Protein AF-A0A8H3F8H5-F1 (afdb_monomer_lite)

Radius of gyration: 31.26 Å; chains: 1; bounding box: 90×90×91 Å

Sequence (495 aa):
MHFNALVVAGLAYQAAAAPTTSLGKPKADIFANSLLYSDGTKNICVGPLGIVAGVLVWAIAFVPAVILANQGKEPCTPSTGTVSSDGKSVSANALSQADVPLTVTQAEVSADKRDAMPDAALSGDGYMSLAPRAETLDGRSTTATKCYYSWKAHGGSNCGTQISTQEFVTLINDHIGQLMSFTRFLDLPREIRDQIYVSHFRTTTLTYPTFTLPPLLFTSRQIYREALPFLRPNASHNLLTSEHLLDYLTTLTPAFLAQLRHIAVRGVPIPIYPLNDDLCYHTHLFPDLLTLFPGLQLDTLEVIDAYHGADVAEDGFGHGVTYYDLEGLIKEGKGWKELIYTSASDRWLESVTFTHRAADGTVTTETKTRDKQPGVWDRMIKQRDGEESGAGVEMWLCKERGAWEKVEGDYNTGMEEELSQGDDEDDEDVVRARPSIMFRVTRGTGSEYVQDGSVVDESEFHRGLRETFETISWKEIKARNMFIPGAEDDPTAHL

Organism: NCBI:txid172621

pLDDT: mean 70.93, std 28.53, range [21.91, 98.75]

Structure (mmCIF, N/CA/C/O backbone):
data_AF-A0A8H3F8H5-F1
#
_entry.id   AF-A0A8H3F8H5-F1
#
loop_
_atom_site.group_PDB
_atom_site.id
_atom_site.type_symbol
_atom_site.label_atom_id
_atom_site.label_alt_id
_atom_site.label_comp_id
_atom_site.label_asym_id
_atom_site.label_entity_id
_atom_site.label_seq_id
_atom_site.pdbx_PDB_ins_code
_atom_site.Cartn_x
_atom_site.Cartn_y
_atom_site.Cartn_z
_atom_site.occupancy
_atom_site.B_iso_or_equiv
_atom_site.auth_seq_id
_atom_site.auth_comp_id
_atom_site.auth_asym_id
_atom_site.auth_atom_id
_atom_site.pdbx_PDB_model_num
ATOM 1 N N . MET A 1 1 ? -13.660 -35.438 -44.714 1.00 29.78 1 MET A N 1
ATOM 2 C CA . MET A 1 1 ? -12.422 -36.145 -45.113 1.00 29.78 1 MET A CA 1
ATOM 3 C C . MET A 1 1 ? -11.266 -35.193 -44.811 1.00 29.78 1 MET A C 1
ATOM 5 O O . MET A 1 1 ? -11.067 -34.272 -45.578 1.00 29.78 1 MET A O 1
ATOM 9 N N . HIS A 1 2 ? -10.791 -35.077 -43.567 1.00 26.30 2 HIS A N 1
ATOM 10 C CA . HIS A 1 2 ? -9.678 -35.849 -42.979 1.00 26.30 2 HIS A CA 1
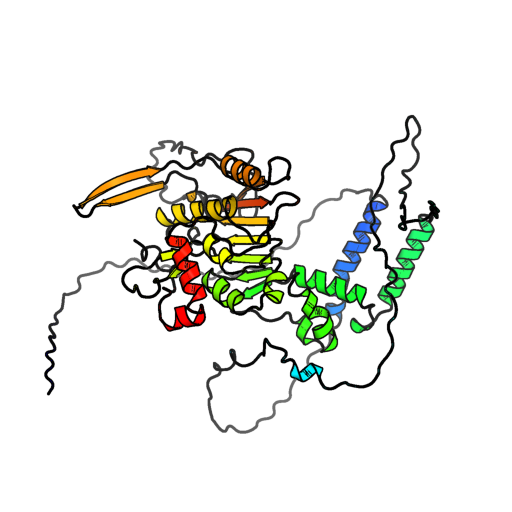ATOM 11 C C . HIS A 1 2 ? -8.501 -36.053 -43.941 1.00 26.30 2 HIS A C 1
ATOM 13 O O . HIS A 1 2 ? -8.655 -36.819 -44.884 1.00 26.30 2 HIS A O 1
ATOM 19 N N . PHE A 1 3 ? -7.348 -35.443 -43.642 1.00 25.52 3 PHE A N 1
ATOM 20 C CA . PHE A 1 3 ? -6.120 -36.196 -43.363 1.00 25.52 3 PHE A CA 1
ATOM 21 C C . PHE A 1 3 ? -5.096 -35.345 -42.588 1.00 25.52 3 PHE A C 1
ATOM 23 O O . PHE A 1 3 ? -4.731 -34.251 -43.004 1.00 25.52 3 PHE A O 1
ATOM 30 N N . ASN A 1 4 ? -4.681 -35.897 -41.445 1.00 28.52 4 ASN A N 1
ATOM 31 C CA . ASN A 1 4 ? -3.553 -35.501 -40.604 1.00 28.52 4 ASN A CA 1
ATOM 32 C C . ASN A 1 4 ? -2.222 -35.902 -41.258 1.00 28.52 4 ASN A C 1
ATOM 34 O O . ASN A 1 4 ? -2.172 -36.915 -41.956 1.00 28.52 4 ASN A O 1
ATOM 38 N N . ALA A 1 5 ? -1.131 -35.226 -40.895 1.00 25.72 5 ALA A N 1
ATOM 39 C CA . ALA A 1 5 ? 0.195 -35.839 -40.897 1.00 25.72 5 ALA A CA 1
ATOM 40 C C . ALA A 1 5 ? 1.021 -35.336 -39.704 1.00 25.72 5 ALA A C 1
ATOM 42 O O . ALA A 1 5 ? 1.370 -34.166 -39.597 1.00 25.72 5 ALA A O 1
ATOM 43 N N . LEU A 1 6 ? 1.270 -36.286 -38.807 1.00 23.34 6 LEU A N 1
ATOM 44 C CA . LEU A 1 6 ? 2.144 -36.266 -37.644 1.00 23.34 6 LEU A CA 1
ATOM 45 C C . LEU A 1 6 ? 3.595 -36.480 -38.121 1.00 23.34 6 LEU A C 1
ATOM 47 O O . LEU A 1 6 ? 3.817 -37.347 -38.968 1.00 23.34 6 LEU A O 1
ATOM 51 N N . VAL A 1 7 ? 4.578 -35.779 -37.550 1.00 23.97 7 VAL A N 1
ATOM 52 C CA . VAL A 1 7 ? 6.003 -36.144 -37.665 1.00 23.97 7 VAL A CA 1
ATOM 53 C C . VAL A 1 7 ? 6.576 -36.309 -36.262 1.00 23.97 7 VAL A C 1
ATOM 55 O O . VAL A 1 7 ? 6.570 -35.383 -35.460 1.00 23.97 7 VAL A O 1
ATOM 58 N N . VAL A 1 8 ? 7.056 -37.522 -35.991 1.00 23.19 8 VAL A N 1
ATOM 59 C CA . VAL A 1 8 ? 7.865 -37.914 -34.834 1.00 23.19 8 VAL A CA 1
ATOM 60 C C . VAL A 1 8 ? 9.283 -38.156 -35.344 1.00 23.19 8 VAL A C 1
ATOM 62 O O . VAL A 1 8 ? 9.462 -38.908 -36.300 1.00 23.19 8 VAL A O 1
ATOM 65 N N . ALA A 1 9 ? 10.283 -37.585 -34.678 1.00 25.72 9 ALA A N 1
ATOM 66 C CA . ALA A 1 9 ? 11.661 -38.061 -34.731 1.00 25.72 9 ALA A CA 1
ATOM 67 C C . ALA A 1 9 ? 12.311 -37.845 -33.359 1.00 25.72 9 ALA A C 1
ATOM 69 O O . ALA A 1 9 ? 12.260 -36.748 -32.810 1.00 25.72 9 ALA A O 1
ATOM 70 N N . GLY A 1 10 ? 12.868 -38.919 -32.799 1.00 21.91 10 GLY A N 1
ATOM 71 C CA . GLY A 1 10 ? 13.643 -38.914 -31.561 1.00 21.91 10 GLY A CA 1
ATOM 72 C C . GLY A 1 10 ? 15.131 -39.190 -31.794 1.00 21.91 10 GLY A C 1
ATOM 73 O O . GLY A 1 10 ? 15.573 -39.271 -32.939 1.00 21.91 10 GLY A O 1
ATOM 74 N N . LEU A 1 11 ? 15.813 -39.441 -30.665 1.00 23.70 11 LEU A N 1
ATOM 75 C CA . LEU A 1 11 ? 17.227 -39.797 -30.406 1.00 23.70 11 LEU A CA 1
ATOM 76 C C . LEU A 1 11 ? 18.038 -38.613 -29.845 1.00 23.70 11 LEU A C 1
ATOM 78 O O . LEU A 1 11 ? 18.248 -37.620 -30.522 1.00 23.70 11 LEU A O 1
ATOM 82 N N . ALA A 1 12 ? 18.305 -38.584 -28.534 1.00 25.33 12 ALA A N 1
ATOM 83 C CA . ALA A 1 12 ? 19.293 -39.365 -27.765 1.00 25.33 12 ALA A CA 1
ATOM 84 C C . ALA A 1 12 ? 20.700 -38.745 -27.826 1.00 25.33 12 ALA A C 1
ATOM 86 O O . ALA A 1 12 ? 21.358 -38.800 -28.861 1.00 25.33 12 ALA A O 1
ATOM 87 N N . TYR A 1 13 ? 21.189 -38.237 -26.688 1.00 24.33 13 TYR A N 1
ATOM 88 C CA . TYR A 1 13 ? 22.623 -38.079 -26.454 1.00 24.33 13 TYR A CA 1
ATOM 89 C C . TYR A 1 13 ? 22.994 -38.369 -24.995 1.00 24.33 13 TYR A C 1
ATOM 91 O O . TYR A 1 13 ? 22.235 -38.103 -24.066 1.00 24.33 13 TYR A O 1
ATOM 99 N N . GLN A 1 14 ? 24.144 -39.022 -24.860 1.00 27.09 14 GLN A N 1
ATOM 100 C CA . GLN A 1 14 ? 24.655 -39.760 -23.712 1.00 27.09 14 GLN A CA 1
ATOM 101 C C . GLN A 1 14 ? 25.281 -38.883 -22.625 1.00 27.09 14 GLN A C 1
ATOM 103 O O . GLN A 1 14 ? 25.885 -37.849 -22.891 1.00 27.09 14 GLN A O 1
ATOM 108 N N . ALA A 1 15 ? 25.197 -39.419 -21.408 1.00 26.38 15 ALA A N 1
ATOM 109 C CA . ALA A 1 15 ? 25.880 -38.999 -20.197 1.00 26.38 15 ALA A CA 1
ATOM 110 C C . ALA A 1 15 ? 27.409 -39.171 -20.262 1.00 26.38 15 ALA A C 1
ATOM 112 O O . ALA A 1 15 ? 27.906 -40.166 -20.793 1.00 26.38 15 ALA A O 1
ATOM 113 N N . ALA A 1 16 ? 28.133 -38.271 -19.591 1.00 27.95 16 ALA A N 1
ATOM 114 C CA . ALA A 1 16 ? 29.496 -38.510 -19.129 1.00 27.95 16 ALA A CA 1
ATOM 115 C C . ALA A 1 16 ? 29.748 -37.823 -17.771 1.00 27.95 16 ALA A C 1
ATOM 117 O O . ALA A 1 16 ? 29.682 -36.607 -17.660 1.00 27.95 16 ALA A O 1
ATOM 118 N N . ALA A 1 17 ? 30.018 -38.676 -16.778 1.00 29.55 17 ALA A N 1
ATOM 119 C CA . ALA A 1 17 ? 30.884 -38.535 -15.602 1.00 29.55 17 ALA A CA 1
ATOM 120 C C . ALA A 1 17 ? 30.825 -37.278 -14.699 1.00 29.55 17 ALA A C 1
ATOM 122 O O . ALA A 1 17 ? 31.257 -36.189 -15.055 1.00 29.55 17 ALA A O 1
ATOM 123 N N . ALA A 1 18 ? 30.430 -37.532 -13.446 1.00 31.16 18 ALA A N 1
ATOM 124 C CA . ALA A 1 18 ? 30.656 -36.699 -12.264 1.00 31.16 18 ALA A CA 1
ATOM 125 C C . ALA A 1 18 ? 32.151 -36.584 -11.884 1.00 31.16 18 ALA A C 1
ATOM 127 O O . ALA A 1 18 ? 32.965 -37.421 -12.289 1.00 31.16 18 ALA A O 1
ATOM 128 N N . PRO A 1 19 ? 32.475 -35.668 -10.954 1.00 34.91 19 PRO A N 1
ATOM 129 C CA . PRO A 1 19 ? 32.992 -36.168 -9.684 1.00 34.91 19 PRO A CA 1
ATOM 130 C C . PRO A 1 19 ? 32.233 -35.629 -8.466 1.00 34.91 19 PRO A C 1
ATOM 132 O O . PRO A 1 19 ? 31.769 -34.498 -8.399 1.00 34.91 19 PRO A O 1
ATOM 135 N N . THR A 1 20 ? 32.123 -36.527 -7.498 1.00 31.23 20 THR A N 1
ATOM 136 C CA . THR A 1 20 ? 31.495 -36.423 -6.184 1.00 31.23 20 THR A CA 1
ATOM 137 C C . THR A 1 20 ? 32.146 -35.381 -5.273 1.00 31.23 20 THR A C 1
ATOM 139 O O . THR A 1 20 ? 33.331 -35.507 -4.960 1.00 31.23 20 THR A O 1
ATOM 142 N N . THR A 1 21 ? 31.347 -34.464 -4.727 1.00 31.69 21 THR A N 1
ATOM 143 C CA . THR A 1 21 ? 31.644 -33.739 -3.483 1.00 31.69 21 THR A CA 1
ATOM 144 C C . THR A 1 21 ? 30.647 -34.132 -2.391 1.00 31.69 21 THR A C 1
ATOM 146 O O . THR A 1 21 ? 29.481 -34.443 -2.627 1.00 31.69 21 THR A O 1
ATOM 149 N N . SER A 1 22 ? 31.187 -34.255 -1.185 1.00 28.95 22 SER A N 1
ATOM 150 C CA . SER A 1 22 ? 30.619 -34.906 -0.010 1.00 28.95 22 SER A CA 1
ATOM 151 C C . SER A 1 22 ? 29.450 -34.146 0.618 1.00 28.95 22 SER A C 1
ATOM 153 O O . SER A 1 22 ? 29.596 -32.982 0.984 1.00 28.95 22 SER A O 1
ATOM 155 N N . LEU A 1 23 ? 28.340 -34.849 0.865 1.00 30.19 23 LEU A N 1
ATOM 156 C CA . LEU A 1 23 ? 27.259 -34.384 1.736 1.00 30.19 23 LEU A CA 1
ATOM 157 C C . LEU A 1 23 ? 27.744 -34.241 3.190 1.00 30.19 23 LEU A C 1
ATOM 159 O O . LEU A 1 23 ? 28.038 -35.232 3.867 1.00 30.19 23 LEU A O 1
ATOM 163 N N . GLY A 1 24 ? 27.757 -33.003 3.682 1.00 28.38 24 GLY A N 1
ATOM 164 C CA . GLY A 1 24 ? 27.778 -32.677 5.105 1.00 28.38 24 GLY A CA 1
ATOM 165 C C . GLY A 1 24 ? 26.400 -32.901 5.737 1.00 28.38 24 GLY A C 1
ATOM 166 O O . GLY A 1 24 ? 25.369 -32.561 5.166 1.00 28.38 24 GLY A O 1
ATOM 167 N N . LYS A 1 25 ? 26.389 -33.520 6.919 1.00 31.44 25 LYS A N 1
ATOM 168 C CA . LYS A 1 25 ? 25.198 -33.837 7.724 1.00 31.44 25 LYS A CA 1
ATOM 169 C C . LYS A 1 25 ? 24.465 -32.562 8.180 1.00 31.44 25 LYS A C 1
ATOM 171 O O . LYS A 1 25 ? 25.146 -31.637 8.618 1.00 31.44 25 LYS A O 1
ATOM 176 N N . PRO A 1 26 ? 23.122 -32.541 8.253 1.00 30.61 26 PRO A N 1
ATOM 177 C CA . PRO A 1 26 ? 22.420 -31.504 8.997 1.00 30.61 26 PRO A CA 1
ATOM 178 C C . PRO A 1 26 ? 22.523 -31.793 10.503 1.00 30.61 26 PRO A C 1
ATOM 180 O O . PRO A 1 26 ? 22.122 -32.861 10.974 1.00 30.61 26 PRO A O 1
ATOM 183 N N . LYS A 1 27 ? 23.084 -30.849 11.266 1.00 27.86 27 LYS A N 1
ATOM 184 C CA . LYS A 1 27 ? 22.953 -30.818 12.727 1.00 27.86 27 LYS A CA 1
ATOM 185 C C . LYS A 1 27 ? 21.655 -30.101 13.081 1.00 27.86 27 LYS A C 1
ATOM 187 O O . LYS A 1 27 ? 21.466 -28.943 12.730 1.00 27.86 27 LYS A O 1
ATOM 192 N N . ALA A 1 28 ? 20.784 -30.818 13.777 1.00 28.33 28 ALA A N 1
ATOM 193 C CA . ALA A 1 28 ? 19.708 -30.244 14.559 1.00 28.33 28 ALA A CA 1
ATOM 194 C C . ALA A 1 28 ? 20.301 -29.737 15.876 1.00 28.33 28 ALA A C 1
ATOM 196 O O . ALA A 1 28 ? 20.865 -30.544 16.611 1.00 28.33 28 ALA A O 1
ATOM 197 N N . ASP A 1 29 ? 20.144 -28.450 16.178 1.00 24.72 29 ASP A N 1
ATOM 198 C CA . ASP A 1 29 ? 20.351 -27.932 17.528 1.00 24.72 29 ASP A CA 1
ATOM 199 C C . ASP A 1 29 ? 19.083 -27.213 18.001 1.00 24.72 29 ASP A C 1
ATOM 201 O O . ASP A 1 29 ? 18.675 -26.159 17.518 1.00 24.72 29 ASP A O 1
ATOM 205 N N . ILE A 1 30 ? 18.449 -27.879 18.960 1.00 25.58 30 ILE A N 1
ATOM 206 C CA . ILE A 1 30 ? 17.495 -27.356 19.926 1.00 25.58 30 ILE A CA 1
ATOM 207 C C . ILE A 1 30 ? 18.332 -26.676 21.009 1.00 25.58 30 ILE A C 1
ATOM 209 O O . ILE A 1 30 ? 19.143 -27.369 21.609 1.00 25.58 30 ILE A O 1
ATOM 213 N N . PHE A 1 31 ? 18.089 -25.408 21.351 1.00 25.14 31 PHE A N 1
ATOM 214 C CA . PHE A 1 31 ? 18.267 -24.949 22.733 1.00 25.14 31 PHE A CA 1
ATOM 215 C C . PHE A 1 31 ? 17.335 -23.790 23.084 1.00 25.14 31 PHE A C 1
ATOM 217 O O . PHE A 1 31 ? 17.256 -22.767 22.410 1.00 25.14 31 PHE A O 1
ATOM 224 N N . ALA A 1 32 ? 16.625 -24.014 24.184 1.00 24.25 32 ALA A N 1
ATOM 225 C CA . ALA A 1 32 ? 15.828 -23.063 24.925 1.00 24.25 32 ALA A CA 1
ATOM 226 C C . ALA A 1 32 ? 16.692 -22.252 25.910 1.00 24.25 32 ALA A C 1
ATOM 228 O O . ALA A 1 32 ? 17.780 -22.679 26.292 1.00 24.25 32 ALA A O 1
ATOM 229 N N . ASN A 1 33 ? 16.077 -21.182 26.423 1.00 23.86 33 ASN A N 1
ATOM 230 C CA . ASN A 1 33 ? 16.384 -20.440 27.651 1.00 23.86 33 ASN A CA 1
ATOM 231 C C . ASN A 1 33 ? 17.610 -19.515 27.651 1.00 23.86 33 ASN A C 1
ATOM 233 O O . ASN A 1 33 ? 18.751 -19.961 27.692 1.00 23.86 33 ASN A O 1
ATOM 237 N N . SER A 1 34 ? 17.348 -18.221 27.862 1.00 23.11 34 SER A N 1
ATOM 238 C CA . SER A 1 34 ? 17.958 -17.490 28.981 1.00 23.11 34 SER A CA 1
ATOM 239 C C . SER A 1 34 ? 17.087 -16.310 29.418 1.00 23.11 34 SER A C 1
ATOM 241 O O . SER A 1 34 ? 16.821 -15.374 28.670 1.00 23.11 34 SER A O 1
ATOM 243 N N . LEU A 1 35 ? 16.621 -16.433 30.660 1.00 22.77 35 LEU A N 1
ATOM 244 C CA . LEU A 1 35 ? 15.980 -15.433 31.501 1.00 22.77 35 LEU A CA 1
ATOM 245 C C . LEU A 1 35 ? 17.024 -14.452 32.065 1.00 22.77 35 LEU A C 1
ATOM 247 O O . LEU A 1 35 ? 18.131 -14.858 32.395 1.00 22.77 35 LEU A O 1
ATOM 251 N N . LEU A 1 36 ? 16.567 -13.213 32.275 1.00 24.59 36 LEU A N 1
ATOM 252 C CA . LEU A 1 36 ? 16.885 -12.294 33.379 1.00 24.59 36 LEU A CA 1
ATOM 253 C C . LEU A 1 36 ? 18.361 -12.023 33.724 1.00 24.59 36 LEU A C 1
ATOM 255 O O . LEU A 1 36 ? 18.993 -12.787 34.442 1.00 24.59 36 LEU A O 1
ATOM 259 N N . TYR A 1 37 ? 18.800 -10.796 33.432 1.00 22.97 37 TYR A N 1
ATOM 260 C CA . TYR A 1 37 ? 19.575 -9.995 34.385 1.00 22.97 37 TYR A CA 1
ATOM 261 C C . TYR A 1 37 ? 19.126 -8.529 34.271 1.00 22.97 37 TYR A C 1
ATOM 263 O O . TYR A 1 37 ? 19.373 -7.857 33.275 1.00 22.97 37 TYR A O 1
ATOM 271 N N . SER A 1 38 ? 18.393 -8.063 35.281 1.00 23.64 38 SER A N 1
ATOM 272 C CA . SER A 1 38 ? 18.051 -6.657 35.507 1.00 23.64 38 SER A CA 1
ATOM 273 C C . SER A 1 38 ? 18.810 -6.236 36.754 1.00 23.64 38 SER A C 1
ATOM 275 O O . SER A 1 38 ? 18.641 -6.848 37.807 1.00 23.64 38 SER A O 1
ATOM 277 N N . ASP A 1 39 ? 19.661 -5.226 36.612 1.00 24.94 39 ASP A N 1
ATOM 278 C CA . ASP A 1 39 ? 20.468 -4.695 37.700 1.00 24.94 39 ASP A CA 1
ATOM 279 C C . ASP A 1 39 ? 20.026 -3.263 38.045 1.00 24.94 39 ASP A C 1
ATOM 281 O O . ASP A 1 39 ? 19.802 -2.430 37.165 1.00 24.94 39 ASP A O 1
ATOM 285 N N . GLY A 1 40 ? 19.909 -3.003 39.348 1.00 25.92 40 GLY A N 1
ATOM 286 C CA . GLY A 1 40 ? 20.262 -1.719 39.957 1.00 25.92 40 GLY A CA 1
ATOM 287 C C . GLY A 1 40 ? 19.382 -0.484 39.729 1.00 25.92 40 GLY A C 1
ATOM 288 O O . GLY A 1 40 ? 19.747 0.434 39.002 1.00 25.92 40 GLY A O 1
ATOM 289 N N . THR A 1 41 ? 18.294 -0.393 40.497 1.00 29.70 41 THR A N 1
ATOM 290 C CA . THR A 1 41 ? 17.851 0.794 41.267 1.00 29.70 41 THR A CA 1
ATOM 291 C C . THR A 1 41 ? 18.210 2.206 40.755 1.00 29.70 41 THR A C 1
ATOM 293 O O . THR A 1 41 ? 19.289 2.735 41.036 1.00 29.70 41 THR A O 1
ATOM 296 N N . LYS A 1 42 ? 17.216 2.915 40.202 1.00 25.67 42 LYS A N 1
ATOM 297 C CA . LYS A 1 42 ? 17.117 4.383 40.295 1.00 25.67 42 LYS A CA 1
ATOM 298 C C . LYS A 1 42 ? 15.721 4.769 40.779 1.00 25.67 42 LYS A C 1
ATOM 300 O O . LYS A 1 42 ? 14.724 4.438 40.147 1.00 25.67 42 LYS A O 1
ATOM 305 N N . ASN A 1 43 ? 15.664 5.464 41.914 1.00 25.39 43 ASN A N 1
ATOM 306 C CA . ASN A 1 43 ? 14.440 6.054 42.448 1.00 25.39 43 ASN A CA 1
ATOM 307 C C . ASN A 1 43 ? 13.936 7.133 41.481 1.00 25.39 43 ASN A C 1
ATOM 309 O O . ASN A 1 43 ? 14.561 8.185 41.347 1.00 25.39 43 ASN A O 1
ATOM 313 N N . ILE A 1 44 ? 12.811 6.872 40.817 1.00 27.23 44 ILE A N 1
ATOM 314 C CA . ILE A 1 44 ? 12.084 7.871 40.033 1.00 27.23 44 ILE A CA 1
ATOM 315 C C . ILE A 1 44 ? 11.007 8.459 40.943 1.00 27.23 44 ILE A C 1
ATOM 317 O O . ILE A 1 44 ? 10.070 7.770 41.343 1.00 27.23 44 ILE A O 1
ATOM 321 N N . CYS A 1 45 ? 11.135 9.743 41.276 1.00 25.30 45 CYS A N 1
ATOM 322 C CA . CYS A 1 45 ? 10.042 10.511 41.860 1.00 25.30 45 CYS A CA 1
ATOM 323 C C . CYS A 1 45 ? 8.957 10.691 40.791 1.00 25.30 45 CYS A C 1
ATOM 325 O O . CYS A 1 45 ? 9.102 11.505 39.881 1.00 25.30 45 CYS A O 1
ATOM 327 N N . VAL A 1 46 ? 7.879 9.916 40.888 1.00 28.69 46 VAL A N 1
ATOM 328 C CA . VAL A 1 46 ? 6.724 10.029 39.993 1.00 28.69 46 VAL A CA 1
ATOM 329 C C . VAL A 1 46 ? 5.810 11.134 40.521 1.00 28.69 46 VAL A C 1
ATOM 331 O O . VAL A 1 46 ? 5.203 11.004 41.582 1.00 28.69 46 VAL A O 1
ATOM 334 N N . GLY A 1 47 ? 5.731 12.248 39.791 1.00 32.34 47 GLY A N 1
ATOM 335 C CA . GLY A 1 47 ? 4.724 13.281 40.035 1.00 32.34 47 GLY A CA 1
ATOM 336 C C . GLY A 1 47 ? 3.304 12.785 39.704 1.00 32.34 47 GLY A C 1
ATOM 337 O O . GLY A 1 47 ? 3.151 11.795 38.989 1.00 32.34 47 GLY A O 1
ATOM 338 N N . PRO A 1 48 ? 2.246 13.478 40.162 1.00 36.03 48 PRO A N 1
ATOM 339 C CA . PRO A 1 48 ? 0.847 13.034 40.050 1.00 36.03 48 PRO A CA 1
ATOM 340 C C . PRO A 1 48 ? 0.360 12.740 38.614 1.00 36.03 48 PRO A C 1
ATOM 342 O O . PRO A 1 48 ? -0.584 11.977 38.435 1.00 36.03 48 PRO A O 1
ATOM 345 N N . LEU A 1 49 ? 1.039 13.258 37.583 1.00 37.84 49 LEU A N 1
ATOM 346 C CA . LEU A 1 49 ? 0.797 12.930 36.170 1.00 37.84 49 LEU A CA 1
ATOM 347 C C . LEU A 1 49 ? 1.140 11.474 35.799 1.00 37.84 49 LEU A C 1
ATOM 349 O O . LEU A 1 49 ? 0.460 10.881 34.964 1.00 37.84 49 LEU A O 1
ATOM 353 N N . GLY A 1 50 ? 2.145 10.867 36.438 1.00 33.09 50 GLY A N 1
ATOM 354 C CA . GLY A 1 50 ? 2.522 9.475 36.169 1.00 33.09 50 GLY A CA 1
ATOM 355 C C . GLY A 1 50 ? 1.553 8.452 36.765 1.00 33.09 50 GLY A C 1
ATOM 356 O O . GLY A 1 50 ? 1.485 7.325 36.286 1.00 33.09 50 GLY A O 1
ATOM 357 N N . ILE A 1 51 ? 0.747 8.851 37.754 1.00 43.03 51 ILE A N 1
ATOM 358 C CA . ILE A 1 51 ? -0.264 7.982 38.371 1.00 43.03 51 ILE A CA 1
ATOM 359 C C . ILE A 1 51 ? -1.461 7.802 37.427 1.00 43.03 51 ILE A C 1
ATOM 361 O O . ILE A 1 51 ? -1.955 6.692 37.280 1.00 43.03 51 ILE A O 1
ATOM 365 N N . VAL A 1 52 ? -1.890 8.851 36.718 1.00 40.69 52 VAL A N 1
ATOM 366 C CA . VAL A 1 52 ? -3.057 8.780 35.814 1.00 40.69 52 VAL A CA 1
ATOM 367 C C . VAL A 1 52 ? -2.737 8.002 34.535 1.00 40.69 52 VAL A C 1
ATOM 369 O O . VAL A 1 52 ? -3.511 7.134 34.134 1.00 40.69 52 VAL A O 1
ATOM 372 N N . ALA A 1 53 ? -1.569 8.245 33.930 1.00 38.66 53 ALA A N 1
ATOM 373 C CA . ALA A 1 53 ? -1.098 7.451 32.793 1.00 38.66 53 ALA A CA 1
ATOM 374 C C . ALA A 1 53 ? -0.820 5.994 33.204 1.00 38.66 53 ALA A C 1
ATOM 376 O O . ALA A 1 53 ? -1.180 5.068 32.481 1.00 38.66 53 ALA A O 1
ATOM 377 N N . GLY A 1 54 ? -0.262 5.791 34.403 1.00 35.28 54 GLY A N 1
ATOM 378 C CA . GLY A 1 54 ? -0.046 4.471 34.985 1.00 35.28 54 GLY A CA 1
ATOM 379 C C . GLY A 1 54 ? -1.343 3.687 35.169 1.00 35.28 54 GLY A C 1
ATOM 380 O O . GLY A 1 54 ? -1.398 2.540 34.755 1.00 35.28 54 GLY A O 1
ATOM 381 N N . VAL A 1 55 ? -2.406 4.297 35.705 1.00 42.72 55 VAL A N 1
ATOM 382 C CA . VAL A 1 55 ? -3.703 3.631 35.940 1.00 42.72 55 VAL A CA 1
ATOM 383 C C . VAL A 1 55 ? -4.416 3.264 34.634 1.00 42.72 55 VAL A C 1
ATOM 385 O O . VAL A 1 55 ? -4.993 2.182 34.553 1.00 42.72 55 VAL A O 1
ATOM 388 N N . LEU A 1 56 ? -4.342 4.104 33.594 1.00 38.59 56 LEU A N 1
ATOM 389 C CA . LEU A 1 56 ? -4.955 3.796 32.294 1.00 38.59 56 LEU A CA 1
ATOM 390 C C . LEU A 1 56 ? -4.228 2.643 31.581 1.00 38.59 56 LEU A C 1
ATOM 392 O O . LEU A 1 56 ? -4.865 1.726 31.068 1.00 38.59 56 LEU A O 1
ATOM 396 N N . VAL A 1 57 ? -2.891 2.655 31.612 1.00 41.00 57 VAL A N 1
ATOM 397 C CA . VAL A 1 57 ? -2.056 1.563 31.084 1.00 41.00 57 VAL A CA 1
ATOM 398 C C . VAL A 1 57 ? -2.256 0.282 31.902 1.00 41.00 57 VAL A C 1
ATOM 400 O O . VAL A 1 57 ? -2.337 -0.803 31.331 1.00 41.00 57 VAL A O 1
ATOM 403 N N . TRP A 1 58 ? -2.421 0.395 33.224 1.00 42.34 58 TRP A N 1
ATOM 404 C CA . TRP A 1 58 ? -2.681 -0.739 34.113 1.00 42.34 58 TRP A CA 1
ATOM 405 C C . TRP A 1 58 ? -4.059 -1.366 33.855 1.00 42.34 58 TRP A C 1
ATOM 407 O O . TRP A 1 58 ? -4.153 -2.584 33.742 1.00 42.34 58 TRP A O 1
ATOM 417 N N . ALA A 1 59 ? -5.110 -0.561 33.661 1.00 40.50 59 ALA A N 1
ATOM 418 C CA . ALA A 1 59 ? -6.455 -1.045 33.340 1.00 40.50 59 ALA A CA 1
ATOM 419 C C . ALA A 1 59 ? -6.527 -1.734 31.964 1.00 40.50 59 ALA A C 1
ATOM 421 O O . ALA A 1 59 ? -7.179 -2.766 31.826 1.00 40.50 59 ALA A O 1
ATOM 422 N N . ILE A 1 60 ? -5.815 -1.214 30.959 1.00 45.19 60 ILE A N 1
ATOM 423 C CA . ILE A 1 60 ? -5.771 -1.812 29.614 1.00 45.19 60 ILE A CA 1
ATOM 424 C C . ILE A 1 60 ? -4.949 -3.115 29.610 1.00 45.19 60 ILE A C 1
ATOM 426 O O . ILE A 1 60 ? -5.321 -4.070 28.928 1.00 45.19 60 ILE A O 1
ATOM 430 N N . ALA A 1 61 ? -3.877 -3.200 30.406 1.00 41.22 61 ALA A N 1
ATOM 431 C CA . ALA A 1 61 ? -3.018 -4.385 30.472 1.00 41.22 61 ALA A CA 1
ATOM 432 C C . ALA A 1 61 ? -3.586 -5.538 31.329 1.00 41.22 61 ALA A C 1
ATOM 434 O O . ALA A 1 61 ? -3.272 -6.698 31.062 1.00 41.22 61 ALA A O 1
ATOM 435 N N . PHE A 1 62 ? -4.418 -5.264 32.346 1.00 42.81 62 PHE A N 1
ATOM 436 C CA . PHE A 1 62 ? -4.909 -6.302 33.273 1.00 42.81 62 PHE A CA 1
ATOM 437 C C . PHE A 1 62 ? -6.200 -7.008 32.830 1.00 42.81 62 PHE A C 1
ATOM 439 O O . PHE A 1 62 ? -6.425 -8.159 33.212 1.00 42.81 62 PHE A O 1
ATOM 446 N N . VAL A 1 63 ? -7.040 -6.374 32.005 1.00 41.59 63 VAL A N 1
ATOM 447 C CA . VAL A 1 63 ? -8.305 -6.975 31.533 1.00 41.59 63 VAL A CA 1
ATOM 448 C C . VAL A 1 63 ? -8.086 -8.285 30.745 1.00 41.59 63 VAL A C 1
ATOM 450 O O . VAL A 1 63 ? -8.816 -9.245 30.999 1.00 41.59 63 VAL A O 1
ATOM 453 N N . PRO A 1 64 ? -7.054 -8.426 29.888 1.00 38.50 64 PRO A N 1
ATOM 454 C CA . PRO A 1 64 ? -6.739 -9.713 29.256 1.00 38.50 64 PRO A CA 1
ATOM 455 C C . PRO A 1 64 ? -6.221 -10.780 30.240 1.00 38.50 64 PRO A C 1
ATOM 457 O O . PRO A 1 64 ? -6.518 -11.965 30.083 1.00 38.50 64 PRO A O 1
ATOM 460 N N . ALA A 1 65 ? -5.484 -10.381 31.284 1.00 35.88 65 ALA A N 1
ATOM 461 C CA . ALA A 1 65 ? -4.881 -11.305 32.250 1.00 35.88 65 ALA A CA 1
ATOM 462 C C . ALA A 1 65 ? -5.919 -11.960 33.183 1.00 35.88 65 ALA A C 1
ATOM 464 O O . ALA A 1 65 ? -5.800 -13.140 33.518 1.00 35.88 65 ALA A O 1
ATOM 465 N N . VAL A 1 66 ? -6.981 -11.234 33.549 1.00 37.91 66 VAL A N 1
ATOM 466 C CA . VAL A 1 66 ? -8.085 -11.762 34.377 1.00 37.91 66 VAL A CA 1
ATOM 467 C C . VAL A 1 66 ? -8.966 -12.750 33.596 1.00 37.91 66 VAL A C 1
ATOM 469 O O . VAL A 1 66 ? -9.511 -13.686 34.181 1.00 37.91 66 VAL A O 1
ATOM 472 N N . ILE A 1 67 ? -9.050 -12.614 32.268 1.00 41.44 67 ILE A N 1
ATOM 473 C CA . ILE A 1 67 ? -9.778 -13.559 31.403 1.00 41.44 67 ILE A CA 1
ATOM 474 C C . ILE A 1 67 ? -9.004 -14.883 31.249 1.00 41.44 67 ILE A C 1
ATOM 476 O O . ILE A 1 67 ? -9.620 -15.949 31.210 1.00 41.44 67 ILE A O 1
ATOM 480 N N . LEU A 1 68 ? -7.666 -14.847 31.242 1.00 37.66 68 LEU A N 1
ATOM 481 C CA . LEU A 1 68 ? -6.819 -16.046 31.137 1.00 37.66 68 LEU A CA 1
ATOM 482 C C . LEU A 1 68 ? -6.665 -16.819 32.461 1.00 37.66 68 LEU A C 1
ATOM 484 O O . LEU A 1 68 ? -6.498 -18.037 32.441 1.00 37.66 68 LEU A O 1
ATOM 488 N N . ALA A 1 69 ? -6.789 -16.160 33.617 1.00 36.50 69 ALA A N 1
ATOM 489 C CA . ALA A 1 69 ? -6.638 -16.804 34.928 1.00 36.50 69 ALA A CA 1
ATOM 490 C C . ALA A 1 69 ? -7.817 -17.718 35.338 1.00 36.50 69 ALA A C 1
ATOM 492 O O . ALA A 1 69 ? -7.692 -18.493 36.284 1.00 36.50 69 ALA A O 1
ATOM 493 N N . ASN A 1 70 ? -8.949 -17.676 34.624 1.00 35.34 70 ASN A N 1
ATOM 494 C CA . ASN A 1 70 ? -10.163 -18.426 34.975 1.00 35.34 70 ASN A CA 1
ATOM 495 C C . ASN A 1 70 ? -10.329 -19.784 34.256 1.00 35.34 70 ASN A C 1
ATOM 497 O O . ASN A 1 70 ? -11.379 -20.413 34.381 1.00 35.34 70 ASN A O 1
ATOM 501 N N . GLN A 1 71 ? -9.310 -20.275 33.536 1.00 36.00 71 GLN A N 1
ATOM 502 C CA . GLN A 1 71 ? -9.356 -21.583 32.852 1.00 36.00 71 GLN A CA 1
ATOM 503 C C . GLN A 1 71 ? -8.696 -22.750 33.616 1.00 36.00 71 GLN A C 1
ATOM 505 O O . GLN A 1 71 ? -8.520 -23.836 33.070 1.00 36.00 71 GLN A O 1
ATOM 510 N N . GLY A 1 72 ? -8.381 -22.584 34.901 1.00 36.03 72 GLY A N 1
ATOM 511 C CA . GLY A 1 72 ? -7.860 -23.671 35.734 1.00 36.03 72 GLY A CA 1
ATOM 512 C C . GLY A 1 72 ? -8.948 -24.613 36.261 1.00 36.03 72 GLY A C 1
ATOM 513 O O . GLY A 1 72 ? -9.356 -24.473 37.413 1.00 36.03 72 GLY A O 1
ATOM 514 N N . LYS A 1 73 ? -9.392 -25.597 35.466 1.00 31.53 73 LYS A N 1
ATOM 515 C CA . LYS A 1 73 ? -10.007 -26.835 35.987 1.00 31.53 73 LYS A CA 1
ATOM 516 C C . LYS A 1 73 ? -9.497 -28.067 35.237 1.00 31.53 73 LYS A C 1
ATOM 518 O O . LYS A 1 73 ? -9.422 -28.083 34.015 1.00 31.53 73 LYS A O 1
ATOM 523 N N . GLU A 1 74 ? -9.126 -29.065 36.033 1.00 36.84 74 GLU A N 1
ATOM 524 C CA . GLU A 1 74 ? -8.403 -30.292 35.690 1.00 36.84 74 GLU A CA 1
ATOM 525 C C . GLU A 1 74 ? -9.090 -31.184 34.633 1.00 36.84 74 GLU A C 1
ATOM 527 O O . GLU A 1 74 ? -10.321 -31.198 34.533 1.00 36.84 74 GLU A O 1
ATOM 532 N N . PRO A 1 75 ? -8.313 -31.983 33.872 1.00 31.47 75 PRO A N 1
ATOM 533 C CA . PRO A 1 75 ? -8.846 -32.893 32.867 1.00 31.47 75 PRO A CA 1
ATOM 534 C C . PRO A 1 75 ? -9.422 -34.168 33.503 1.00 31.47 75 PRO A C 1
ATOM 536 O O . PRO A 1 75 ? -8.728 -34.918 34.188 1.00 31.47 75 PRO A O 1
ATOM 539 N N . CYS A 1 76 ? -10.692 -34.457 33.211 1.00 29.61 76 CYS A N 1
ATOM 540 C CA . CYS A 1 76 ? -11.275 -35.779 33.429 1.00 29.61 76 CYS A CA 1
ATOM 541 C C . CYS A 1 76 ? -10.702 -36.774 32.408 1.00 29.61 76 CYS A C 1
ATOM 543 O O . CYS A 1 76 ? -10.742 -36.544 31.200 1.00 29.61 76 CYS A O 1
ATOM 545 N N . THR A 1 77 ? -10.187 -37.895 32.904 1.00 34.81 77 THR A N 1
ATOM 546 C CA . THR A 1 77 ? -9.746 -39.050 32.118 1.00 34.81 77 THR A CA 1
ATOM 547 C C . THR A 1 77 ? -10.931 -39.726 31.412 1.00 34.81 77 THR A C 1
ATOM 549 O O . THR A 1 77 ? -11.955 -39.975 32.052 1.00 34.81 77 THR A O 1
ATOM 552 N N . PRO A 1 78 ? -10.827 -40.086 30.117 1.00 32.34 78 PRO A N 1
ATOM 553 C CA . PRO A 1 78 ? -11.846 -40.891 29.462 1.00 32.34 78 PRO A CA 1
ATOM 554 C C . PRO A 1 78 ? -11.562 -42.387 29.636 1.00 32.34 78 PRO A C 1
ATOM 556 O O . PRO A 1 78 ? -10.473 -42.886 29.349 1.00 32.34 78 PRO A O 1
ATOM 559 N N . SER A 1 79 ? -12.584 -43.104 30.097 1.00 28.19 79 SER A N 1
ATOM 560 C CA . SER A 1 79 ? -12.658 -44.561 30.132 1.00 28.19 79 SER A CA 1
ATOM 561 C C . SER A 1 79 ? -12.643 -45.151 28.721 1.00 28.19 79 SER A C 1
ATOM 563 O O . SER A 1 79 ? -13.425 -44.752 27.857 1.00 28.19 79 SER A O 1
ATOM 565 N N . THR A 1 80 ? -11.788 -46.146 28.520 1.00 30.19 80 THR A N 1
ATOM 566 C CA . THR A 1 80 ? -11.703 -47.003 27.338 1.00 30.19 80 THR A CA 1
ATOM 567 C C . THR A 1 80 ? -12.987 -47.815 27.145 1.00 30.19 80 THR A C 1
ATOM 569 O O . THR A 1 80 ? -13.281 -48.731 27.909 1.00 30.19 80 THR A O 1
ATOM 572 N N . GLY A 1 81 ? -13.739 -47.493 26.092 1.00 28.83 81 GLY A N 1
ATOM 573 C CA . GLY A 1 81 ? -14.823 -48.314 25.556 1.00 28.83 81 GLY A CA 1
ATOM 574 C C . GLY A 1 81 ? -14.484 -48.746 24.133 1.00 28.83 81 GLY A C 1
ATOM 575 O O . GLY A 1 81 ? -14.373 -47.917 23.235 1.00 28.83 81 GLY A O 1
ATOM 576 N N . THR A 1 82 ? -14.284 -50.044 23.938 1.00 32.62 82 THR A N 1
ATOM 577 C CA . THR A 1 82 ? -14.070 -50.707 22.649 1.00 32.62 82 THR A CA 1
ATOM 578 C C . THR A 1 82 ? -15.390 -50.853 21.893 1.00 32.62 82 THR A C 1
ATOM 580 O O . THR A 1 82 ? -16.284 -51.548 22.370 1.00 32.62 82 THR A O 1
ATOM 583 N N . VAL A 1 83 ? -15.505 -50.277 20.688 1.00 30.73 83 VAL A N 1
ATOM 584 C CA . VAL A 1 83 ? -16.537 -50.667 19.710 1.00 30.73 83 VAL A CA 1
ATOM 585 C C . VAL A 1 83 ? -15.963 -50.726 18.290 1.00 30.73 83 VAL A C 1
ATOM 587 O O . VAL A 1 83 ? -15.293 -49.814 17.819 1.00 30.73 83 VAL A O 1
ATOM 590 N N . SER A 1 84 ? -16.259 -51.877 17.689 1.00 30.27 84 SER A N 1
ATOM 591 C CA . SER A 1 84 ? -16.112 -52.397 16.330 1.00 30.27 84 SER A CA 1
ATOM 592 C C . SER A 1 84 ? -15.875 -51.424 15.168 1.00 30.27 84 SER A C 1
ATOM 594 O O . SER A 1 84 ? -16.598 -50.454 14.966 1.00 30.27 84 SER A O 1
ATOM 596 N N . SER A 1 85 ? -14.912 -51.819 14.337 1.00 32.75 85 SER A N 1
ATOM 597 C CA . SER A 1 85 ? -14.581 -51.313 13.008 1.00 32.75 85 SER A CA 1
ATOM 598 C C . SER A 1 85 ? -15.644 -51.662 11.962 1.00 32.75 85 SER A C 1
ATOM 600 O O . SER A 1 85 ? -15.914 -52.844 11.766 1.00 32.75 85 SER A O 1
ATOM 602 N N . ASP A 1 86 ? -16.123 -50.666 11.217 1.00 31.08 86 ASP A N 1
ATOM 603 C CA . ASP A 1 86 ? -16.564 -50.840 9.831 1.00 31.08 86 ASP A CA 1
ATOM 604 C C . ASP A 1 86 ? -15.980 -49.706 8.984 1.00 31.08 86 ASP A C 1
ATOM 606 O O . ASP A 1 86 ? -16.160 -48.517 9.253 1.00 31.08 86 ASP A O 1
ATOM 610 N N . GLY A 1 87 ? -15.173 -50.102 8.002 1.00 36.31 87 GLY A N 1
ATOM 611 C CA . GLY A 1 87 ? -14.324 -49.220 7.220 1.00 36.31 87 GLY A CA 1
ATOM 612 C C . GLY A 1 87 ? -15.073 -48.454 6.134 1.00 36.31 87 GLY A C 1
ATOM 613 O O . GLY A 1 87 ? -15.781 -49.035 5.315 1.00 36.31 87 GLY A O 1
ATOM 614 N N . LYS A 1 88 ? -14.806 -47.149 6.071 1.00 32.09 88 LYS A N 1
ATOM 615 C CA . LYS A 1 88 ? -14.797 -46.347 4.841 1.00 32.09 88 LYS A CA 1
ATOM 616 C C . LYS A 1 88 ? -13.898 -45.134 5.067 1.00 32.09 88 LYS A C 1
ATOM 618 O O . LYS A 1 88 ? -14.275 -44.178 5.735 1.00 32.09 88 LYS A O 1
ATOM 623 N N . SER A 1 89 ? -12.684 -45.201 4.532 1.00 29.25 89 SER A N 1
ATOM 624 C CA . SER A 1 89 ? -11.748 -44.082 4.488 1.00 29.25 89 SER A CA 1
ATOM 625 C C . SER A 1 89 ? -12.231 -43.059 3.458 1.00 29.25 89 SER A C 1
ATOM 627 O O . SER A 1 89 ? -12.211 -43.338 2.258 1.00 29.25 89 SER A O 1
ATOM 629 N N . VAL A 1 90 ? -12.655 -41.884 3.920 1.00 29.53 90 VAL A N 1
ATOM 630 C CA . VAL A 1 90 ? -12.842 -40.696 3.079 1.00 29.53 90 VAL A CA 1
ATOM 631 C C . VAL A 1 90 ? -11.762 -39.691 3.465 1.00 29.53 90 VAL A C 1
ATOM 633 O O . VAL A 1 90 ? -11.576 -39.384 4.639 1.00 29.53 90 VAL A O 1
ATOM 636 N N . SER A 1 91 ? -11.019 -39.251 2.452 1.00 28.55 91 SER A N 1
ATOM 637 C CA . SER A 1 91 ? -9.925 -38.283 2.521 1.00 28.55 91 SER A CA 1
ATOM 638 C C . SER A 1 91 ? -10.362 -36.974 3.188 1.00 28.55 91 SER A C 1
ATOM 640 O O . SER A 1 91 ? -11.310 -36.325 2.742 1.00 28.55 91 SER A O 1
ATOM 642 N N . ALA A 1 92 ? -9.652 -36.575 4.242 1.00 28.52 92 ALA A N 1
ATOM 643 C CA . ALA A 1 92 ? -9.789 -35.278 4.887 1.00 28.52 92 ALA A CA 1
ATOM 644 C C . ALA A 1 92 ? -8.968 -34.237 4.111 1.00 28.52 92 ALA A C 1
ATOM 646 O O . ALA A 1 92 ? -7.825 -33.971 4.461 1.00 28.52 92 ALA A O 1
ATOM 647 N N . ASN A 1 93 ? -9.527 -33.699 3.021 1.00 31.17 93 ASN A N 1
ATOM 648 C CA . ASN A 1 93 ? -8.987 -32.500 2.361 1.00 31.17 93 ASN A CA 1
ATOM 649 C C . ASN A 1 93 ? -10.022 -31.729 1.510 1.00 31.17 93 ASN A C 1
ATOM 651 O O . ASN A 1 93 ? -9.680 -31.124 0.502 1.00 31.17 93 ASN A O 1
ATOM 655 N N . ALA A 1 94 ? -11.305 -31.751 1.893 1.00 27.88 94 ALA A N 1
ATOM 656 C CA . ALA A 1 94 ? -12.392 -31.164 1.092 1.00 27.88 94 ALA A CA 1
ATOM 657 C C . ALA A 1 94 ? -13.342 -30.231 1.872 1.00 27.88 94 ALA A C 1
ATOM 659 O O . ALA A 1 94 ? -14.500 -30.076 1.498 1.00 27.88 94 ALA A O 1
ATOM 660 N N . LEU A 1 95 ? -12.880 -29.603 2.958 1.00 27.78 95 LEU A N 1
ATOM 661 C CA . LEU A 1 95 ? -13.684 -28.663 3.754 1.00 27.78 95 LEU A CA 1
ATOM 662 C C . LEU A 1 95 ? -12.862 -27.419 4.125 1.00 27.78 95 LEU A C 1
ATOM 664 O O . LEU A 1 95 ? -12.479 -27.244 5.277 1.00 27.78 95 LEU A O 1
ATOM 668 N N . SER A 1 96 ? -12.565 -26.556 3.150 1.00 32.53 96 SER A N 1
ATOM 669 C CA . SER A 1 96 ? -12.082 -25.193 3.444 1.00 32.53 96 SER A CA 1
ATOM 670 C C . SER A 1 96 ? -12.582 -24.096 2.497 1.00 32.53 96 SER A C 1
ATOM 672 O O . SER A 1 96 ? -12.247 -22.935 2.700 1.00 32.53 96 SER A O 1
ATOM 674 N N . GLN A 1 97 ? -13.431 -24.400 1.511 1.00 36.00 97 GLN A N 1
ATOM 675 C CA . GLN A 1 97 ? -13.995 -23.385 0.612 1.00 36.00 97 GLN A CA 1
ATOM 676 C C . GLN A 1 97 ? -15.433 -23.729 0.215 1.00 36.00 97 GLN A C 1
ATOM 678 O O . GLN A 1 97 ? -15.698 -24.152 -0.905 1.00 36.00 97 GLN A O 1
ATOM 683 N N . ALA A 1 98 ? -16.370 -23.567 1.145 1.00 28.36 98 ALA A N 1
ATOM 684 C CA . ALA A 1 98 ? -17.783 -23.433 0.810 1.00 28.36 98 ALA A CA 1
ATOM 685 C C . ALA A 1 98 ? -18.517 -22.697 1.940 1.00 28.36 98 ALA A C 1
ATOM 687 O O . ALA A 1 98 ? -18.497 -23.129 3.091 1.00 28.36 98 ALA A O 1
ATOM 688 N N . ASP A 1 99 ? -19.154 -21.591 1.562 1.00 31.91 99 ASP A N 1
ATOM 689 C CA . ASP A 1 99 ? -20.285 -20.946 2.232 1.00 31.91 99 ASP A CA 1
ATOM 690 C C . ASP A 1 99 ? -20.056 -20.305 3.609 1.00 31.91 99 ASP A C 1
ATOM 692 O O . ASP A 1 99 ? -20.668 -20.663 4.614 1.00 31.91 99 ASP A O 1
ATOM 696 N N . VAL A 1 100 ? -19.291 -19.211 3.620 1.00 31.16 100 VAL A N 1
ATOM 697 C CA . VAL A 1 100 ? -19.671 -18.056 4.449 1.00 31.16 100 VAL A CA 1
ATOM 698 C C . VAL A 1 100 ? -20.255 -17.009 3.499 1.00 31.16 100 VAL A C 1
ATOM 700 O O . VAL A 1 100 ? -19.509 -16.464 2.683 1.00 31.16 100 VAL A O 1
ATOM 703 N N . PRO A 1 101 ? -21.566 -16.714 3.539 1.00 29.64 101 PRO A N 1
ATOM 704 C CA . PRO A 1 101 ? -22.121 -15.677 2.690 1.00 29.64 101 PRO A CA 1
ATOM 705 C C . PRO A 1 101 ? -21.602 -14.323 3.187 1.00 29.64 101 PRO A C 1
ATOM 707 O O . PRO A 1 101 ? -22.028 -13.807 4.217 1.00 29.64 101 PRO A O 1
ATOM 710 N N . LEU A 1 102 ? -20.683 -13.726 2.425 1.00 39.59 102 LEU A N 1
ATOM 711 C CA . LEU A 1 102 ? -20.261 -12.325 2.573 1.00 39.59 102 LEU A CA 1
ATOM 712 C C . LEU A 1 102 ? -21.386 -11.328 2.234 1.00 39.59 102 LEU A C 1
ATOM 714 O O . LEU A 1 102 ? -21.221 -10.119 2.377 1.00 39.59 102 LEU A O 1
ATOM 718 N N . THR A 1 103 ? -22.557 -11.824 1.838 1.00 33.09 103 THR A N 1
ATOM 719 C CA . THR A 1 103 ? -23.784 -11.052 1.682 1.00 33.09 103 THR A CA 1
ATOM 720 C C . THR A 1 103 ? -24.796 -11.480 2.740 1.00 33.09 103 THR A C 1
ATOM 722 O O . THR A 1 103 ? -25.440 -12.520 2.634 1.00 33.09 103 THR A O 1
ATOM 725 N N . VAL A 1 104 ? -25.004 -10.632 3.751 1.00 31.45 104 VAL A N 1
ATOM 726 C CA . VAL A 1 104 ? -26.292 -10.613 4.452 1.00 31.45 104 VAL A CA 1
ATOM 727 C C . VAL A 1 104 ? -27.318 -10.193 3.404 1.00 31.45 104 VAL A C 1
ATOM 729 O O . VAL A 1 104 ? -27.418 -9.018 3.054 1.00 31.45 104 VAL A O 1
ATOM 732 N N . THR A 1 105 ? -28.029 -11.157 2.821 1.00 33.56 105 THR A N 1
ATOM 733 C CA . THR A 1 105 ? -29.127 -10.848 1.907 1.00 33.56 105 THR A CA 1
ATOM 734 C C . THR A 1 105 ? -30.188 -10.051 2.662 1.00 33.56 105 THR A C 1
ATOM 736 O O . THR A 1 105 ? -30.546 -10.383 3.792 1.00 33.56 105 THR A O 1
ATOM 739 N N . GLN A 1 106 ? -30.730 -9.023 2.010 1.00 31.86 106 GLN A N 1
ATOM 740 C CA . GLN A 1 106 ? -31.767 -8.105 2.506 1.00 31.86 106 GLN A CA 1
ATOM 741 C C . GLN A 1 106 ? -33.039 -8.814 3.045 1.00 31.86 106 GLN A C 1
ATOM 743 O O . GLN A 1 106 ? -33.884 -8.195 3.690 1.00 31.86 106 GLN A O 1
ATOM 748 N N . ALA A 1 107 ? -33.167 -10.125 2.819 1.00 31.97 107 ALA A N 1
ATOM 749 C CA . ALA A 1 107 ? -34.277 -10.964 3.250 1.00 31.97 107 ALA A CA 1
ATOM 750 C C . ALA A 1 107 ? -34.333 -11.225 4.772 1.00 31.97 107 ALA A C 1
ATOM 752 O O . ALA A 1 107 ? -35.428 -11.410 5.298 1.00 31.97 107 ALA A O 1
ATOM 753 N N . GLU A 1 108 ? -33.220 -11.157 5.515 1.00 33.81 108 GLU A N 1
ATOM 754 C CA . GLU A 1 108 ? -33.230 -11.413 6.973 1.00 33.81 108 GLU A CA 1
ATOM 755 C C . GLU A 1 108 ? -33.590 -10.182 7.831 1.00 33.81 108 GLU A C 1
ATOM 757 O O . GLU A 1 108 ? -33.788 -10.299 9.038 1.00 33.81 108 GLU A O 1
ATOM 762 N N . VAL A 1 109 ? -33.760 -9.007 7.213 1.00 33.12 109 VAL A N 1
ATOM 763 C CA . VAL A 1 109 ? -34.173 -7.754 7.887 1.00 33.12 109 VAL A CA 1
ATOM 764 C C . VAL A 1 109 ? -35.697 -7.529 7.822 1.00 33.12 109 VAL A C 1
ATOM 766 O O . VAL A 1 109 ? -36.226 -6.576 8.383 1.00 33.12 109 VAL A O 1
ATOM 769 N N . SER A 1 110 ? -36.452 -8.425 7.178 1.00 28.62 110 SER A N 1
ATOM 770 C CA . SER A 1 110 ? -37.885 -8.215 6.898 1.00 28.62 110 SER A CA 1
ATOM 771 C C . SER A 1 110 ? -38.851 -8.853 7.904 1.00 28.62 110 SER A C 1
ATOM 773 O O . SER A 1 110 ? -40.064 -8.698 7.765 1.00 28.62 110 SER A O 1
ATOM 775 N N . ALA A 1 111 ? -38.348 -9.562 8.913 1.00 31.94 111 ALA A N 1
ATOM 776 C CA . ALA A 1 111 ? -39.169 -10.298 9.872 1.00 31.94 111 ALA A CA 1
ATOM 777 C C . ALA A 1 111 ? -39.103 -9.702 11.286 1.00 31.94 111 ALA A C 1
ATOM 779 O O . ALA A 1 111 ? -38.878 -10.426 12.245 1.00 31.94 111 ALA A O 1
ATOM 780 N N . ASP A 1 112 ? -39.314 -8.390 11.419 1.00 32.28 112 ASP A N 1
ATOM 781 C CA . ASP A 1 112 ? -39.831 -7.825 12.670 1.00 32.28 112 ASP A CA 1
ATOM 782 C C . ASP A 1 112 ? -40.536 -6.485 12.405 1.00 32.28 112 ASP A C 1
ATOM 784 O O . ASP A 1 112 ? -39.979 -5.394 12.507 1.00 32.28 112 ASP A O 1
ATOM 788 N N . LYS A 1 113 ? -41.791 -6.572 11.953 1.00 34.62 113 LYS A N 1
ATOM 789 C CA . LYS A 1 113 ? -42.717 -5.436 11.899 1.00 34.62 113 LYS A CA 1
ATOM 790 C C . LYS A 1 113 ? -43.661 -5.544 13.088 1.00 34.62 113 LYS A C 1
ATOM 792 O O . LYS A 1 113 ? -44.659 -6.259 12.987 1.00 34.62 113 LYS A O 1
ATOM 797 N N . ARG A 1 114 ? -43.367 -4.800 14.156 1.00 32.88 114 ARG A N 1
ATOM 798 C CA . ARG A 1 114 ? -44.334 -4.199 15.094 1.00 32.88 114 ARG A CA 1
ATOM 799 C C . ARG A 1 114 ? -43.589 -3.348 16.124 1.00 32.88 114 ARG A C 1
ATOM 801 O O . ARG A 1 114 ? -43.052 -3.863 17.089 1.00 32.88 114 ARG A O 1
ATOM 808 N N . ASP A 1 115 ? -43.482 -2.057 15.845 1.00 29.83 115 ASP A N 1
ATOM 809 C CA . ASP A 1 115 ? -44.146 -0.998 16.612 1.00 29.83 115 ASP A CA 1
ATOM 810 C C . ASP A 1 115 ? -43.572 0.354 16.181 1.00 29.83 115 ASP A C 1
ATOM 812 O O . ASP A 1 115 ? -42.367 0.589 16.162 1.00 29.83 115 ASP A O 1
ATOM 816 N N . ALA A 1 116 ? -44.475 1.226 15.745 1.00 36.81 116 ALA A N 1
ATOM 817 C CA . ALA A 1 116 ? -44.172 2.597 15.389 1.00 36.81 116 ALA A CA 1
ATOM 818 C C . ALA A 1 116 ? -43.989 3.428 16.668 1.00 36.81 116 ALA A C 1
ATOM 820 O O . ALA A 1 116 ? -44.852 3.398 17.544 1.00 36.81 116 ALA A O 1
ATOM 821 N N . MET A 1 117 ? -42.924 4.228 16.736 1.00 26.52 117 MET A N 1
ATOM 822 C CA . MET A 1 117 ? -42.844 5.395 17.620 1.00 26.52 117 MET A CA 1
ATOM 823 C C . MET A 1 117 ? -42.178 6.579 16.898 1.00 26.52 117 MET A C 1
ATOM 825 O O . MET A 1 117 ? -41.475 6.365 15.911 1.00 26.52 117 MET A O 1
ATOM 829 N N . PRO A 1 118 ? -42.497 7.817 17.321 1.00 30.00 118 PRO A N 1
ATOM 830 C CA . PRO A 1 118 ? -42.560 8.980 16.444 1.00 30.00 118 PRO A CA 1
ATOM 831 C C . PRO A 1 118 ? -41.257 9.780 16.377 1.00 30.00 118 PRO A C 1
ATOM 833 O O . PRO A 1 118 ? -40.380 9.653 17.230 1.00 30.00 118 PRO A O 1
ATOM 836 N N . ASP A 1 119 ? -41.205 10.654 15.371 1.00 30.44 119 ASP A N 1
ATOM 837 C CA . ASP A 1 119 ? -40.192 11.685 15.156 1.00 30.44 119 ASP A CA 1
ATOM 838 C C . ASP A 1 119 ? -39.858 12.458 16.444 1.00 30.44 119 ASP A C 1
ATOM 840 O O . ASP A 1 119 ? -40.681 13.205 16.980 1.00 30.44 119 ASP A O 1
ATOM 844 N N . ALA A 1 120 ? -38.615 12.315 16.905 1.00 27.64 120 ALA A N 1
ATOM 845 C CA . ALA A 1 120 ? -38.002 13.184 17.898 1.00 27.64 120 ALA A CA 1
ATOM 846 C C . ALA A 1 120 ? -36.823 13.916 17.245 1.00 27.64 120 ALA A C 1
ATOM 848 O O . ALA A 1 120 ? -35.891 13.307 16.723 1.00 27.64 120 ALA A O 1
ATOM 849 N N . ALA A 1 121 ? -36.912 15.243 17.255 1.00 26.33 121 ALA A N 1
ATOM 850 C CA . ALA A 1 121 ? -35.918 16.163 16.735 1.00 26.33 121 ALA A CA 1
ATOM 851 C C . ALA A 1 121 ? -34.534 15.935 17.370 1.00 26.33 121 ALA A C 1
ATOM 853 O O . ALA A 1 121 ? -34.404 15.834 18.590 1.00 26.33 121 ALA A O 1
ATOM 854 N N . LEU A 1 122 ? -33.502 15.916 16.525 1.00 27.12 122 LEU A N 1
ATOM 855 C CA . LEU A 1 122 ? -32.097 15.893 16.923 1.00 27.12 122 LEU A CA 1
ATOM 856 C C . LEU A 1 122 ? -31.732 17.213 17.622 1.00 27.12 122 LEU A C 1
ATOM 858 O O . LEU A 1 122 ? -31.472 18.232 16.983 1.00 27.12 122 LEU A O 1
ATOM 862 N N . SER A 1 123 ? -31.731 17.178 18.951 1.00 26.88 123 SER A N 1
ATOM 863 C CA . SER A 1 123 ? -30.976 18.090 19.809 1.00 26.88 123 SER A CA 1
ATOM 864 C C . SER A 1 123 ? -29.519 17.625 19.812 1.00 26.88 123 SER A C 1
ATOM 866 O O . SER A 1 123 ? -29.261 16.449 20.034 1.00 26.88 123 SER A O 1
ATOM 868 N N . GLY A 1 124 ? -28.583 18.531 19.523 1.00 35.31 124 GLY A N 1
ATOM 869 C CA . GLY A 1 124 ? -27.165 18.215 19.366 1.00 35.31 124 GLY A CA 1
ATOM 870 C C . GLY A 1 124 ? -26.499 17.733 20.654 1.00 35.31 124 GLY A C 1
ATOM 871 O O . GLY A 1 124 ? -26.520 18.434 21.664 1.00 35.31 124 GLY A O 1
ATOM 872 N N . ASP A 1 125 ? -25.847 16.576 20.573 1.00 28.58 125 ASP A N 1
ATOM 873 C CA . ASP A 1 125 ? -24.960 16.070 21.615 1.00 28.58 125 ASP A CA 1
ATOM 874 C C . ASP A 1 125 ? -23.529 16.562 21.364 1.00 28.58 125 ASP A C 1
ATOM 876 O O . ASP A 1 125 ? -22.938 16.357 20.301 1.00 28.58 125 ASP A O 1
ATOM 880 N N . GLY A 1 126 ? -22.984 17.275 22.351 1.00 27.06 126 GLY A N 1
ATOM 881 C CA . GLY A 1 126 ? -21.603 17.742 22.360 1.00 27.06 126 GLY A CA 1
ATOM 882 C C . GLY A 1 126 ? -20.633 16.624 22.744 1.00 27.06 126 GLY A C 1
ATOM 883 O O . GLY A 1 126 ? -20.878 15.874 23.684 1.00 27.06 126 GLY A O 1
ATOM 884 N N . TYR A 1 127 ? -19.497 16.548 22.051 1.00 28.80 127 TYR A N 1
ATOM 885 C CA . TYR A 1 127 ? -18.401 15.643 22.397 1.00 28.80 127 TYR A CA 1
ATOM 886 C C . TYR A 1 127 ? -17.444 16.270 23.420 1.00 28.80 127 TYR A C 1
ATOM 888 O O . TYR A 1 127 ? -17.152 17.467 23.389 1.00 28.80 127 TYR A O 1
ATOM 896 N N . MET A 1 128 ? -16.922 15.429 24.315 1.00 27.05 128 MET A N 1
ATOM 897 C CA . MET A 1 128 ? -15.915 15.777 25.317 1.00 27.05 128 MET A CA 1
ATOM 898 C C . MET A 1 128 ? -14.529 15.822 24.650 1.00 27.05 128 MET A C 1
ATOM 900 O O . MET A 1 128 ? -14.044 14.803 24.166 1.00 27.05 128 MET A O 1
ATOM 904 N N . SER A 1 129 ? -13.877 16.988 24.626 1.00 30.19 129 SER A N 1
ATOM 905 C CA . SER A 1 129 ? -12.476 17.127 24.202 1.00 30.19 129 SER A CA 1
ATOM 906 C C . SER A 1 129 ? -11.649 17.698 25.352 1.00 30.19 129 SER A C 1
ATOM 908 O O . SER A 1 129 ? -11.980 18.751 25.900 1.00 30.19 129 SER A O 1
ATOM 910 N N . LEU A 1 130 ? -10.601 16.977 25.755 1.00 30.11 130 LEU A N 1
ATOM 911 C CA . LEU A 1 130 ? -9.677 17.370 26.818 1.00 30.11 130 LEU A CA 1
ATOM 912 C C . LEU A 1 130 ? -8.396 17.915 26.181 1.00 30.11 130 LEU A C 1
ATOM 914 O O . LEU A 1 130 ? -7.645 17.162 25.567 1.00 30.11 130 LEU A O 1
ATOM 918 N N . ALA A 1 131 ? -8.122 19.208 26.360 1.00 31.59 131 ALA A N 1
ATOM 919 C CA . ALA A 1 131 ? -6.852 19.822 25.978 1.00 31.59 131 ALA A CA 1
ATOM 920 C C . ALA A 1 131 ? -6.230 20.543 27.189 1.00 31.59 131 ALA A C 1
ATOM 922 O O . ALA A 1 131 ? -6.913 21.352 27.826 1.00 31.59 131 ALA A O 1
ATOM 923 N N . PRO A 1 132 ? -4.957 20.283 27.537 1.00 29.64 132 PRO A N 1
ATOM 924 C CA . PRO A 1 132 ? -4.269 21.032 28.580 1.00 29.64 132 PRO A CA 1
ATOM 925 C C . PRO A 1 132 ? -3.940 22.449 28.087 1.00 29.64 132 PRO A C 1
ATOM 927 O O . PRO A 1 132 ? -3.416 22.633 26.990 1.00 29.64 132 PRO A O 1
ATOM 930 N N . ARG A 1 133 ? -4.220 23.462 28.913 1.00 36.59 133 ARG A N 1
ATOM 931 C CA . ARG A 1 133 ? -3.836 24.860 28.665 1.00 36.59 133 ARG A CA 1
ATOM 932 C C . ARG A 1 133 ? -2.877 25.313 29.762 1.00 36.59 133 ARG A C 1
ATOM 934 O O . ARG A 1 133 ? -3.241 25.306 30.935 1.00 36.59 133 ARG A O 1
ATOM 941 N N . ALA A 1 134 ? -1.665 25.700 29.377 1.00 33.97 134 ALA A N 1
ATOM 942 C CA . ALA A 1 134 ? -0.708 26.349 30.265 1.00 33.97 134 ALA A CA 1
ATOM 943 C C . ALA A 1 134 ? -0.792 27.867 30.055 1.00 33.97 134 ALA A C 1
ATOM 945 O O . ALA A 1 134 ? -0.629 28.339 28.933 1.00 33.97 134 ALA A O 1
ATOM 946 N N . GLU A 1 135 ? -1.063 28.626 31.116 1.00 36.00 135 GLU A N 1
ATOM 947 C CA . GLU A 1 135 ? -0.918 30.085 31.110 1.00 36.00 135 GLU A CA 1
ATOM 948 C C . GLU A 1 135 ? 0.295 30.468 31.952 1.00 36.00 135 GLU A C 1
ATOM 950 O O . GLU A 1 135 ? 0.402 30.109 33.126 1.00 36.00 135 GLU A O 1
ATOM 955 N N . THR A 1 136 ? 1.227 31.186 31.333 1.00 32.97 136 THR A N 1
ATOM 956 C CA . THR A 1 136 ? 2.396 31.764 31.989 1.00 32.97 136 THR A CA 1
ATOM 957 C C . THR A 1 136 ? 1.983 33.088 32.627 1.00 32.97 136 THR A C 1
ATOM 959 O O . THR A 1 136 ? 1.687 34.053 31.926 1.00 32.97 136 THR A O 1
ATOM 962 N N . LEU A 1 137 ? 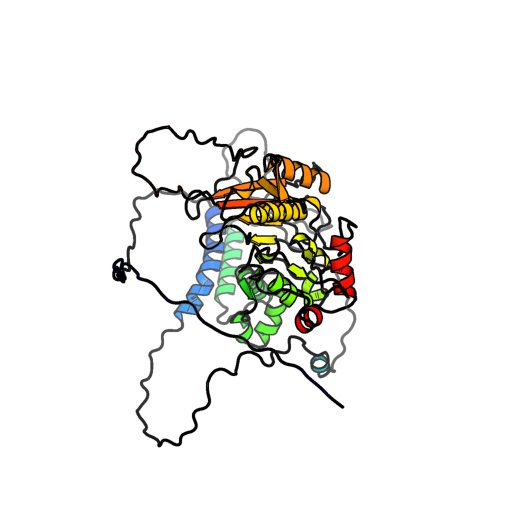1.948 33.133 33.959 1.00 36.00 137 LEU A N 1
ATOM 963 C CA . LEU A 1 137 ? 1.821 34.372 34.729 1.00 36.00 137 LEU A CA 1
ATOM 964 C C . LEU A 1 137 ? 3.213 34.834 35.165 1.00 36.00 137 LEU A C 1
ATOM 966 O O . LEU A 1 137 ? 3.988 34.064 35.734 1.00 36.00 137 LEU A O 1
ATOM 970 N N . ASP A 1 138 ? 3.513 36.094 34.862 1.00 44.25 138 ASP A N 1
ATOM 971 C CA . ASP A 1 138 ? 4.791 36.744 35.125 1.00 44.25 138 ASP A CA 1
ATOM 972 C C . ASP A 1 138 ? 5.157 36.768 36.618 1.00 44.25 138 ASP A C 1
ATOM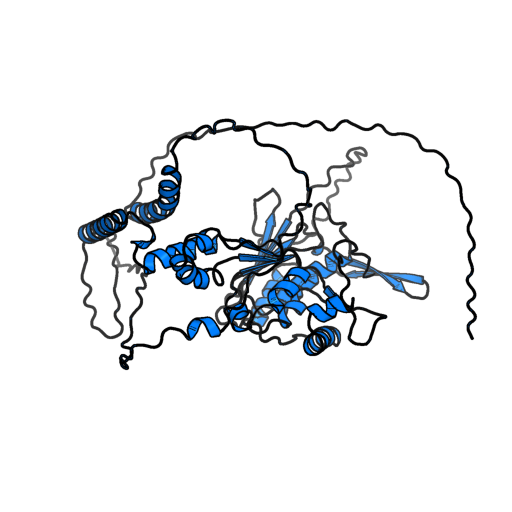 974 O O . ASP A 1 138 ? 4.365 37.159 37.474 1.00 44.25 138 ASP A O 1
ATOM 978 N N . GLY A 1 139 ? 6.424 36.446 36.893 1.00 45.91 139 GLY A N 1
ATOM 979 C CA . GLY A 1 139 ? 7.202 37.054 37.972 1.00 45.91 139 GLY A CA 1
ATOM 980 C C . GLY A 1 139 ? 6.954 36.586 39.413 1.00 45.91 139 GLY A C 1
ATOM 981 O O . GLY A 1 139 ? 6.170 37.174 40.145 1.00 45.91 139 GLY A O 1
ATOM 982 N N . ARG A 1 140 ? 7.828 35.674 39.872 1.00 43.00 140 ARG A N 1
ATOM 983 C CA . ARG A 1 140 ? 8.195 35.386 41.281 1.00 43.00 140 ARG A CA 1
ATOM 984 C C . ARG A 1 140 ? 7.112 34.772 42.184 1.00 43.00 140 ARG A C 1
ATOM 986 O O . ARG A 1 140 ? 6.457 35.477 42.938 1.00 43.00 140 ARG A O 1
ATOM 993 N N . SER A 1 141 ? 7.085 33.438 42.254 1.00 35.62 141 SER A N 1
ATOM 994 C CA . SER A 1 141 ? 7.026 32.655 43.509 1.00 35.62 141 SER A CA 1
ATOM 995 C C . SER A 1 141 ? 6.925 31.157 43.189 1.00 35.62 141 SER A C 1
ATOM 997 O O . SER A 1 141 ? 6.128 30.748 42.349 1.00 35.62 141 SER A O 1
ATOM 999 N N . THR A 1 142 ? 7.709 30.321 43.871 1.00 44.41 142 THR A N 1
ATOM 1000 C CA . THR A 1 142 ? 7.568 28.857 43.866 1.00 44.41 142 THR A CA 1
ATOM 1001 C C . THR A 1 142 ? 6.253 28.457 44.531 1.00 44.41 142 THR A C 1
ATOM 1003 O O . THR A 1 142 ? 6.187 28.379 45.755 1.00 44.41 142 THR A O 1
ATOM 1006 N N . THR A 1 143 ? 5.211 28.169 43.750 1.00 38.88 143 THR A N 1
ATOM 1007 C CA . THR A 1 143 ? 4.030 27.435 44.232 1.00 38.88 143 THR A CA 1
ATOM 1008 C C . THR A 1 143 ? 3.433 26.562 43.130 1.00 38.88 143 THR A C 1
ATOM 1010 O O . THR A 1 143 ? 3.539 26.867 41.947 1.00 38.88 143 THR A O 1
ATOM 1013 N N . ALA A 1 144 ? 2.871 25.432 43.563 1.00 36.38 144 ALA A N 1
ATOM 1014 C CA . ALA A 1 144 ? 2.403 24.301 42.772 1.00 36.38 144 ALA A CA 1
ATOM 1015 C C . ALA A 1 144 ? 1.608 24.665 41.504 1.00 36.38 144 ALA A C 1
ATOM 1017 O O . ALA A 1 144 ? 0.641 25.427 41.550 1.00 36.38 144 ALA A O 1
ATOM 1018 N N . THR A 1 145 ? 1.966 24.024 40.390 1.00 34.31 145 THR A N 1
ATOM 1019 C CA . THR A 1 145 ? 1.219 24.044 39.129 1.00 34.31 145 THR A CA 1
ATOM 1020 C C . THR A 1 145 ? -0.165 23.421 39.342 1.00 34.31 145 THR A C 1
ATOM 1022 O O . THR A 1 145 ? -0.306 22.201 39.406 1.00 34.31 145 THR A O 1
ATOM 1025 N N . LYS A 1 146 ? -1.208 24.249 39.471 1.00 37.97 146 LYS A N 1
ATOM 1026 C CA . LYS A 1 146 ? -2.600 23.786 39.377 1.00 37.97 146 LYS A CA 1
ATOM 1027 C C . LYS A 1 146 ? -2.908 23.495 37.909 1.00 37.97 146 LYS A C 1
ATOM 1029 O O . LYS A 1 146 ? -2.841 24.394 37.078 1.00 37.97 146 LYS A O 1
ATOM 1034 N N . CYS A 1 147 ? -3.229 22.244 37.591 1.00 34.38 147 CYS A N 1
ATOM 1035 C CA . CYS A 1 147 ? -3.772 21.887 36.283 1.00 34.38 147 CYS A CA 1
ATOM 1036 C C . CYS A 1 147 ? -5.244 22.312 36.236 1.00 34.38 147 CYS A C 1
ATOM 1038 O O . CYS A 1 147 ? -6.026 21.908 37.097 1.00 34.38 147 CYS A O 1
ATOM 1040 N N . TYR A 1 148 ? -5.612 23.134 35.255 1.00 42.09 148 TYR A N 1
ATOM 1041 C CA . TYR A 1 148 ? -6.997 23.537 35.025 1.00 42.09 148 TYR A CA 1
ATOM 1042 C C . TYR A 1 148 ? -7.578 22.714 33.878 1.00 42.09 148 TYR A C 1
ATOM 1044 O O . TYR A 1 148 ? -7.012 22.678 32.787 1.00 42.09 148 TYR A O 1
ATOM 1052 N N . TYR A 1 149 ? -8.730 22.094 34.115 1.00 40.47 149 TYR A N 1
ATOM 1053 C CA . TYR A 1 149 ? -9.565 21.528 33.062 1.00 40.47 149 TYR A CA 1
ATOM 1054 C C . TYR A 1 149 ? -10.699 22.520 32.792 1.00 40.47 149 TYR A C 1
ATOM 1056 O O . TYR A 1 149 ? -11.436 22.890 33.705 1.00 40.47 149 TYR A O 1
ATOM 1064 N N . SER A 1 150 ? -10.807 23.004 31.555 1.00 39.75 150 SER A N 1
ATOM 1065 C CA . SER A 1 150 ? -11.880 23.903 31.123 1.00 39.75 150 SER A CA 1
ATOM 1066 C C . SER A 1 150 ? -12.868 23.115 30.275 1.00 39.75 150 SER A C 1
ATOM 1068 O O . SER A 1 150 ? -12.487 22.506 29.279 1.00 39.75 150 SER A O 1
ATOM 1070 N N . TRP A 1 151 ? -14.136 23.133 30.677 1.00 36.72 151 TRP A N 1
ATOM 1071 C CA . TRP A 1 151 ? -15.241 22.585 29.901 1.00 36.72 151 TRP A CA 1
ATOM 1072 C C . TRP A 1 151 ? -15.856 23.721 29.079 1.00 36.72 151 TRP A C 1
ATOM 1074 O O . TRP A 1 151 ? -16.305 24.716 29.648 1.00 36.72 151 TRP A O 1
ATOM 1084 N N . LYS A 1 152 ? -15.857 23.607 27.747 1.00 39.22 152 LYS A N 1
ATOM 1085 C CA . LYS A 1 152 ? -16.575 24.539 26.867 1.00 39.22 152 LYS A CA 1
ATOM 1086 C C . LYS A 1 152 ? -17.811 23.849 26.308 1.00 39.22 152 LYS A C 1
ATOM 1088 O O . LYS A 1 152 ? -17.717 23.088 25.354 1.00 39.22 152 LYS A O 1
ATOM 1093 N N . ALA A 1 153 ? -18.970 24.168 26.874 1.00 35.81 153 ALA A N 1
ATOM 1094 C CA . ALA A 1 153 ? -20.230 23.963 26.176 1.00 35.81 153 ALA A CA 1
ATOM 1095 C C . ALA A 1 153 ? -20.359 25.041 25.086 1.00 35.81 153 ALA A C 1
ATOM 1097 O O . ALA A 1 153 ? -20.135 26.227 25.351 1.00 35.81 153 ALA A O 1
ATOM 1098 N N . HIS A 1 154 ? -20.695 24.649 23.855 1.00 36.94 154 HIS A N 1
ATOM 1099 C CA . HIS A 1 154 ? -20.966 25.607 22.784 1.00 36.94 154 HIS A CA 1
ATOM 1100 C C . HIS A 1 154 ? -22.169 26.484 23.177 1.00 36.94 154 HIS A C 1
ATOM 1102 O O . HIS A 1 154 ? -23.303 26.022 23.189 1.00 36.94 154 HIS A O 1
ATOM 1108 N N . GLY A 1 155 ? -21.908 27.753 23.510 1.00 49.72 155 GLY A N 1
ATOM 1109 C CA . GLY A 1 155 ? -22.938 28.788 23.670 1.00 49.72 155 GLY A CA 1
ATOM 1110 C C . GLY A 1 155 ? -23.262 29.257 25.095 1.00 49.72 155 GLY A C 1
ATOM 1111 O O . GLY A 1 155 ? -24.209 30.021 25.253 1.00 49.72 155 GLY A O 1
ATOM 1112 N N . GLY A 1 156 ? -22.504 28.867 26.126 1.00 45.66 156 GLY A N 1
ATOM 1113 C CA . GLY A 1 156 ? -22.774 29.263 27.517 1.00 45.66 156 GLY A CA 1
ATOM 1114 C C . GLY A 1 156 ? -21.601 29.956 28.212 1.00 45.66 156 GLY A C 1
ATOM 1115 O O . GLY A 1 156 ? -20.451 29.571 28.032 1.00 45.66 156 GLY A O 1
ATOM 1116 N N . SER A 1 157 ? -21.917 30.975 29.019 1.00 52.25 157 SER A N 1
ATOM 1117 C CA . SER A 1 157 ? -21.044 31.631 30.009 1.00 52.25 157 SER A CA 1
ATOM 1118 C C . SER A 1 157 ? -20.074 30.656 30.698 1.00 52.25 157 SER A C 1
ATOM 1120 O O . SER A 1 157 ? -20.489 29.584 31.133 1.00 52.25 157 SER A O 1
ATOM 1122 N N . ASN A 1 158 ? -18.799 31.050 30.833 1.00 45.16 158 ASN A N 1
ATOM 1123 C CA . ASN A 1 158 ? -17.743 30.298 31.523 1.00 45.16 158 ASN A CA 1
ATOM 1124 C C . ASN A 1 158 ? -18.073 30.101 33.020 1.00 45.16 158 ASN A C 1
ATOM 1126 O O . ASN A 1 158 ? -17.539 30.802 33.879 1.00 45.16 158 ASN A O 1
ATOM 1130 N N . CYS A 1 159 ? -18.911 29.124 33.363 1.00 48.44 159 CYS A N 1
ATOM 1131 C CA . CYS A 1 159 ? -19.010 28.597 34.720 1.00 48.44 159 CYS A CA 1
ATOM 1132 C C . CYS A 1 159 ? -17.963 27.486 34.890 1.00 48.44 159 CYS A C 1
ATOM 1134 O O . CYS A 1 159 ? -18.245 26.297 34.770 1.00 48.44 159 CYS A O 1
ATOM 1136 N N . GLY A 1 160 ? -16.709 27.878 35.113 1.00 51.62 160 GLY A N 1
ATOM 1137 C CA . GLY A 1 160 ? -15.655 26.932 35.465 1.00 51.62 160 GLY A CA 1
ATOM 1138 C C . GLY A 1 160 ? -15.893 26.386 36.871 1.00 51.62 160 GLY A C 1
ATOM 1139 O O . GLY A 1 160 ? -15.445 26.989 37.844 1.00 51.62 160 GLY A O 1
ATOM 1140 N N . THR A 1 161 ? -16.604 25.268 36.995 1.00 65.50 161 THR A N 1
ATOM 1141 C CA . THR A 1 161 ? -16.709 24.538 38.262 1.00 65.50 161 THR A CA 1
ATOM 1142 C C . THR A 1 161 ? -15.328 23.974 38.587 1.00 65.50 161 THR A C 1
ATOM 1144 O O . THR A 1 161 ? -14.823 23.104 37.879 1.00 65.50 161 THR A O 1
ATOM 1147 N N . GLN A 1 162 ? -14.675 24.506 39.621 1.00 72.44 162 GLN A N 1
ATOM 1148 C CA . GLN A 1 162 ? -13.401 23.971 40.091 1.00 72.44 162 GLN A CA 1
ATOM 1149 C C . GLN A 1 162 ? -13.669 22.654 40.817 1.00 72.44 162 GLN A C 1
ATOM 1151 O O . GLN A 1 162 ? -14.171 22.662 41.935 1.00 72.44 162 GLN A O 1
ATOM 1156 N N . ILE A 1 163 ? -13.332 21.534 40.182 1.00 80.38 163 ILE A N 1
ATOM 1157 C CA . ILE A 1 163 ? -13.273 20.236 40.853 1.00 80.38 163 ILE A CA 1
ATOM 1158 C C . ILE A 1 163 ? -11.916 20.168 41.552 1.00 80.38 163 ILE A C 1
ATOM 1160 O O . ILE A 1 163 ? -10.871 20.390 40.930 1.00 80.38 163 ILE A O 1
ATOM 1164 N N . SER A 1 164 ? -11.912 19.906 42.854 1.00 90.69 164 SER A N 1
ATOM 1165 C CA . SER A 1 164 ? -10.668 19.701 43.593 1.00 90.69 164 SER A CA 1
ATOM 1166 C C . SER A 1 164 ? -9.975 18.413 43.136 1.00 90.69 164 SER A C 1
ATOM 1168 O O . SER A 1 164 ? -10.612 17.450 42.714 1.00 90.69 164 SER A O 1
ATOM 1170 N N . THR A 1 165 ? -8.647 18.351 43.260 1.00 83.88 165 THR A N 1
ATOM 1171 C CA . THR A 1 165 ? -7.883 17.132 42.940 1.00 83.88 165 THR A CA 1
ATOM 1172 C C . THR A 1 165 ? -8.401 15.913 43.709 1.00 83.88 165 THR A C 1
ATOM 1174 O O . THR A 1 165 ? -8.420 14.815 43.165 1.00 83.88 165 THR A O 1
ATOM 1177 N N . GLN A 1 166 ? -8.880 16.106 44.943 1.00 85.12 166 GLN A N 1
ATOM 1178 C CA . GLN A 1 166 ? -9.457 15.032 45.747 1.00 85.12 166 GLN A CA 1
ATOM 1179 C C . GLN A 1 166 ? -10.799 14.548 45.186 1.00 85.12 166 GLN A C 1
ATOM 1181 O O . GLN A 1 166 ? -11.007 13.345 45.090 1.00 85.12 166 GLN A O 1
ATOM 1186 N N . GLU A 1 167 ? -11.689 15.455 44.776 1.00 85.25 167 GLU A N 1
ATOM 1187 C CA . GLU A 1 167 ? -12.963 15.088 44.138 1.00 85.25 167 GLU A CA 1
ATOM 1188 C C . GLU A 1 167 ? -12.740 14.367 42.807 1.00 85.25 167 GLU A C 1
ATOM 1190 O O . GLU A 1 167 ? -13.429 13.393 42.526 1.00 85.25 167 GLU A O 1
ATOM 1195 N N . PHE A 1 168 ? -11.740 14.780 42.022 1.00 79.44 168 PHE A N 1
ATOM 1196 C CA . PHE A 1 168 ? -11.371 14.089 40.786 1.00 79.44 168 PHE A CA 1
ATOM 1197 C C . PHE A 1 168 ? -10.852 12.667 41.048 1.00 79.44 168 PHE A C 1
ATOM 1199 O O . PHE A 1 168 ? -11.268 11.727 40.375 1.00 79.44 168 PHE A O 1
ATOM 1206 N N . VAL A 1 169 ? -9.988 12.485 42.052 1.00 83.81 169 VAL A N 1
ATOM 1207 C CA . VAL A 1 169 ? -9.488 11.155 42.443 1.00 83.81 169 VAL A CA 1
ATOM 1208 C C . VAL A 1 169 ? -10.620 10.266 42.962 1.00 83.81 169 VAL A C 1
ATOM 1210 O O . VAL A 1 169 ? -10.689 9.100 42.582 1.00 83.81 169 VAL A O 1
ATOM 1213 N N . THR A 1 170 ? -11.531 10.798 43.781 1.00 86.25 170 THR A N 1
ATOM 1214 C CA . THR A 1 170 ? -12.710 10.050 44.250 1.00 86.25 170 THR A CA 1
ATOM 1215 C C . THR A 1 170 ? -13.617 9.666 43.083 1.00 86.25 170 THR A C 1
ATOM 1217 O O . THR A 1 170 ? -14.009 8.511 42.988 1.00 86.25 170 THR A O 1
ATOM 1220 N N . LEU A 1 171 ? -13.868 10.581 42.141 1.00 84.06 171 LEU A N 1
ATOM 1221 C CA . LEU A 1 171 ? -14.668 10.311 40.944 1.00 84.06 171 LEU A CA 1
ATOM 1222 C C . LEU A 1 171 ? -14.060 9.196 40.079 1.00 84.06 171 LEU A C 1
ATOM 1224 O O . LEU A 1 171 ? -14.792 8.340 39.581 1.00 84.06 171 LEU A O 1
ATOM 1228 N N . ILE A 1 172 ? -12.731 9.192 39.920 1.00 83.25 172 ILE A N 1
ATOM 1229 C CA . ILE A 1 172 ? -12.005 8.123 39.222 1.00 83.25 172 ILE A CA 1
ATOM 1230 C C . ILE A 1 172 ? -12.138 6.804 39.979 1.00 83.25 172 ILE A C 1
ATOM 1232 O O . ILE A 1 172 ? -12.455 5.791 39.366 1.00 83.25 172 ILE A O 1
ATOM 1236 N N . ASN A 1 173 ? -11.912 6.799 41.292 1.00 85.44 173 ASN A N 1
ATOM 1237 C CA . ASN A 1 173 ? -11.982 5.577 42.091 1.00 85.44 173 ASN A CA 1
ATOM 1238 C C . ASN A 1 173 ? -13.396 4.989 42.121 1.00 85.44 173 ASN A C 1
ATOM 1240 O O . ASN A 1 173 ? -13.535 3.772 42.039 1.00 85.44 173 ASN A O 1
ATOM 1244 N N . ASP A 1 174 ? -14.430 5.828 42.164 1.00 86.50 174 ASP A N 1
ATOM 1245 C CA . ASP A 1 174 ? -15.823 5.390 42.071 1.00 86.50 174 ASP A CA 1
ATOM 1246 C C . ASP A 1 174 ? -16.129 4.813 40.683 1.00 86.50 174 ASP A C 1
ATOM 1248 O O . ASP A 1 174 ? -16.745 3.752 40.586 1.00 86.50 174 ASP A O 1
ATOM 1252 N N . HIS A 1 175 ? -15.638 5.440 39.604 1.00 81.50 175 HIS A N 1
ATOM 1253 C CA . HIS A 1 175 ? -15.747 4.881 38.250 1.00 81.50 175 HIS A CA 1
ATOM 1254 C C . HIS A 1 175 ? -15.013 3.546 38.116 1.00 81.50 175 HIS A C 1
ATOM 1256 O O . HIS A 1 175 ? -15.552 2.610 37.529 1.00 81.50 175 HIS A O 1
ATOM 1262 N N . ILE A 1 176 ? -13.811 3.423 38.683 1.00 81.25 176 ILE A N 1
ATOM 1263 C CA . ILE A 1 176 ? -13.066 2.161 38.710 1.00 81.25 176 ILE A CA 1
ATOM 1264 C C . ILE A 1 176 ? -13.839 1.122 39.527 1.00 81.25 176 ILE A C 1
ATOM 1266 O O . ILE A 1 176 ? -13.994 -0.004 39.072 1.00 81.25 176 ILE A O 1
ATOM 1270 N N . GLY A 1 177 ? -14.385 1.483 40.690 1.00 82.81 177 GLY A N 1
ATOM 1271 C CA . GLY A 1 177 ? -15.195 0.590 41.520 1.00 82.81 177 GLY A CA 1
ATOM 1272 C C . GLY A 1 177 ? -16.440 0.077 40.794 1.00 82.81 177 GLY A C 1
ATOM 1273 O O . GLY A 1 177 ? -16.744 -1.114 40.856 1.00 82.81 177 GLY A O 1
ATOM 1274 N N . GLN A 1 178 ? -17.117 0.946 40.039 1.00 81.56 178 GLN A N 1
ATOM 1275 C CA . GLN A 1 178 ? -18.237 0.559 39.178 1.00 81.56 178 GLN A CA 1
ATOM 1276 C C . GLN A 1 178 ? -17.780 -0.348 38.032 1.00 81.56 178 GLN A C 1
ATOM 1278 O O . GLN A 1 178 ? -18.392 -1.392 37.814 1.00 81.56 178 GLN A O 1
ATOM 1283 N N . LEU A 1 179 ? -16.675 -0.019 37.355 1.00 77.19 179 LEU A N 1
ATOM 1284 C CA . LEU A 1 179 ? -16.108 -0.854 36.291 1.00 77.19 179 LEU A CA 1
ATOM 1285 C C . LEU A 1 179 ? -15.708 -2.250 36.795 1.00 77.19 179 LEU A C 1
ATOM 1287 O O . LEU A 1 179 ? -15.907 -3.239 36.097 1.00 77.19 179 LEU A O 1
ATOM 1291 N N . MET A 1 180 ? -15.214 -2.346 38.029 1.00 81.12 180 MET A N 1
ATOM 1292 C CA . MET A 1 180 ? -14.829 -3.607 38.672 1.00 81.12 180 MET A CA 1
ATOM 1293 C C . MET A 1 180 ? -16.032 -4.423 39.176 1.00 81.12 180 MET A C 1
ATOM 1295 O O . MET A 1 180 ? -15.870 -5.589 39.530 1.00 81.12 180 MET A O 1
ATOM 1299 N N . SER A 1 181 ? -17.238 -3.841 39.208 1.00 85.00 181 SER A N 1
ATOM 1300 C CA . SER A 1 181 ? -18.465 -4.554 39.591 1.00 85.00 181 SER A CA 1
ATOM 1301 C C . SER A 1 181 ? -19.062 -5.394 38.453 1.00 85.00 181 SER A C 1
ATOM 1303 O O . SER A 1 181 ? -19.858 -6.302 38.707 1.00 85.00 181 SER A O 1
ATOM 1305 N N . PHE A 1 182 ? -18.655 -5.143 37.202 1.00 86.25 182 PHE A N 1
ATOM 1306 C CA . PHE A 1 182 ? -19.105 -5.917 36.048 1.00 86.25 182 PHE A CA 1
ATOM 1307 C C . PHE A 1 182 ? -18.383 -7.265 35.997 1.00 86.25 182 PHE A C 1
ATOM 1309 O O . PHE A 1 182 ? -17.178 -7.346 35.770 1.00 86.25 182 PHE A O 1
ATOM 1316 N N . THR A 1 183 ? -19.132 -8.350 36.195 1.00 87.94 183 THR A N 1
ATOM 1317 C CA . THR A 1 183 ? -18.568 -9.714 36.204 1.00 87.94 183 THR A CA 1
ATOM 1318 C C . THR A 1 183 ? -18.540 -10.366 34.823 1.00 87.94 183 THR A C 1
ATOM 1320 O O . THR A 1 183 ? -17.840 -11.360 34.625 1.00 87.94 183 THR A O 1
ATOM 1323 N N . ARG A 1 184 ? -19.291 -9.824 33.854 1.00 92.88 184 ARG A N 1
ATOM 1324 C CA . ARG A 1 184 ? -19.360 -10.329 32.479 1.00 92.88 184 ARG A CA 1
ATOM 1325 C C . ARG A 1 184 ? -19.116 -9.201 31.492 1.00 92.88 184 ARG A C 1
ATOM 1327 O O . ARG A 1 184 ? -19.555 -8.076 31.690 1.00 92.88 184 ARG A O 1
ATOM 1334 N N . PHE A 1 185 ? -18.493 -9.540 30.369 1.00 93.81 185 PHE A N 1
ATOM 1335 C CA . PHE A 1 185 ? -18.219 -8.587 29.295 1.00 93.81 185 PHE A CA 1
ATOM 1336 C C . PHE A 1 185 ? -19.490 -7.893 28.771 1.00 93.81 185 PHE A C 1
ATOM 1338 O O . PHE A 1 185 ? -19.484 -6.692 28.532 1.00 93.81 185 PHE A O 1
ATOM 1345 N N . LEU A 1 186 ? -20.598 -8.632 28.640 1.00 95.94 186 LEU A N 1
ATOM 1346 C CA . LEU A 1 186 ? -21.875 -8.079 28.171 1.00 95.94 186 LEU A CA 1
ATOM 1347 C C . LEU A 1 186 ? -22.584 -7.184 29.200 1.00 95.94 186 LEU A C 1
ATOM 1349 O O . LEU A 1 186 ? -23.508 -6.471 28.817 1.00 95.94 186 LEU A O 1
ATOM 1353 N N . ASP A 1 187 ? -22.137 -7.180 30.460 1.00 94.88 187 ASP A N 1
ATOM 1354 C CA . ASP A 1 187 ? -22.665 -6.279 31.491 1.00 94.88 187 ASP A CA 1
ATOM 1355 C C . ASP A 1 187 ? -22.015 -4.884 31.410 1.00 94.88 187 ASP A C 1
ATOM 1357 O O . ASP A 1 187 ? -22.552 -3.928 31.965 1.00 94.88 187 ASP A O 1
ATOM 1361 N N . LEU A 1 188 ? -20.880 -4.747 30.706 1.00 94.50 188 LEU A N 1
ATOM 1362 C CA . LEU A 1 188 ? -20.225 -3.455 30.483 1.00 94.50 188 LEU A CA 1
ATOM 1363 C C . LEU A 1 188 ? -21.147 -2.500 29.707 1.00 94.50 188 LEU A C 1
ATOM 1365 O O . LEU A 1 188 ? -21.910 -2.956 28.859 1.00 94.50 188 LEU A O 1
ATOM 1369 N N . PRO A 1 189 ? -21.053 -1.175 29.891 1.00 95.44 189 PRO A N 1
ATOM 1370 C CA . PRO A 1 189 ? -21.696 -0.222 28.991 1.00 95.44 189 PRO A CA 1
ATOM 1371 C C . PRO A 1 189 ? -21.234 -0.412 27.540 1.00 95.44 189 PRO A C 1
ATOM 1373 O O . PRO A 1 189 ? -20.098 -0.830 27.281 1.00 95.44 189 PRO A O 1
ATOM 1376 N N . ARG A 1 190 ? -22.115 -0.109 26.581 1.00 96.00 190 ARG A N 1
ATOM 1377 C CA . ARG A 1 190 ? -21.851 -0.349 25.155 1.00 96.00 190 ARG A CA 1
ATOM 1378 C C . ARG A 1 190 ? -20.620 0.419 24.672 1.00 96.00 190 ARG A C 1
ATOM 1380 O O . ARG A 1 190 ? -19.810 -0.125 23.934 1.00 96.00 190 ARG A O 1
ATOM 1387 N N . GLU A 1 191 ? -20.444 1.633 25.165 1.00 96.38 191 GLU A N 1
ATOM 1388 C CA . GLU A 1 191 ? -19.364 2.551 24.818 1.00 96.38 191 GLU A CA 1
ATOM 1389 C C . GLU A 1 191 ? -17.996 1.981 25.215 1.00 96.38 191 GLU A C 1
ATOM 1391 O O . GLU A 1 191 ? -17.019 2.112 24.478 1.00 96.38 191 GLU A O 1
ATOM 1396 N N . ILE A 1 192 ? -17.927 1.299 26.364 1.00 95.88 192 ILE A N 1
ATOM 1397 C CA . ILE A 1 192 ? -16.704 0.635 26.828 1.00 95.88 192 ILE A CA 1
ATOM 1398 C C . ILE A 1 192 ? -16.404 -0.585 25.956 1.00 95.88 192 ILE A C 1
ATOM 1400 O O . ILE A 1 192 ? -15.254 -0.794 25.571 1.00 95.88 192 ILE A O 1
ATOM 1404 N N . ARG A 1 193 ? -17.427 -1.369 25.588 1.00 97.31 193 ARG A N 1
ATOM 1405 C CA . ARG A 1 193 ? -17.246 -2.494 24.657 1.00 97.31 193 ARG A CA 1
ATOM 1406 C C . ARG A 1 193 ? -16.760 -2.025 23.289 1.00 97.31 193 ARG A C 1
ATOM 1408 O O . ARG A 1 193 ? -15.846 -2.636 22.747 1.00 97.31 193 ARG A O 1
ATOM 1415 N N . ASP A 1 194 ? -17.295 -0.922 22.776 1.00 97.94 194 ASP A N 1
ATOM 1416 C CA . ASP A 1 194 ? -16.876 -0.341 21.500 1.00 97.94 194 ASP A CA 1
ATOM 1417 C C . ASP A 1 194 ? -15.399 0.088 21.525 1.00 97.94 194 ASP A C 1
ATOM 1419 O O . ASP A 1 194 ? -14.652 -0.223 20.597 1.00 97.94 194 ASP A O 1
ATOM 1423 N N . GLN A 1 195 ? -14.928 0.701 22.619 1.00 97.12 195 GLN A N 1
ATOM 1424 C CA . GLN A 1 195 ? -13.500 1.005 22.799 1.00 97.12 195 GLN A CA 1
ATOM 1425 C C . GLN A 1 195 ? -12.632 -0.260 22.829 1.00 97.12 195 GLN A C 1
ATOM 1427 O O . GLN A 1 195 ? -11.539 -0.276 22.256 1.00 97.12 195 GLN A O 1
ATOM 1432 N N . ILE A 1 196 ? -13.121 -1.332 23.460 1.00 96.94 196 ILE A N 1
ATOM 1433 C CA . ILE A 1 196 ? -12.436 -2.630 23.474 1.00 96.94 196 ILE A CA 1
ATOM 1434 C C . ILE A 1 196 ? -12.365 -3.212 22.057 1.00 96.94 196 ILE A C 1
ATOM 1436 O O . ILE A 1 196 ? -11.296 -3.668 21.655 1.00 96.94 196 ILE A O 1
ATOM 1440 N N . TYR A 1 197 ? -13.450 -3.155 21.279 1.00 98.00 197 TYR A N 1
ATOM 1441 C CA . TYR A 1 197 ? -13.465 -3.618 19.888 1.00 98.00 197 TYR A CA 1
ATOM 1442 C C . TYR A 1 197 ? -12.472 -2.838 19.025 1.00 98.00 197 TYR A C 1
ATOM 1444 O O . TYR A 1 197 ? -11.668 -3.452 18.328 1.00 98.00 197 TYR A O 1
ATOM 1452 N N . VAL A 1 198 ? -12.472 -1.504 19.111 1.00 97.44 198 VAL A N 1
ATOM 1453 C CA . VAL A 1 198 ? -11.516 -0.647 18.390 1.00 97.44 198 VAL A CA 1
ATOM 1454 C C . VAL A 1 198 ? -10.078 -1.017 18.747 1.00 97.44 198 VAL A C 1
ATOM 1456 O O . VAL A 1 198 ? -9.263 -1.245 17.857 1.00 97.44 198 VAL A O 1
ATOM 1459 N N . SER A 1 199 ? -9.766 -1.122 20.041 1.00 96.81 199 SER A N 1
ATOM 1460 C CA . SER A 1 199 ? -8.424 -1.480 20.513 1.00 96.81 199 SER A CA 1
ATOM 1461 C C . SER A 1 199 ? -7.993 -2.873 20.037 1.00 96.81 199 SER A C 1
ATOM 1463 O O . SER A 1 199 ? -6.869 -3.052 19.571 1.00 96.81 199 SER A O 1
ATOM 1465 N N . HIS A 1 200 ? -8.900 -3.852 20.090 1.00 97.00 200 HIS A N 1
ATOM 1466 C CA . HIS A 1 200 ? -8.639 -5.215 19.634 1.00 97.00 200 HIS A CA 1
ATOM 1467 C C . HIS A 1 200 ? -8.407 -5.289 18.120 1.00 97.00 200 HIS A C 1
ATOM 1469 O O . HIS A 1 200 ? -7.475 -5.950 17.666 1.00 97.00 200 HIS A O 1
ATOM 1475 N N . PHE A 1 201 ? -9.226 -4.600 17.323 1.00 97.56 201 PHE A N 1
ATOM 1476 C CA . PHE A 1 201 ? -9.095 -4.654 15.869 1.00 97.56 201 PHE A CA 1
ATOM 1477 C C . PHE A 1 201 ? -7.904 -3.858 15.342 1.00 97.56 201 PHE A C 1
ATOM 1479 O O . PHE A 1 201 ? -7.317 -4.295 14.364 1.00 97.56 201 PHE A O 1
ATOM 1486 N N . ARG A 1 202 ? -7.452 -2.805 16.036 1.00 96.62 202 ARG A N 1
ATOM 1487 C CA . ARG A 1 202 ? -6.209 -2.081 15.692 1.00 96.62 202 ARG A CA 1
ATOM 1488 C C . ARG A 1 202 ? -4.953 -2.946 15.688 1.00 96.62 202 ARG A C 1
ATOM 1490 O O . ARG A 1 202 ? -3.995 -2.622 15.002 1.00 96.62 202 ARG A O 1
ATOM 1497 N N . THR A 1 203 ? -4.933 -4.017 16.474 1.00 96.12 203 THR A N 1
ATOM 1498 C CA . THR A 1 203 ? -3.818 -4.977 16.505 1.00 96.12 203 THR A CA 1
ATOM 1499 C C . THR A 1 203 ? -4.115 -6.242 15.702 1.00 96.12 203 THR A C 1
ATOM 1501 O O . THR A 1 203 ? -3.277 -7.137 15.609 1.00 96.12 203 THR A O 1
ATOM 1504 N N . THR A 1 204 ? -5.305 -6.331 15.104 1.00 97.06 204 THR A N 1
ATOM 1505 C CA . THR A 1 204 ? -5.713 -7.464 14.281 1.00 97.06 204 THR A CA 1
ATOM 1506 C C . THR A 1 204 ? -5.197 -7.275 12.862 1.00 97.06 204 THR A C 1
ATOM 1508 O O . THR A 1 204 ? -5.521 -6.295 12.196 1.00 97.06 204 THR A O 1
ATOM 1511 N N . THR A 1 205 ? -4.451 -8.266 12.378 1.00 97.00 205 THR A N 1
ATOM 1512 C CA . THR A 1 205 ? -4.051 -8.360 10.972 1.00 97.00 205 THR A CA 1
ATOM 1513 C C . THR A 1 205 ? -4.839 -9.474 10.292 1.00 97.00 205 THR A C 1
ATOM 1515 O O . THR A 1 205 ? -4.864 -10.608 10.770 1.00 97.00 205 THR A O 1
ATOM 1518 N N . LEU A 1 206 ? -5.503 -9.149 9.187 1.00 96.62 206 LEU A N 1
ATOM 1519 C CA . LEU A 1 206 ? -6.230 -10.080 8.334 1.00 96.62 206 LEU A CA 1
ATOM 1520 C C . LEU A 1 206 ? -5.368 -10.391 7.111 1.00 96.62 206 LEU A C 1
ATOM 1522 O O . LEU A 1 206 ? -5.206 -9.538 6.244 1.00 96.62 206 LEU A O 1
ATOM 1526 N N . THR A 1 207 ? -4.827 -11.605 7.038 1.00 96.50 207 THR A N 1
ATOM 1527 C CA . THR A 1 207 ? -3.954 -12.019 5.928 1.00 96.50 207 THR A CA 1
ATOM 1528 C C . THR A 1 207 ? -4.738 -12.769 4.858 1.00 96.50 207 THR A C 1
ATOM 1530 O O . THR A 1 207 ? -5.287 -13.831 5.145 1.00 96.50 207 THR A O 1
ATOM 1533 N N . TYR A 1 208 ? -4.782 -12.258 3.628 1.00 94.69 208 TYR A N 1
ATOM 1534 C CA . TYR A 1 208 ? -5.433 -12.911 2.484 1.00 94.69 208 TYR A CA 1
ATOM 1535 C C . TYR A 1 208 ? -4.431 -13.789 1.704 1.00 94.69 208 TYR A C 1
ATOM 1537 O O . TYR A 1 208 ? -3.291 -13.357 1.537 1.00 94.69 208 TYR A O 1
ATOM 1545 N N . PRO A 1 209 ? -4.812 -14.991 1.212 1.00 91.88 209 PRO A N 1
ATOM 1546 C CA . PRO A 1 209 ? -6.165 -15.573 1.151 1.00 91.88 209 PRO A CA 1
ATOM 1547 C C . PRO A 1 209 ? -6.588 -16.361 2.396 1.00 91.88 209 PRO A C 1
ATOM 1549 O O . PRO A 1 209 ? -7.721 -16.827 2.481 1.00 91.88 209 PRO A O 1
ATOM 1552 N N . THR A 1 210 ? -5.708 -16.515 3.381 1.00 91.56 210 THR A N 1
ATOM 1553 C CA . THR A 1 210 ? -5.926 -17.374 4.555 1.00 91.56 210 THR A CA 1
ATOM 1554 C C . THR A 1 210 ? -6.739 -16.712 5.668 1.00 91.56 210 THR A C 1
ATOM 1556 O O . THR A 1 210 ? -6.652 -17.142 6.820 1.00 91.56 210 THR A O 1
ATOM 1559 N N . PHE A 1 211 ? -7.473 -15.633 5.386 1.00 88.50 211 PHE A N 1
ATOM 1560 C CA . PHE A 1 211 ? -7.990 -14.796 6.460 1.00 88.50 211 PHE A CA 1
ATOM 1561 C C . PHE A 1 211 ? -9.043 -15.566 7.259 1.00 88.50 211 PHE A C 1
ATOM 1563 O O . PHE A 1 211 ? -10.034 -16.070 6.733 1.00 88.50 211 PHE A O 1
ATOM 1570 N N . THR A 1 212 ? -8.836 -15.633 8.568 1.00 89.88 212 THR A N 1
ATOM 1571 C CA . THR A 1 212 ? -9.840 -16.102 9.518 1.00 89.88 212 THR A CA 1
ATOM 1572 C C . THR A 1 212 ? -10.391 -14.895 10.246 1.00 89.88 212 THR A C 1
ATOM 1574 O O . THR A 1 212 ? -9.624 -14.061 10.730 1.00 89.88 212 THR A O 1
ATOM 1577 N N . LEU A 1 213 ? -11.716 -14.796 10.352 1.00 92.69 213 LEU A N 1
ATOM 1578 C CA . LEU A 1 213 ? -12.321 -13.758 11.181 1.00 92.69 213 LEU A CA 1
ATOM 1579 C C . LEU A 1 213 ? -11.790 -13.867 12.622 1.00 92.69 213 LEU A C 1
ATOM 1581 O O . LEU A 1 213 ? -11.578 -14.984 13.106 1.00 92.69 213 LEU A O 1
ATOM 1585 N N . PRO A 1 214 ? -11.591 -12.742 13.330 1.00 94.62 214 PRO A N 1
ATOM 1586 C CA . PRO A 1 214 ? -11.090 -12.783 14.696 1.00 94.62 214 PRO A CA 1
ATOM 1587 C C . PRO A 1 214 ? -11.982 -13.650 15.595 1.00 94.62 214 PRO A C 1
ATOM 1589 O O . PRO A 1 214 ? -13.209 -13.500 15.540 1.00 94.62 214 PRO A O 1
ATOM 1592 N N . PRO A 1 215 ? -11.406 -14.503 16.466 1.00 94.81 215 PRO A N 1
ATOM 1593 C CA . PRO A 1 215 ? -12.161 -15.380 17.365 1.00 94.81 215 PRO A CA 1
ATOM 1594 C C . PRO A 1 215 ? -13.253 -14.663 18.167 1.00 94.81 215 PRO A C 1
ATOM 1596 O O . PRO A 1 215 ? -14.310 -15.235 18.432 1.00 94.81 215 PRO A O 1
ATOM 1599 N N . LEU A 1 216 ? -13.029 -13.384 18.495 1.00 95.62 216 LEU A N 1
ATOM 1600 C CA . LEU A 1 216 ? -13.988 -12.516 19.176 1.00 95.62 216 LEU A CA 1
ATOM 1601 C C . LEU A 1 216 ? -15.370 -12.510 18.502 1.00 95.62 216 LEU A C 1
ATOM 1603 O O . LEU A 1 216 ? -16.390 -12.550 19.192 1.00 95.62 216 LEU A O 1
ATOM 1607 N N . LEU A 1 217 ? -15.417 -12.517 17.168 1.00 96.75 217 LEU A N 1
ATOM 1608 C CA . LEU A 1 217 ? -16.662 -12.477 16.400 1.00 96.75 217 LEU A CA 1
ATOM 1609 C C . LEU A 1 217 ? -17.474 -13.777 16.497 1.00 96.75 217 LEU A C 1
ATOM 1611 O O . LEU A 1 217 ? -18.672 -13.765 16.226 1.00 96.75 217 LEU A O 1
ATOM 1615 N N . PHE A 1 218 ? -16.863 -14.880 16.933 1.00 96.06 218 PHE A N 1
ATOM 1616 C CA . PHE A 1 218 ? -17.528 -16.177 17.083 1.00 96.06 218 PHE A CA 1
ATOM 1617 C C . PHE A 1 218 ? -18.039 -16.447 18.503 1.00 96.06 218 PHE A C 1
ATOM 1619 O O . PHE A 1 218 ? -18.621 -17.498 18.762 1.00 96.06 218 PHE A O 1
ATOM 1626 N N . THR A 1 219 ? -17.852 -15.509 19.433 1.00 96.19 219 THR A N 1
ATOM 1627 C CA . THR A 1 219 ? -18.220 -15.701 20.845 1.00 96.19 219 THR A CA 1
ATOM 1628 C C . THR A 1 219 ? -19.731 -15.645 21.084 1.00 96.19 219 THR A C 1
ATOM 1630 O O . THR A 1 219 ? -20.281 -16.482 21.797 1.00 96.19 219 THR A O 1
ATOM 1633 N N . SER A 1 220 ? -20.430 -14.663 20.503 1.00 97.00 220 SER A N 1
ATOM 1634 C CA . SER A 1 220 ? -21.887 -14.525 20.604 1.00 97.00 220 SER A CA 1
ATOM 1635 C C . SER A 1 220 ? -22.465 -13.688 19.462 1.00 97.00 220 SER A C 1
ATOM 1637 O O . SER A 1 220 ? -21.789 -12.834 18.892 1.00 97.00 220 SER A O 1
ATOM 1639 N N . ARG A 1 221 ? -23.761 -13.872 19.170 1.00 97.44 221 ARG A N 1
ATOM 1640 C CA . ARG A 1 221 ? -24.479 -13.075 18.155 1.00 97.44 221 ARG A CA 1
ATOM 1641 C C . ARG A 1 221 ? -24.516 -11.584 18.484 1.00 97.44 221 ARG A C 1
ATOM 1643 O O . ARG A 1 221 ? -24.517 -10.768 17.568 1.00 97.44 221 ARG A O 1
ATOM 1650 N N . GLN A 1 222 ? -24.576 -11.237 19.772 1.00 97.06 222 GLN A N 1
ATOM 1651 C CA . GLN A 1 222 ? -24.532 -9.845 20.201 1.00 97.06 222 GLN A CA 1
ATOM 1652 C C . GLN A 1 222 ? -23.166 -9.252 19.858 1.00 97.06 222 GLN A C 1
ATOM 1654 O O . GLN A 1 222 ? -23.113 -8.332 19.054 1.00 97.06 222 GLN A O 1
ATOM 1659 N N . ILE A 1 223 ? -22.073 -9.845 20.352 1.00 97.69 223 ILE A N 1
ATOM 1660 C CA . ILE A 1 223 ? -20.706 -9.369 20.076 1.00 97.69 223 ILE A CA 1
ATOM 1661 C C . ILE A 1 223 ? -20.446 -9.291 18.574 1.00 97.69 223 ILE A C 1
ATOM 1663 O O . ILE A 1 223 ? -19.917 -8.291 18.113 1.00 97.69 223 ILE A O 1
ATOM 1667 N N . TYR A 1 224 ? -20.889 -10.278 17.792 1.00 97.50 224 TYR A N 1
ATOM 1668 C CA . TYR A 1 224 ? -20.778 -10.233 16.335 1.00 97.50 224 TYR A CA 1
ATOM 1669 C C . TYR A 1 224 ? -21.400 -8.958 15.740 1.00 97.50 224 TYR A C 1
ATOM 1671 O O . TYR A 1 224 ? -20.740 -8.236 14.997 1.00 97.50 224 TYR A O 1
ATOM 1679 N N . ARG A 1 225 ? -22.656 -8.648 16.091 1.00 97.62 225 ARG A N 1
ATOM 1680 C CA . ARG A 1 225 ? -23.368 -7.461 15.584 1.00 97.62 225 ARG A CA 1
ATOM 1681 C C . ARG A 1 225 ? -22.745 -6.154 16.063 1.00 97.62 225 ARG A C 1
ATOM 1683 O O . ARG A 1 225 ? -22.759 -5.174 15.326 1.00 97.62 225 ARG A O 1
ATOM 1690 N N . GLU A 1 226 ? -22.239 -6.135 17.292 1.00 97.75 226 GLU A N 1
ATOM 1691 C CA . GLU A 1 226 ? -21.633 -4.943 17.877 1.00 97.75 226 GLU A CA 1
ATOM 1692 C C . GLU A 1 226 ? -20.230 -4.670 17.329 1.00 97.75 226 GLU A C 1
ATOM 1694 O O . GLU A 1 226 ? -19.919 -3.528 17.011 1.00 97.75 226 GLU A O 1
ATOM 1699 N N . ALA A 1 227 ? -19.402 -5.707 17.198 1.00 97.62 227 ALA A N 1
ATOM 1700 C CA . ALA A 1 227 ? -17.981 -5.600 16.898 1.00 97.62 227 ALA A CA 1
ATOM 1701 C C . ALA A 1 227 ? -17.682 -5.553 15.391 1.00 97.62 227 ALA A C 1
ATOM 1703 O O . ALA A 1 227 ? -16.751 -4.867 14.976 1.00 97.62 227 ALA A O 1
ATOM 1704 N N . LEU A 1 228 ? -18.467 -6.239 14.548 1.00 96.00 228 LEU A N 1
ATOM 1705 C CA . LEU A 1 228 ? -18.203 -6.320 13.104 1.00 96.00 228 LEU A CA 1
ATOM 1706 C C . LEU A 1 228 ? -18.030 -4.947 12.410 1.00 96.00 228 LEU A C 1
ATOM 1708 O O . LEU A 1 228 ? -17.127 -4.838 11.578 1.00 96.00 228 LEU A O 1
ATOM 1712 N N . PRO A 1 229 ? -18.811 -3.892 12.730 1.00 96.00 229 PRO A N 1
ATOM 1713 C CA . PRO A 1 229 ? -18.606 -2.562 12.149 1.00 96.00 229 PRO A CA 1
ATOM 1714 C C . PRO A 1 229 ? -17.243 -1.936 12.480 1.00 96.00 229 PRO A C 1
ATOM 1716 O O . PRO A 1 229 ? -16.742 -1.138 11.694 1.00 96.00 229 PRO A O 1
ATOM 1719 N N . PHE A 1 230 ? -16.630 -2.308 13.609 1.00 97.25 230 PHE A N 1
ATOM 1720 C CA . PHE A 1 230 ? -15.316 -1.809 14.019 1.00 97.25 230 PHE A CA 1
ATOM 1721 C C . PHE A 1 230 ? -14.160 -2.577 13.384 1.00 97.25 230 PHE A C 1
ATOM 1723 O O . PHE A 1 230 ? -13.068 -2.023 13.303 1.00 97.25 230 PHE A O 1
ATOM 1730 N N . LEU A 1 231 ? -14.378 -3.812 12.918 1.00 96.38 231 LEU A N 1
ATOM 1731 C CA . LEU A 1 231 ? -13.323 -4.610 12.289 1.00 96.38 231 LEU A CA 1
ATOM 1732 C C . LEU A 1 231 ? -12.736 -3.881 11.076 1.00 96.38 231 LEU A C 1
ATOM 1734 O O . LEU A 1 231 ? -11.530 -3.719 10.977 1.00 96.38 231 LEU A O 1
ATOM 1738 N N . ARG A 1 232 ? -13.595 -3.415 10.170 1.00 91.94 232 ARG A N 1
ATOM 1739 C CA . ARG A 1 232 ? -13.192 -2.921 8.843 1.00 91.94 232 ARG A CA 1
ATOM 1740 C C . ARG A 1 232 ? -12.309 -1.665 8.883 1.00 91.94 232 ARG A C 1
ATOM 1742 O O . ARG A 1 232 ? -11.278 -1.677 8.226 1.00 91.94 232 ARG A O 1
ATOM 1749 N N . PRO A 1 233 ? -12.657 -0.605 9.641 1.00 96.75 233 PRO A N 1
ATOM 1750 C CA . PRO A 1 233 ? -11.822 0.592 9.688 1.00 96.75 233 PRO A CA 1
ATOM 1751 C C . PRO A 1 233 ? -10.613 0.477 10.616 1.00 96.75 233 PRO A C 1
ATOM 1753 O O . PRO A 1 233 ? -9.816 1.402 10.643 1.00 96.75 233 PRO A O 1
ATOM 1756 N N . ASN A 1 234 ? -10.487 -0.589 11.414 1.00 97.44 234 ASN A N 1
ATOM 1757 C CA . ASN A 1 234 ? -9.399 -0.696 12.390 1.00 97.44 234 ASN A CA 1
ATOM 1758 C C . ASN A 1 234 ? -8.438 -1.856 12.116 1.00 97.44 234 ASN A C 1
ATOM 1760 O O . ASN A 1 234 ? -7.316 -1.797 12.599 1.00 97.44 234 ASN A O 1
ATOM 1764 N N . ALA A 1 235 ? -8.845 -2.895 11.385 1.00 97.38 235 ALA A N 1
ATOM 1765 C CA . ALA A 1 235 ? -7.964 -4.011 11.065 1.00 97.38 235 ALA A CA 1
ATOM 1766 C C . ALA A 1 235 ? -6.995 -3.665 9.932 1.00 97.38 235 ALA A C 1
ATOM 1768 O O . ALA A 1 235 ? -7.350 -2.974 8.975 1.00 97.38 235 ALA A O 1
ATOM 1769 N N . SER A 1 236 ? -5.788 -4.218 10.027 1.00 97.75 236 SER A N 1
ATOM 1770 C CA . SER A 1 236 ? -4.808 -4.190 8.944 1.00 97.75 236 SER A CA 1
ATOM 1771 C C . SER A 1 236 ? -5.043 -5.357 8.001 1.00 97.75 236 SER A C 1
ATOM 1773 O O . SER A 1 236 ? -5.126 -6.506 8.432 1.00 97.75 236 SER A O 1
ATOM 1775 N N . HIS A 1 237 ? -5.145 -5.079 6.708 1.00 97.62 237 HIS A N 1
ATOM 1776 C CA . HIS A 1 237 ? -5.305 -6.097 5.677 1.00 97.62 237 HIS A CA 1
ATOM 1777 C C . HIS A 1 237 ? -3.945 -6.391 5.052 1.00 97.62 237 HIS A C 1
ATOM 1779 O O . HIS A 1 237 ? -3.411 -5.549 4.340 1.00 97.62 237 HIS A O 1
ATOM 1785 N N . ASN A 1 238 ? -3.388 -7.569 5.321 1.00 97.69 238 ASN A N 1
ATOM 1786 C CA . ASN A 1 238 ? -2.136 -8.018 4.723 1.00 97.69 238 ASN A CA 1
ATOM 1787 C C . ASN A 1 238 ? -2.435 -8.862 3.475 1.00 97.69 238 ASN A C 1
ATOM 1789 O O . ASN A 1 238 ? -2.984 -9.964 3.559 1.00 97.69 238 ASN A O 1
ATOM 1793 N N . LEU A 1 239 ? -2.113 -8.319 2.310 1.00 97.31 239 LEU A N 1
ATOM 1794 C CA . LEU A 1 239 ? -2.374 -8.889 0.998 1.00 97.31 239 LEU A CA 1
ATOM 1795 C C . LEU A 1 239 ? -1.033 -9.357 0.444 1.00 97.31 239 LEU A C 1
ATOM 1797 O O . LEU A 1 239 ? -0.195 -8.548 0.068 1.00 97.31 239 LEU A O 1
ATOM 1801 N N . LEU A 1 240 ? -0.801 -10.670 0.419 1.00 95.19 240 LEU A N 1
ATOM 1802 C CA . LEU A 1 240 ? 0.553 -11.195 0.197 1.00 95.19 240 LEU A CA 1
ATOM 1803 C C . LEU A 1 240 ? 1.173 -10.780 -1.144 1.00 95.19 240 LEU A C 1
ATOM 1805 O O . LEU A 1 240 ? 2.390 -10.776 -1.255 1.00 95.19 240 LEU A O 1
ATOM 1809 N N . THR A 1 241 ? 0.348 -10.458 -2.142 1.00 95.38 241 THR A N 1
ATOM 1810 C CA . THR A 1 241 ? 0.769 -10.068 -3.491 1.00 95.38 241 THR A CA 1
ATOM 1811 C C . THR A 1 241 ? -0.216 -9.052 -4.068 1.00 95.38 241 THR A C 1
ATOM 1813 O O . THR A 1 241 ? -1.333 -8.878 -3.565 1.00 95.38 241 THR A O 1
ATOM 1816 N N . SER A 1 242 ? 0.160 -8.405 -5.165 1.00 96.19 242 SER A N 1
ATOM 1817 C CA . SER A 1 242 ? -0.741 -7.504 -5.888 1.00 96.19 242 SER A CA 1
ATOM 1818 C C . SER A 1 242 ? -1.899 -8.246 -6.576 1.00 96.19 242 SER A C 1
ATOM 1820 O O . SER A 1 242 ? -3.008 -7.718 -6.631 1.00 96.19 242 SER A O 1
ATOM 1822 N N . GLU A 1 243 ? -1.713 -9.511 -6.984 1.00 96.12 243 GLU A N 1
ATOM 1823 C CA . GLU A 1 243 ? -2.823 -10.380 -7.417 1.00 96.12 243 GLU A CA 1
ATOM 1824 C C . GLU A 1 243 ? -3.831 -10.579 -6.279 1.00 96.12 243 GLU A C 1
ATOM 1826 O O . GLU A 1 243 ? -5.036 -10.433 -6.481 1.00 96.12 243 GLU A O 1
ATOM 1831 N N . HIS A 1 244 ? -3.351 -10.878 -5.069 1.00 96.75 244 HIS A N 1
ATOM 1832 C CA . HIS A 1 244 ? -4.213 -11.036 -3.902 1.00 96.75 244 HIS A CA 1
ATOM 1833 C C . HIS A 1 244 ? -4.964 -9.749 -3.557 1.00 96.75 244 HIS A C 1
ATOM 1835 O O . HIS A 1 244 ? -6.101 -9.811 -3.085 1.00 96.75 244 HIS A O 1
ATOM 1841 N N . LEU A 1 245 ? -4.363 -8.586 -3.819 1.00 97.56 245 LEU A N 1
ATOM 1842 C CA . LEU A 1 245 ? -5.053 -7.308 -3.710 1.00 97.56 245 LEU A CA 1
ATOM 1843 C C . LEU A 1 245 ? -6.191 -7.188 -4.724 1.00 97.56 245 LEU A C 1
ATOM 1845 O O . LEU A 1 245 ? -7.300 -6.828 -4.326 1.00 97.56 245 LEU A O 1
ATOM 1849 N N . LEU A 1 246 ? -5.966 -7.540 -5.992 1.00 97.50 246 LEU A N 1
ATOM 1850 C CA . LEU A 1 246 ? -7.022 -7.547 -7.008 1.00 97.50 246 LEU A CA 1
ATOM 1851 C C . LEU A 1 246 ? -8.132 -8.546 -6.653 1.00 97.50 246 LEU A C 1
ATOM 1853 O O . LEU A 1 246 ? -9.310 -8.187 -6.675 1.00 97.50 246 LEU A O 1
ATOM 1857 N N . ASP A 1 247 ? -7.775 -9.767 -6.252 1.00 96.94 247 ASP A N 1
ATOM 1858 C CA . ASP A 1 247 ? -8.722 -10.790 -5.797 1.00 96.94 247 ASP A CA 1
ATOM 1859 C C . ASP A 1 247 ? -9.575 -10.309 -4.630 1.00 96.94 247 ASP A C 1
ATOM 1861 O O . ASP A 1 247 ? -10.782 -10.538 -4.604 1.00 96.94 247 ASP A O 1
ATOM 1865 N N . TYR A 1 248 ? -8.957 -9.637 -3.662 1.00 97.25 248 TYR A N 1
ATOM 1866 C CA . TYR A 1 248 ? -9.659 -9.162 -2.486 1.00 97.25 248 TYR A CA 1
ATOM 1867 C C . TYR A 1 248 ? -10.539 -7.953 -2.814 1.00 97.25 248 TYR A C 1
ATOM 1869 O O . TYR A 1 248 ? -11.757 -8.013 -2.638 1.00 97.25 248 TYR A O 1
ATOM 1877 N N . LEU A 1 249 ? -9.958 -6.867 -3.326 1.00 97.44 249 LEU A N 1
ATOM 1878 C CA . LEU A 1 249 ? -10.650 -5.586 -3.472 1.00 97.44 249 LEU A CA 1
ATOM 1879 C C . LEU A 1 249 ? -11.754 -5.612 -4.536 1.00 97.44 249 LEU A C 1
ATOM 1881 O O . LEU A 1 249 ? -12.786 -4.973 -4.337 1.00 97.44 249 LEU A O 1
ATOM 1885 N N . THR A 1 250 ? -11.612 -6.394 -5.613 1.00 96.75 250 THR A N 1
ATOM 1886 C CA . THR A 1 250 ? -12.664 -6.507 -6.648 1.00 96.75 250 THR A CA 1
ATOM 1887 C C . THR A 1 250 ? -13.922 -7.233 -6.161 1.00 96.75 250 THR A C 1
ATOM 1889 O O . THR A 1 250 ? -14.980 -7.116 -6.779 1.00 96.75 250 THR A O 1
ATOM 1892 N N . THR A 1 251 ? -13.851 -7.953 -5.036 1.00 96.19 251 THR A N 1
ATOM 1893 C CA . THR A 1 251 ? -15.023 -8.603 -4.420 1.00 96.19 251 THR A CA 1
ATOM 1894 C C . THR A 1 251 ? -15.797 -7.679 -3.482 1.00 96.19 251 THR A C 1
ATOM 1896 O O . THR A 1 251 ? -16.909 -8.008 -3.056 1.00 96.19 251 THR A O 1
ATOM 1899 N N . LEU A 1 252 ? -15.226 -6.523 -3.138 1.00 95.94 252 LEU A N 1
ATOM 1900 C CA . LEU A 1 252 ? -15.790 -5.609 -2.160 1.00 95.94 252 LEU A CA 1
ATOM 1901 C C . LEU A 1 252 ? -16.736 -4.606 -2.818 1.00 95.94 252 LEU A C 1
ATOM 1903 O O . LEU A 1 252 ? -16.498 -4.078 -3.898 1.00 95.94 252 LEU A O 1
ATOM 1907 N N . THR A 1 253 ? -17.819 -4.283 -2.113 1.00 95.94 253 THR A N 1
ATOM 1908 C CA . THR A 1 253 ? -18.698 -3.180 -2.525 1.00 95.94 253 THR A CA 1
ATOM 1909 C C . THR A 1 253 ? -18.002 -1.826 -2.320 1.00 95.94 253 THR A C 1
ATOM 1911 O O . THR A 1 253 ? -17.213 -1.705 -1.377 1.00 95.94 253 THR A O 1
ATOM 1914 N N . PRO A 1 254 ? -18.372 -0.768 -3.066 1.00 95.88 254 PRO A N 1
ATOM 1915 C CA . PRO A 1 254 ? -17.805 0.573 -2.876 1.00 95.88 254 PRO A CA 1
ATOM 1916 C C . PRO A 1 254 ? -17.913 1.098 -1.436 1.00 95.88 254 PRO A C 1
ATOM 1918 O O . PRO A 1 254 ? -16.974 1.680 -0.901 1.00 95.88 254 PRO A O 1
ATOM 1921 N N . ALA A 1 255 ? -19.032 0.820 -0.755 1.00 95.75 255 ALA A N 1
ATOM 1922 C CA . ALA A 1 255 ? -19.228 1.207 0.643 1.00 95.75 255 ALA A CA 1
ATOM 1923 C C . ALA A 1 255 ? -18.245 0.513 1.604 1.00 95.75 255 ALA A C 1
ATOM 1925 O O . ALA A 1 255 ? -17.922 1.059 2.655 1.00 95.75 255 ALA A O 1
ATOM 1926 N N . PHE A 1 256 ? -17.788 -0.692 1.257 1.00 95.06 256 PHE A N 1
ATOM 1927 C CA . PHE A 1 256 ? -16.818 -1.450 2.042 1.00 95.06 256 PHE A CA 1
ATOM 1928 C C . PHE A 1 256 ? -15.389 -0.992 1.744 1.00 95.06 256 PHE A C 1
ATOM 1930 O O . PHE A 1 256 ? -14.625 -0.790 2.682 1.00 95.06 256 PHE A O 1
ATOM 1937 N N . LEU A 1 257 ? -15.053 -0.749 0.470 1.00 96.38 257 LEU A N 1
ATOM 1938 C CA . LEU A 1 257 ? -13.766 -0.166 0.066 1.00 96.38 257 LEU A CA 1
ATOM 1939 C C . LEU A 1 257 ? -13.505 1.161 0.782 1.00 96.38 257 LEU A C 1
ATOM 1941 O O . LEU A 1 257 ? -12.445 1.354 1.372 1.00 96.38 257 LEU A O 1
ATOM 1945 N N . ALA A 1 258 ? -14.521 2.023 0.844 1.00 96.56 258 ALA A N 1
ATOM 1946 C CA . ALA A 1 258 ? -14.442 3.292 1.554 1.00 96.56 258 ALA A CA 1
ATOM 1947 C C . ALA A 1 258 ? -14.246 3.142 3.073 1.00 96.56 258 ALA A C 1
ATOM 1949 O O . ALA A 1 258 ? -13.949 4.131 3.735 1.00 96.56 258 ALA A O 1
ATOM 1950 N N . GLN A 1 259 ? -14.408 1.956 3.664 1.00 96.81 259 GLN A N 1
ATOM 1951 C CA . GLN A 1 259 ? -14.179 1.720 5.096 1.00 96.81 259 GLN A CA 1
ATOM 1952 C C . GLN A 1 259 ? -12.785 1.167 5.400 1.00 96.81 259 GLN A C 1
ATOM 1954 O O . GLN A 1 259 ? -12.412 1.158 6.568 1.00 96.81 259 GLN A O 1
ATOM 1959 N N . LEU A 1 260 ? -12.023 0.726 4.397 1.00 97.62 260 LEU A N 1
ATOM 1960 C CA . LEU A 1 260 ? -10.666 0.222 4.602 1.00 97.62 260 LEU A CA 1
ATOM 1961 C C . LEU A 1 260 ? -9.732 1.371 4.991 1.00 97.62 260 LEU A C 1
ATOM 1963 O O . LEU A 1 260 ? -9.794 2.452 4.402 1.00 97.62 260 LEU A O 1
ATOM 1967 N N . ARG A 1 261 ? -8.880 1.145 5.994 1.00 97.94 261 ARG A N 1
ATOM 1968 C CA . ARG A 1 261 ? -7.931 2.157 6.490 1.00 97.94 261 ARG A CA 1
ATOM 1969 C C . ARG A 1 261 ? -6.479 1.716 6.432 1.00 97.94 261 ARG A C 1
ATOM 1971 O O . ARG A 1 261 ? -5.618 2.567 6.251 1.00 97.94 261 ARG A O 1
ATOM 1978 N N . HIS A 1 262 ? -6.205 0.421 6.524 1.00 98.25 262 HIS A N 1
ATOM 1979 C CA . HIS A 1 262 ? -4.839 -0.081 6.601 1.00 98.25 262 HIS A CA 1
ATOM 1980 C C . HIS A 1 262 ? -4.678 -1.279 5.668 1.00 98.25 262 HIS A C 1
ATOM 1982 O O . HIS A 1 262 ? -5.332 -2.308 5.858 1.00 98.25 262 HIS A O 1
ATOM 1988 N N . ILE A 1 263 ? -3.826 -1.139 4.655 1.00 98.38 263 ILE A N 1
ATOM 1989 C CA . ILE A 1 263 ? -3.449 -2.224 3.744 1.00 98.38 263 ILE A CA 1
ATOM 1990 C C . ILE A 1 263 ? -1.931 -2.354 3.763 1.00 98.38 263 ILE A C 1
ATOM 1992 O O . ILE A 1 263 ? -1.240 -1.352 3.630 1.00 98.38 263 ILE A O 1
ATOM 1996 N N . ALA A 1 264 ? -1.444 -3.583 3.893 1.00 98.38 264 ALA A N 1
ATOM 1997 C CA . ALA A 1 264 ? -0.070 -3.967 3.611 1.00 98.38 264 ALA A CA 1
ATOM 1998 C C . ALA A 1 264 ? -0.072 -4.911 2.409 1.00 98.38 264 ALA A C 1
ATOM 2000 O O . ALA A 1 264 ? -0.912 -5.810 2.343 1.00 98.38 264 ALA A O 1
ATOM 2001 N N . VAL A 1 265 ? 0.819 -4.700 1.446 1.00 98.00 265 VAL A N 1
ATOM 2002 C CA . VAL A 1 265 ? 0.851 -5.486 0.212 1.00 98.00 265 VAL A CA 1
ATOM 2003 C C . VAL A 1 265 ? 2.256 -5.624 -0.346 1.00 98.00 265 VAL A C 1
ATOM 2005 O O . VAL A 1 265 ? 3.041 -4.684 -0.290 1.00 98.00 265 VAL A O 1
ATOM 2008 N N . ARG A 1 266 ? 2.575 -6.787 -0.921 1.00 96.31 266 ARG A N 1
ATOM 2009 C CA . ARG A 1 266 ? 3.781 -6.935 -1.743 1.00 96.31 266 ARG A CA 1
ATOM 2010 C C . ARG A 1 266 ? 3.512 -6.382 -3.147 1.00 96.31 266 ARG A C 1
ATOM 2012 O O . ARG A 1 266 ? 2.630 -6.888 -3.853 1.00 96.31 266 ARG A O 1
ATOM 2019 N N . GLY A 1 267 ? 4.227 -5.322 -3.516 1.00 94.75 267 GLY A N 1
ATOM 2020 C CA . GLY A 1 267 ? 4.094 -4.618 -4.794 1.00 94.75 267 GLY A CA 1
ATOM 2021 C C . GLY A 1 267 ? 4.711 -5.436 -5.922 1.00 94.75 267 GLY A C 1
ATOM 2022 O O . GLY A 1 267 ? 5.909 -5.361 -6.160 1.00 94.75 267 GLY A O 1
ATOM 2023 N N . VAL A 1 268 ? 3.897 -6.263 -6.571 1.00 93.00 268 VAL A N 1
ATOM 2024 C CA . VAL A 1 268 ? 4.308 -7.161 -7.652 1.00 93.00 268 VAL A CA 1
ATOM 2025 C C . VAL A 1 268 ? 3.599 -6.676 -8.911 1.00 93.00 268 VAL A C 1
ATOM 2027 O O . VAL A 1 268 ? 2.367 -6.621 -8.909 1.00 93.00 268 VAL A O 1
ATOM 2030 N N . PRO A 1 269 ? 4.316 -6.325 -9.984 1.00 92.62 269 PRO A N 1
ATOM 2031 C CA . PRO A 1 269 ? 3.681 -5.920 -11.225 1.00 92.62 269 PRO A CA 1
ATOM 2032 C C . PRO A 1 269 ? 2.761 -7.001 -11.789 1.00 92.62 269 PRO A C 1
ATOM 2034 O O . PRO A 1 269 ? 3.010 -8.200 -11.651 1.00 92.62 269 PRO A O 1
ATOM 2037 N N . ILE A 1 270 ? 1.691 -6.566 -12.448 1.00 93.38 270 ILE A N 1
ATOM 2038 C CA . ILE A 1 270 ? 0.647 -7.447 -12.967 1.00 93.38 270 ILE A CA 1
ATOM 2039 C C . ILE A 1 270 ? 0.717 -7.456 -14.498 1.00 93.38 270 ILE A C 1
ATOM 2041 O O . ILE A 1 270 ? 0.250 -6.507 -15.135 1.00 93.38 270 ILE A O 1
ATOM 2045 N N . PRO A 1 271 ? 1.291 -8.508 -15.109 1.00 93.38 271 PRO A N 1
ATOM 2046 C CA . PRO A 1 271 ? 1.276 -8.689 -16.557 1.00 93.38 271 PRO A CA 1
ATOM 2047 C C . PRO A 1 271 ? -0.117 -9.105 -17.050 1.00 93.38 271 PRO A C 1
ATOM 2049 O O . PRO A 1 271 ? -0.635 -10.157 -16.663 1.00 93.38 271 PRO A O 1
ATOM 2052 N N . ILE A 1 272 ? -0.727 -8.290 -17.916 1.00 92.44 272 ILE A N 1
ATOM 2053 C CA . ILE A 1 272 ? -2.050 -8.544 -18.505 1.00 92.44 272 ILE A CA 1
ATOM 2054 C C . ILE A 1 272 ? -1.987 -8.396 -20.026 1.00 92.44 272 ILE A C 1
ATOM 2056 O O . ILE A 1 272 ? -1.522 -7.384 -20.545 1.00 92.44 272 ILE A O 1
ATOM 2060 N N . TYR A 1 273 ? -2.492 -9.394 -20.747 1.00 91.25 273 TYR A N 1
ATOM 2061 C CA . TYR A 1 273 ? -2.753 -9.299 -22.182 1.00 91.25 273 TYR A CA 1
ATOM 2062 C C . TYR A 1 273 ? -3.906 -8.323 -22.454 1.00 91.25 273 TYR A C 1
ATOM 2064 O O . TYR A 1 273 ? -4.981 -8.492 -21.867 1.00 91.25 273 TYR A O 1
ATOM 2072 N N . PRO A 1 274 ? -3.737 -7.321 -23.334 1.00 88.44 274 PRO A N 1
ATOM 2073 C CA . PRO A 1 274 ? -4.825 -6.443 -23.737 1.00 88.44 274 PRO A CA 1
ATOM 2074 C C . PRO A 1 274 ? -5.996 -7.218 -24.342 1.00 88.44 274 PRO A C 1
ATOM 2076 O O . PRO A 1 274 ? -5.860 -8.313 -24.898 1.00 88.44 274 PRO A O 1
ATOM 2079 N N . LEU A 1 275 ? -7.189 -6.629 -24.280 1.00 85.44 275 LEU A N 1
ATOM 2080 C CA . LEU A 1 275 ? -8.353 -7.233 -24.911 1.00 85.44 275 LEU A CA 1
ATOM 2081 C C . LEU A 1 275 ? -8.137 -7.320 -26.433 1.00 85.44 275 LEU A C 1
ATOM 2083 O O . LEU A 1 275 ? -8.057 -6.300 -27.114 1.00 85.44 275 LEU A O 1
ATOM 2087 N N . ASN A 1 276 ? -8.149 -8.545 -26.963 1.00 85.69 276 ASN A N 1
ATOM 2088 C CA . ASN A 1 276 ? -7.919 -8.881 -28.377 1.00 85.69 276 ASN A CA 1
ATOM 2089 C C . ASN A 1 276 ? -6.451 -8.856 -28.848 1.00 85.69 276 ASN A C 1
ATOM 2091 O O . ASN A 1 276 ? -6.231 -8.899 -30.058 1.00 85.69 276 ASN A O 1
ATOM 2095 N N . ASP A 1 277 ? -5.476 -8.838 -27.935 1.00 85.81 277 ASP A N 1
ATOM 2096 C CA . ASP A 1 277 ? -4.059 -9.046 -28.259 1.00 85.81 277 ASP A CA 1
ATOM 2097 C C . ASP A 1 277 ? -3.480 -10.149 -27.363 1.00 85.81 277 ASP A C 1
ATOM 2099 O O . ASP A 1 277 ? -3.322 -9.971 -26.159 1.00 85.81 277 ASP A O 1
ATOM 2103 N N . ASP A 1 278 ? -3.211 -11.315 -27.947 1.00 85.56 278 ASP A N 1
ATOM 2104 C CA . ASP A 1 278 ? -2.593 -12.465 -27.280 1.00 85.56 278 ASP A CA 1
ATOM 2105 C C . ASP A 1 278 ? -1.081 -12.565 -27.544 1.00 85.56 278 ASP A C 1
ATOM 2107 O O . ASP A 1 278 ? -0.432 -13.508 -27.086 1.00 85.56 278 ASP A O 1
ATOM 2111 N N . LEU A 1 279 ? -0.504 -11.605 -28.274 1.00 86.62 279 LEU A N 1
ATOM 2112 C CA . LEU A 1 279 ? 0.900 -11.629 -28.680 1.00 86.62 279 LEU A CA 1
ATOM 2113 C C . LEU A 1 279 ? 1.796 -10.860 -27.714 1.00 86.62 279 LEU A C 1
ATOM 2115 O O . LEU A 1 279 ? 2.944 -11.255 -27.512 1.00 86.62 279 LEU A O 1
ATOM 2119 N N . CYS A 1 280 ? 1.289 -9.778 -27.124 1.00 85.56 280 CYS A N 1
ATOM 2120 C CA . CYS A 1 280 ? 2.045 -8.923 -26.218 1.00 85.56 280 CYS A CA 1
ATOM 2121 C C . CYS A 1 280 ? 1.216 -8.597 -24.978 1.00 85.56 280 CYS A C 1
ATOM 2123 O O . CYS A 1 280 ? 0.049 -8.231 -25.088 1.00 85.56 280 CYS A O 1
ATOM 2125 N N . TYR A 1 281 ? 1.819 -8.709 -23.799 1.00 88.19 281 TYR A N 1
ATOM 2126 C CA . TYR A 1 281 ? 1.193 -8.272 -22.559 1.00 88.19 281 TYR A CA 1
ATOM 2127 C C . TYR A 1 281 ? 1.770 -6.935 -22.092 1.00 88.19 281 TYR A C 1
ATOM 2129 O O . TYR A 1 281 ? 2.847 -6.496 -22.499 1.00 88.19 281 TYR A O 1
ATOM 2137 N N . HIS A 1 282 ? 1.031 -6.284 -21.208 1.00 89.50 282 HIS A N 1
ATOM 2138 C CA . HIS A 1 282 ? 1.414 -5.049 -20.547 1.00 89.50 282 HIS A CA 1
ATOM 2139 C C . HIS A 1 282 ? 1.675 -5.321 -19.064 1.00 89.50 282 HIS A C 1
ATOM 2141 O O . HIS A 1 282 ? 0.849 -5.931 -18.389 1.00 89.50 282 HIS A O 1
ATOM 2147 N N . THR A 1 283 ? 2.839 -4.901 -18.561 1.00 90.69 283 THR A N 1
ATOM 2148 C CA . THR A 1 283 ? 3.254 -5.107 -17.161 1.00 90.69 283 THR A CA 1
ATOM 2149 C C . THR A 1 283 ? 2.859 -3.916 -16.306 1.00 90.69 283 THR A C 1
ATOM 2151 O O . THR A 1 283 ? 3.579 -2.919 -16.268 1.00 90.69 283 THR A O 1
ATOM 2154 N N . HIS A 1 284 ? 1.694 -3.980 -15.667 1.00 92.44 284 HIS A N 1
ATOM 2155 C CA . HIS A 1 284 ? 1.169 -2.857 -14.893 1.00 92.44 284 HIS A CA 1
ATOM 2156 C C . HIS A 1 284 ? 1.849 -2.758 -13.535 1.00 92.44 284 HIS A C 1
ATOM 2158 O O . HIS A 1 284 ? 1.917 -3.744 -12.797 1.00 92.44 284 HIS A O 1
ATOM 2164 N N . LEU A 1 285 ? 2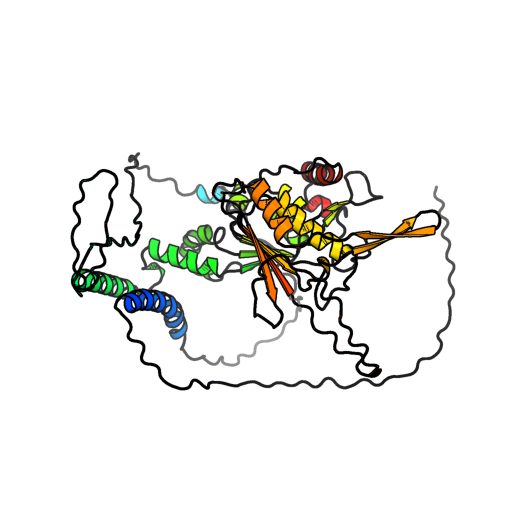.343 -1.567 -13.218 1.00 93.44 285 LEU A N 1
ATOM 2165 C CA . LEU A 1 285 ? 3.034 -1.279 -11.970 1.00 93.44 285 LEU A CA 1
ATOM 2166 C C . LEU A 1 285 ? 2.036 -1.167 -10.813 1.00 93.44 285 LEU A C 1
ATOM 2168 O O . LEU A 1 285 ? 0.832 -0.988 -11.015 1.00 93.44 285 LEU A O 1
ATOM 2172 N N . PHE A 1 286 ? 2.520 -1.264 -9.576 1.00 95.31 286 PHE A N 1
ATOM 2173 C CA . PHE A 1 286 ? 1.635 -1.243 -8.411 1.00 95.31 286 PHE A CA 1
ATOM 2174 C C . PHE A 1 286 ? 0.772 0.038 -8.281 1.00 95.31 286 PHE A C 1
ATOM 2176 O O . PHE A 1 286 ? -0.423 -0.093 -7.981 1.00 95.31 286 PHE A O 1
ATOM 2183 N N . PRO A 1 287 ? 1.290 1.264 -8.536 1.00 95.12 287 PRO A N 1
ATOM 2184 C CA . PRO A 1 287 ? 0.478 2.484 -8.538 1.00 95.12 287 PRO A CA 1
ATOM 2185 C C . PRO A 1 287 ? -0.755 2.401 -9.447 1.00 95.12 287 PRO A C 1
ATOM 2187 O O . PRO A 1 287 ? -1.820 2.911 -9.085 1.00 95.12 287 PRO A O 1
ATOM 2190 N N . ASP A 1 288 ? -0.632 1.725 -10.593 1.00 94.00 288 ASP A N 1
ATOM 2191 C CA . ASP A 1 288 ? -1.685 1.623 -11.608 1.00 94.00 288 ASP A CA 1
ATOM 2192 C C . ASP A 1 288 ? -2.905 0.898 -11.058 1.00 94.00 288 ASP A C 1
ATOM 2194 O O . ASP A 1 288 ? -4.048 1.300 -11.289 1.00 94.00 288 ASP A O 1
ATOM 2198 N N . LEU A 1 289 ? -2.663 -0.147 -10.267 1.00 95.69 289 LEU A N 1
ATOM 2199 C CA . LEU A 1 289 ? -3.710 -0.992 -9.706 1.00 95.69 289 LEU A CA 1
ATOM 2200 C C . LEU A 1 289 ? -4.608 -0.216 -8.746 1.00 95.69 289 LEU A C 1
ATOM 2202 O O . LEU A 1 289 ? -5.803 -0.493 -8.665 1.00 95.69 289 LEU A O 1
ATOM 2206 N N . LEU A 1 290 ? -4.069 0.782 -8.038 1.00 96.31 290 LEU A N 1
ATOM 2207 C CA . LEU A 1 290 ? -4.865 1.596 -7.121 1.00 96.31 290 LEU A CA 1
ATOM 2208 C C . LEU A 1 290 ? -5.954 2.380 -7.861 1.00 96.31 290 LEU A C 1
ATOM 2210 O O . LEU A 1 290 ? -7.015 2.611 -7.285 1.00 96.31 290 LEU A O 1
ATOM 2214 N N . THR A 1 291 ? -5.743 2.746 -9.129 1.00 95.38 291 THR A N 1
ATOM 2215 C CA . THR A 1 291 ? -6.736 3.482 -9.936 1.00 95.38 291 THR A CA 1
ATOM 2216 C C . THR A 1 291 ? -8.008 2.670 -10.207 1.00 95.38 291 THR A C 1
ATOM 2218 O O . THR A 1 291 ? -9.064 3.239 -10.478 1.00 95.38 291 THR A O 1
ATOM 2221 N N . LEU A 1 292 ? -7.955 1.343 -10.052 1.00 96.12 292 LEU A N 1
ATOM 2222 C CA . LEU A 1 292 ? -9.100 0.449 -10.234 1.00 96.12 292 LEU A CA 1
ATOM 2223 C C . LEU A 1 292 ? -10.107 0.501 -9.075 1.00 96.12 292 LEU A C 1
ATOM 2225 O O . LEU A 1 292 ? -11.202 -0.050 -9.189 1.00 96.12 292 LEU A O 1
ATOM 2229 N N . PHE A 1 293 ? -9.762 1.156 -7.961 1.00 97.12 293 PHE A N 1
ATOM 2230 C CA . PHE A 1 293 ? -10.551 1.135 -6.726 1.00 97.12 293 PHE A CA 1
ATOM 2231 C C . PHE A 1 293 ? -11.000 2.538 -6.295 1.00 97.12 293 PHE A C 1
ATOM 2233 O O . PHE A 1 293 ? -10.552 3.046 -5.261 1.00 97.12 293 PHE A O 1
ATOM 2240 N N . PRO A 1 294 ? -11.909 3.186 -7.050 1.00 96.81 294 PRO A N 1
ATOM 2241 C CA . PRO A 1 294 ? -12.456 4.474 -6.649 1.00 96.81 294 PRO A CA 1
ATOM 2242 C C . PRO A 1 294 ? -13.168 4.371 -5.290 1.00 96.81 294 PRO A C 1
ATOM 2244 O O . PRO A 1 294 ? -13.891 3.416 -5.000 1.00 96.81 294 PRO A O 1
ATOM 2247 N N . GLY A 1 295 ? -12.959 5.376 -4.444 1.00 96.88 295 GLY A N 1
ATOM 2248 C CA . GLY A 1 295 ? -13.433 5.438 -3.064 1.00 96.88 295 GLY A CA 1
ATOM 2249 C C . GLY A 1 295 ? -12.463 4.864 -2.030 1.00 96.88 295 GLY A C 1
ATOM 2250 O O . GLY A 1 295 ? -12.745 4.979 -0.836 1.00 96.88 295 GLY A O 1
ATOM 2251 N N . LEU A 1 296 ? -11.332 4.276 -2.440 1.00 97.69 296 LEU A N 1
ATOM 2252 C CA . LEU A 1 296 ? -10.280 3.863 -1.510 1.00 97.69 296 LEU A CA 1
ATOM 2253 C C . LEU A 1 296 ? -9.723 5.093 -0.770 1.00 97.69 296 LEU A C 1
ATOM 2255 O O . LEU A 1 296 ? -9.430 6.118 -1.384 1.00 97.69 296 LEU A O 1
ATOM 2259 N N . GLN A 1 297 ? -9.616 5.005 0.556 1.00 97.38 297 GLN A N 1
ATOM 2260 C CA . GLN A 1 297 ? -9.172 6.101 1.427 1.00 97.38 297 GLN A CA 1
ATOM 2261 C C . GLN A 1 297 ? -8.450 5.545 2.660 1.00 97.38 297 GLN A C 1
ATOM 2263 O O . GLN A 1 297 ? -8.976 5.515 3.774 1.00 97.38 297 GLN A O 1
ATOM 2268 N N . LEU A 1 298 ? -7.245 5.040 2.428 1.00 98.38 298 LEU A N 1
ATOM 2269 C CA . LEU A 1 298 ? -6.403 4.431 3.446 1.00 98.38 298 LEU A CA 1
ATOM 2270 C C . LEU A 1 298 ? -5.778 5.503 4.342 1.00 98.38 298 LEU A C 1
ATOM 2272 O O . LEU A 1 298 ? -5.269 6.514 3.859 1.00 98.38 298 LEU A O 1
ATOM 2276 N N . ASP A 1 299 ? -5.752 5.241 5.644 1.00 98.31 299 ASP A N 1
ATOM 2277 C CA . ASP A 1 299 ? -4.889 5.963 6.574 1.00 98.31 299 ASP A CA 1
ATOM 2278 C C . ASP A 1 299 ? -3.425 5.568 6.345 1.00 98.31 299 ASP A C 1
ATOM 2280 O O . ASP A 1 299 ? -2.560 6.442 6.316 1.00 98.31 299 ASP A O 1
ATOM 2284 N N . THR A 1 300 ? -3.163 4.275 6.115 1.00 98.56 300 THR A N 1
ATOM 2285 C CA . THR A 1 300 ? -1.819 3.741 5.858 1.00 98.56 300 THR A CA 1
ATOM 2286 C C . THR A 1 300 ? -1.847 2.714 4.728 1.00 98.56 300 THR A C 1
ATOM 2288 O O . THR A 1 300 ? -2.618 1.751 4.771 1.00 98.56 300 THR A O 1
ATOM 2291 N N . LEU A 1 301 ? -0.981 2.909 3.740 1.00 98.69 301 LEU A N 1
ATOM 2292 C CA . LEU A 1 301 ? -0.635 1.931 2.718 1.00 98.69 301 LEU A CA 1
ATOM 2293 C C . LEU A 1 301 ? 0.813 1.495 2.943 1.00 98.69 301 LEU A C 1
ATOM 2295 O O . LEU A 1 301 ? 1.723 2.310 2.844 1.00 98.69 301 LEU A O 1
ATOM 2299 N N . GLU A 1 302 ? 1.029 0.227 3.250 1.00 98.62 302 GLU A N 1
ATOM 2300 C CA . GLU A 1 302 ? 2.354 -0.375 3.347 1.00 98.62 302 GLU A CA 1
ATOM 2301 C C . GLU A 1 302 ? 2.623 -1.194 2.082 1.00 98.62 302 GLU A C 1
ATOM 2303 O O . GLU A 1 302 ? 1.836 -2.069 1.721 1.00 98.62 302 GLU A O 1
ATOM 2308 N N . VAL A 1 303 ? 3.716 -0.891 1.389 1.00 98.25 303 VAL A N 1
ATOM 2309 C CA . VAL A 1 303 ? 4.149 -1.587 0.178 1.00 98.25 303 VAL A CA 1
ATOM 2310 C C . VAL A 1 303 ? 5.502 -2.223 0.446 1.00 98.25 303 VAL A C 1
ATOM 2312 O O . VAL A 1 303 ? 6.478 -1.544 0.761 1.00 98.25 303 VAL A O 1
ATOM 2315 N N . ILE A 1 304 ? 5.544 -3.542 0.325 1.00 97.50 304 ILE A N 1
ATOM 2316 C CA . ILE A 1 304 ? 6.756 -4.340 0.448 1.00 97.50 304 ILE A CA 1
ATOM 2317 C C . ILE A 1 304 ? 7.254 -4.618 -0.963 1.00 97.50 304 ILE A C 1
ATOM 2319 O O . ILE A 1 304 ? 6.533 -5.168 -1.795 1.00 97.50 304 ILE A O 1
ATOM 2323 N N . ASP A 1 305 ? 8.488 -4.235 -1.222 1.00 95.69 305 ASP A N 1
ATOM 2324 C CA . ASP A 1 305 ? 9.167 -4.488 -2.479 1.00 95.69 305 ASP A CA 1
ATOM 2325 C C . ASP A 1 305 ? 9.271 -5.992 -2.782 1.00 95.69 305 ASP A C 1
ATOM 2327 O O . ASP A 1 305 ? 9.570 -6.816 -1.911 1.00 95.69 305 ASP A O 1
ATOM 2331 N N . ALA A 1 306 ? 9.005 -6.355 -4.035 1.00 93.12 306 ALA A N 1
ATOM 2332 C CA . ALA A 1 306 ? 9.036 -7.737 -4.481 1.00 93.12 306 ALA A CA 1
ATOM 2333 C C . ALA A 1 306 ? 10.418 -8.203 -4.950 1.00 93.12 306 ALA A C 1
ATOM 2335 O O . ALA A 1 306 ? 10.678 -9.406 -4.895 1.00 93.12 306 ALA A O 1
ATOM 2336 N N . TYR A 1 307 ? 11.289 -7.281 -5.366 1.00 91.88 307 TYR A N 1
ATOM 2337 C CA . TYR A 1 307 ? 12.481 -7.591 -6.163 1.00 91.88 307 TYR A CA 1
ATOM 2338 C C . TYR A 1 307 ? 13.773 -7.745 -5.366 1.00 91.88 307 TYR A C 1
ATOM 2340 O O . TYR A 1 307 ? 14.777 -8.201 -5.906 1.00 91.88 307 TYR A O 1
ATOM 2348 N N . HIS A 1 308 ? 13.753 -7.396 -4.082 1.00 91.62 308 HIS A N 1
ATOM 2349 C CA . HIS A 1 308 ? 14.935 -7.452 -3.233 1.00 91.62 308 HIS A CA 1
ATOM 2350 C C . HIS A 1 308 ? 14.642 -8.269 -1.979 1.00 91.62 308 HIS A C 1
ATOM 2352 O O . HIS A 1 308 ? 13.624 -8.083 -1.309 1.00 91.62 308 HIS A O 1
ATOM 2358 N N . GLY A 1 309 ? 15.554 -9.174 -1.638 1.00 88.12 309 GLY A N 1
ATOM 2359 C CA . GLY A 1 309 ? 15.428 -10.062 -0.489 1.00 88.12 309 GLY A CA 1
ATOM 2360 C C . GLY A 1 309 ? 16.430 -11.207 -0.556 1.00 88.12 309 GLY A C 1
ATOM 2361 O O . GLY A 1 309 ? 17.098 -11.396 -1.564 1.00 88.12 309 GLY A O 1
ATOM 2362 N N . ALA A 1 310 ? 16.523 -11.989 0.519 1.00 83.94 310 ALA A N 1
ATOM 2363 C CA . ALA A 1 310 ? 17.463 -13.111 0.593 1.00 83.94 310 ALA A CA 1
ATOM 2364 C C . ALA A 1 310 ? 17.194 -14.206 -0.458 1.00 83.94 310 ALA A C 1
ATOM 2366 O O . ALA A 1 310 ? 18.116 -14.919 -0.843 1.00 83.94 310 ALA A O 1
ATOM 2367 N N . ASP A 1 311 ? 15.946 -14.315 -0.919 1.00 83.06 311 ASP A N 1
ATOM 2368 C CA . ASP A 1 311 ? 15.480 -15.376 -1.815 1.00 83.06 311 ASP A CA 1
ATOM 2369 C C . ASP A 1 311 ? 15.211 -14.881 -3.250 1.00 83.06 311 ASP A C 1
ATOM 2371 O O . ASP A 1 311 ? 14.606 -15.603 -4.040 1.00 83.06 311 ASP A O 1
ATOM 2375 N N . VAL A 1 312 ? 15.622 -13.653 -3.597 1.00 83.25 312 VAL A N 1
ATOM 2376 C CA . VAL A 1 312 ? 15.360 -13.048 -4.915 1.00 83.25 312 VAL A CA 1
ATOM 2377 C C . VAL A 1 312 ? 16.677 -12.726 -5.611 1.00 83.25 312 VAL A C 1
ATOM 2379 O O . VAL A 1 312 ? 17.569 -12.116 -5.023 1.00 83.25 312 VAL A O 1
ATOM 2382 N N . ALA A 1 313 ? 16.806 -13.144 -6.871 1.00 82.00 313 ALA A N 1
ATOM 2383 C CA . ALA A 1 313 ? 17.933 -12.750 -7.703 1.00 82.00 313 ALA A CA 1
ATOM 2384 C C . ALA A 1 313 ? 17.794 -11.262 -8.050 1.00 82.00 313 ALA A C 1
ATOM 2386 O O . ALA A 1 313 ? 16.897 -10.883 -8.797 1.00 82.00 313 ALA A O 1
ATOM 2387 N N . GLU A 1 314 ? 18.665 -10.423 -7.488 1.00 81.31 314 GLU A N 1
ATOM 2388 C CA . GLU A 1 314 ? 18.689 -8.997 -7.815 1.00 81.31 314 GLU A CA 1
ATOM 2389 C C . GLU A 1 314 ? 19.098 -8.804 -9.284 1.00 81.31 314 GLU A C 1
ATOM 2391 O O . GLU A 1 314 ? 20.157 -9.272 -9.713 1.00 81.31 314 GLU A O 1
ATOM 2396 N N . ASP A 1 315 ? 18.282 -8.082 -10.051 1.00 83.94 315 ASP A N 1
ATOM 2397 C CA . ASP A 1 315 ? 18.586 -7.710 -11.429 1.00 83.94 315 ASP A CA 1
ATOM 2398 C C . ASP A 1 315 ? 18.312 -6.219 -11.703 1.00 83.94 315 ASP A C 1
ATOM 2400 O O . ASP A 1 315 ? 17.730 -5.478 -10.905 1.00 83.94 315 ASP A O 1
ATOM 2404 N N . GLY A 1 316 ? 18.791 -5.738 -12.853 1.00 84.94 316 GLY A N 1
ATOM 2405 C CA . GLY A 1 316 ? 18.621 -4.340 -13.253 1.00 84.94 316 GLY A CA 1
ATOM 2406 C C . GLY A 1 316 ? 17.163 -3.938 -13.495 1.00 84.94 316 GLY A C 1
ATOM 2407 O O . GLY A 1 316 ? 16.833 -2.758 -13.350 1.00 84.94 316 GLY A O 1
ATOM 2408 N N . PHE A 1 317 ? 16.296 -4.891 -13.849 1.00 85.00 317 PHE A N 1
ATOM 2409 C CA . PHE A 1 317 ? 14.881 -4.627 -14.080 1.00 85.00 317 PHE A CA 1
ATOM 2410 C C . PHE A 1 317 ? 14.158 -4.376 -12.758 1.00 85.00 317 PHE A C 1
ATOM 2412 O O . PHE A 1 317 ? 13.516 -3.337 -12.616 1.00 85.00 317 PHE A O 1
ATOM 2419 N N . GLY A 1 318 ? 14.334 -5.261 -11.776 1.00 90.19 318 GLY A N 1
ATOM 2420 C CA . GLY A 1 318 ? 13.783 -5.150 -10.432 1.00 90.19 318 GLY A CA 1
ATOM 2421 C C . GLY A 1 318 ? 14.212 -3.855 -9.760 1.00 90.19 318 GLY A C 1
ATOM 2422 O O . GLY A 1 318 ? 13.365 -3.123 -9.254 1.00 90.19 318 GLY A O 1
ATOM 2423 N N . HIS A 1 319 ? 15.491 -3.474 -9.891 1.00 91.88 319 HIS A N 1
ATOM 2424 C CA . HIS A 1 319 ? 15.940 -2.147 -9.473 1.00 91.88 319 HIS A CA 1
ATOM 2425 C C . HIS A 1 319 ? 15.074 -1.046 -10.099 1.00 91.88 319 HIS A C 1
ATOM 2427 O O . HIS A 1 319 ? 14.641 -0.125 -9.405 1.00 91.88 319 HIS A O 1
ATOM 2433 N N . GLY A 1 320 ? 14.889 -1.086 -11.422 1.00 91.50 320 GLY A N 1
ATOM 2434 C CA . GLY A 1 320 ? 14.088 -0.125 -12.177 1.00 91.50 320 GLY A CA 1
ATOM 2435 C C . GLY A 1 320 ? 12.653 -0.044 -11.670 1.00 91.50 320 GLY A C 1
ATOM 2436 O O . GLY A 1 320 ? 12.186 1.049 -11.352 1.00 91.50 320 GLY A O 1
ATOM 2437 N N . VAL A 1 321 ? 11.992 -1.193 -11.547 1.00 91.88 321 VAL A N 1
ATOM 2438 C CA . VAL A 1 321 ? 10.603 -1.296 -11.094 1.00 91.88 321 VAL A CA 1
ATOM 2439 C C . VAL A 1 321 ? 10.427 -0.747 -9.687 1.00 91.88 321 VAL A C 1
ATOM 2441 O O . VAL A 1 321 ? 9.604 0.143 -9.516 1.00 91.88 321 VAL A O 1
ATOM 2444 N N . THR A 1 322 ? 11.236 -1.169 -8.710 1.00 94.94 322 THR A N 1
ATOM 2445 C CA . THR A 1 322 ? 11.146 -0.668 -7.326 1.00 94.94 322 THR A CA 1
ATOM 2446 C C . THR A 1 322 ? 11.247 0.862 -7.272 1.00 94.94 322 THR A C 1
ATOM 2448 O O . THR A 1 322 ? 10.510 1.517 -6.534 1.00 94.94 322 THR A O 1
ATOM 2451 N N . TYR A 1 323 ? 12.125 1.453 -8.092 1.00 95.69 323 TYR A N 1
ATOM 2452 C CA . TYR A 1 323 ? 12.268 2.907 -8.181 1.00 95.69 323 TYR A CA 1
ATOM 2453 C C . TYR A 1 323 ? 11.021 3.587 -8.761 1.00 95.69 323 TYR A C 1
ATOM 2455 O O . TYR A 1 323 ? 10.525 4.557 -8.185 1.00 95.69 323 TYR A O 1
ATOM 2463 N N . TYR A 1 324 ? 10.517 3.093 -9.896 1.00 93.81 324 TYR A N 1
ATOM 2464 C CA . TYR A 1 324 ? 9.368 3.697 -10.573 1.00 93.81 324 TYR A CA 1
ATOM 2465 C C . TYR A 1 324 ? 8.041 3.434 -9.852 1.00 93.81 324 TYR A C 1
ATOM 2467 O O . TYR A 1 324 ? 7.166 4.295 -9.897 1.00 93.81 324 TYR A O 1
ATOM 2475 N N . ASP A 1 325 ? 7.902 2.319 -9.132 1.00 95.44 325 ASP A N 1
ATOM 2476 C CA . ASP A 1 325 ? 6.751 2.046 -8.268 1.00 95.44 325 ASP A CA 1
ATOM 2477 C C . ASP A 1 325 ? 6.638 3.111 -7.173 1.00 95.44 325 ASP A C 1
ATOM 2479 O O . ASP A 1 325 ? 5.593 3.752 -7.023 1.00 95.44 325 ASP A O 1
ATOM 2483 N N . LEU A 1 326 ? 7.719 3.355 -6.425 1.00 97.44 326 LEU A N 1
ATOM 2484 C CA . LEU A 1 326 ? 7.705 4.365 -5.369 1.00 97.44 326 LEU A CA 1
ATOM 2485 C C . LEU A 1 326 ? 7.522 5.779 -5.937 1.00 97.44 326 LEU A C 1
ATOM 2487 O O . LEU A 1 326 ? 6.705 6.546 -5.424 1.00 97.44 326 LEU A O 1
ATOM 2491 N N . GLU A 1 327 ? 8.230 6.123 -7.015 1.00 96.75 327 GLU A N 1
ATOM 2492 C CA . GLU A 1 327 ? 8.072 7.423 -7.673 1.00 96.75 327 GLU A CA 1
ATOM 2493 C C . GLU A 1 327 ? 6.633 7.635 -8.170 1.00 96.75 327 GLU A C 1
ATOM 2495 O O . GLU A 1 327 ? 6.046 8.689 -7.915 1.00 96.75 327 GLU A O 1
ATOM 2500 N N . GLY A 1 328 ? 6.026 6.620 -8.795 1.00 95.25 328 GLY A N 1
ATOM 2501 C CA . GLY A 1 328 ? 4.635 6.639 -9.246 1.00 95.25 328 GLY A CA 1
ATOM 2502 C C . GLY A 1 328 ? 3.651 6.814 -8.089 1.00 95.25 328 GLY A C 1
ATOM 2503 O O . GLY A 1 328 ? 2.759 7.664 -8.152 1.00 95.25 328 GLY A O 1
ATOM 2504 N N . LEU A 1 329 ? 3.843 6.108 -6.970 1.00 97.12 329 LEU A N 1
ATOM 2505 C CA . LEU A 1 329 ? 3.023 6.309 -5.769 1.00 97.12 329 LEU A CA 1
ATOM 2506 C C . LEU A 1 329 ? 3.125 7.752 -5.244 1.00 97.12 329 LEU A C 1
ATOM 2508 O O . LEU A 1 329 ? 2.106 8.359 -4.906 1.00 97.12 329 LEU A O 1
ATOM 2512 N N . ILE A 1 330 ? 4.329 8.324 -5.190 1.00 97.50 330 ILE A N 1
ATOM 2513 C CA . ILE A 1 330 ? 4.572 9.670 -4.646 1.00 97.50 330 ILE A CA 1
ATOM 2514 C C . ILE A 1 330 ? 4.033 10.762 -5.564 1.00 97.50 330 ILE A C 1
ATOM 2516 O O . ILE A 1 330 ? 3.403 11.711 -5.094 1.00 97.50 330 ILE A O 1
ATOM 2520 N N . LYS A 1 331 ? 4.285 10.646 -6.864 1.00 95.06 331 LYS A N 1
ATOM 2521 C CA . LYS A 1 331 ? 3.901 11.648 -7.854 1.00 95.06 331 LYS A CA 1
ATOM 2522 C C . LYS A 1 331 ? 2.400 11.589 -8.132 1.00 95.06 331 LYS A C 1
ATOM 2524 O O . LYS A 1 331 ? 1.737 12.622 -8.194 1.00 95.06 331 LYS A O 1
ATOM 2529 N N . GLU A 1 332 ? 1.839 10.389 -8.214 1.00 92.44 332 GLU A N 1
ATOM 2530 C CA . GLU A 1 332 ? 0.541 10.157 -8.857 1.00 92.44 332 GLU A CA 1
ATOM 2531 C C . GLU A 1 332 ? -0.430 9.372 -7.968 1.00 92.44 332 GLU A C 1
ATOM 2533 O O . GLU A 1 332 ? -1.641 9.579 -8.029 1.00 92.44 332 GLU A O 1
ATOM 2538 N N . GLY A 1 333 ? 0.092 8.542 -7.065 1.00 94.06 333 GLY A N 1
ATOM 2539 C CA . GLY A 1 333 ? -0.707 7.702 -6.180 1.00 94.06 333 GLY A CA 1
ATOM 2540 C C . GLY A 1 333 ? -1.721 8.482 -5.335 1.00 94.06 333 GLY A C 1
ATOM 2541 O O . GLY A 1 333 ? -1.374 9.378 -4.556 1.00 94.06 333 GLY A O 1
ATOM 2542 N N . LYS A 1 334 ? -2.986 8.080 -5.464 1.00 96.19 334 LYS A N 1
ATOM 2543 C CA . LYS A 1 334 ? -4.117 8.458 -4.606 1.00 96.19 334 LYS A CA 1
ATOM 2544 C C . LYS A 1 334 ? -4.607 7.230 -3.834 1.00 96.19 334 LYS A C 1
ATOM 2546 O O . LYS A 1 334 ? -4.202 6.101 -4.100 1.00 96.19 334 LYS A O 1
ATOM 2551 N N . GLY A 1 335 ? -5.495 7.450 -2.875 1.00 97.12 335 GLY A N 1
ATOM 2552 C CA . GLY A 1 335 ? -6.104 6.404 -2.057 1.00 97.12 335 GLY A CA 1
ATOM 2553 C C . GLY A 1 335 ? -5.440 6.180 -0.704 1.00 97.12 335 GLY A C 1
ATOM 2554 O O . GLY A 1 335 ? -5.868 5.277 0.006 1.00 97.12 335 GLY A O 1
ATOM 2555 N N . TRP A 1 336 ? -4.425 6.966 -0.330 1.00 98.25 336 TRP A N 1
ATOM 2556 C CA . TRP A 1 336 ? -3.674 6.798 0.917 1.00 98.25 336 TRP A CA 1
ATOM 2557 C C . TRP A 1 336 ? -3.224 8.134 1.520 1.00 98.25 336 TRP A C 1
ATOM 2559 O O . TRP A 1 336 ? -2.875 9.065 0.795 1.00 98.25 336 TRP A O 1
ATOM 2569 N N . LYS A 1 337 ? -3.212 8.215 2.854 1.00 98.25 337 LYS A N 1
ATOM 2570 C CA . LYS A 1 337 ? -2.744 9.374 3.631 1.00 98.25 337 LYS A CA 1
ATOM 2571 C C . LYS A 1 337 ? -1.279 9.252 4.056 1.00 98.25 337 LYS A C 1
ATOM 2573 O O . LYS A 1 337 ? -0.538 10.233 4.015 1.00 98.25 337 LYS A O 1
ATOM 2578 N N . GLU A 1 338 ? -0.866 8.060 4.461 1.00 98.62 338 GLU A N 1
ATOM 2579 C CA . GLU A 1 338 ? 0.523 7.708 4.737 1.00 98.62 338 GLU A CA 1
ATOM 2580 C C . GLU A 1 338 ? 0.912 6.486 3.905 1.00 98.62 338 GLU A C 1
ATOM 2582 O O . GLU A 1 338 ? 0.160 5.515 3.837 1.00 98.62 338 GLU A O 1
ATOM 2587 N N . LEU A 1 339 ? 2.075 6.550 3.267 1.00 98.75 339 LEU A N 1
ATOM 2588 C CA . LEU A 1 339 ? 2.688 5.448 2.540 1.00 98.75 339 LEU A CA 1
ATOM 2589 C C . LEU A 1 339 ? 3.955 5.025 3.279 1.00 98.75 339 LEU A C 1
ATOM 2591 O O . LEU A 1 339 ? 4.809 5.857 3.584 1.00 98.75 339 LEU A O 1
ATOM 2595 N N . ILE A 1 340 ? 4.081 3.731 3.536 1.00 98.62 340 ILE A N 1
ATOM 2596 C CA . ILE A 1 340 ? 5.292 3.095 4.043 1.00 98.62 340 ILE A CA 1
ATOM 2597 C C . ILE A 1 340 ? 5.778 2.163 2.940 1.00 98.62 340 ILE A C 1
ATOM 2599 O O . ILE A 1 340 ? 5.078 1.226 2.581 1.00 98.62 340 ILE A O 1
ATOM 2603 N N . TYR A 1 341 ? 6.947 2.428 2.374 1.00 98.44 341 TYR A N 1
ATOM 2604 C CA . TYR A 1 341 ? 7.535 1.589 1.335 1.00 98.44 341 TYR A CA 1
ATOM 2605 C C . TYR A 1 341 ? 8.804 0.946 1.876 1.00 98.44 341 TYR A C 1
ATOM 2607 O O . TYR A 1 341 ? 9.708 1.666 2.297 1.00 98.44 341 TYR A O 1
ATOM 2615 N N . THR A 1 342 ? 8.897 -0.380 1.876 1.00 97.69 342 THR A N 1
ATOM 2616 C CA . THR A 1 342 ? 10.048 -1.106 2.428 1.00 97.69 342 THR A CA 1
ATOM 2617 C C . THR A 1 342 ? 10.696 -1.980 1.369 1.00 97.69 342 THR A C 1
ATOM 2619 O O . THR A 1 342 ? 10.015 -2.734 0.683 1.00 97.69 342 THR A O 1
ATOM 2622 N N . SER A 1 343 ? 12.024 -1.917 1.282 1.00 96.38 343 SER A N 1
ATOM 2623 C CA . SER A 1 343 ? 12.840 -2.808 0.460 1.00 96.38 343 SER A CA 1
ATOM 2624 C C . SER A 1 343 ? 13.955 -3.431 1.292 1.00 96.38 343 SER A C 1
ATOM 2626 O O . SER A 1 343 ? 14.489 -2.813 2.216 1.00 96.38 343 SER A O 1
ATOM 2628 N N . ALA A 1 344 ? 14.296 -4.681 0.985 1.00 95.00 344 ALA A N 1
ATOM 2629 C CA . ALA A 1 344 ? 15.346 -5.404 1.694 1.00 95.00 344 ALA A CA 1
ATOM 2630 C C . ALA A 1 344 ? 16.760 -4.899 1.357 1.00 95.00 344 ALA A C 1
ATOM 2632 O O . ALA A 1 344 ? 17.689 -5.223 2.095 1.00 95.00 344 ALA A O 1
ATOM 2633 N N . SER A 1 345 ? 16.907 -4.111 0.286 1.00 92.44 345 SER A N 1
ATOM 2634 C CA . SER A 1 345 ? 18.179 -3.631 -0.263 1.00 92.44 345 SER A CA 1
ATOM 2635 C C . SER A 1 345 ? 18.069 -2.153 -0.649 1.00 92.44 345 SER A C 1
ATOM 2637 O O . SER A 1 345 ? 16.984 -1.659 -0.951 1.00 92.44 345 SER A O 1
ATOM 2639 N N . ASP A 1 346 ? 19.188 -1.434 -0.653 1.00 93.19 346 ASP A N 1
ATOM 2640 C CA . ASP A 1 346 ? 19.305 -0.043 -1.106 1.00 93.19 346 ASP A CA 1
ATOM 2641 C C . ASP A 1 346 ? 19.888 0.086 -2.525 1.00 93.19 346 ASP A C 1
ATOM 2643 O O . ASP A 1 346 ? 19.935 1.186 -3.079 1.00 93.19 346 ASP A O 1
ATOM 2647 N N . ARG A 1 347 ? 20.294 -1.028 -3.151 1.00 90.75 347 ARG A N 1
ATOM 2648 C CA . ARG A 1 347 ? 20.935 -1.057 -4.481 1.00 90.75 347 ARG A CA 1
ATOM 2649 C C . ARG A 1 347 ? 20.072 -0.492 -5.600 1.00 90.75 347 ARG A C 1
ATOM 2651 O O . ARG A 1 347 ? 20.581 0.112 -6.539 1.00 90.75 347 ARG A O 1
ATOM 2658 N N . TRP A 1 348 ? 18.753 -0.579 -5.481 1.00 92.44 348 TRP A N 1
ATOM 2659 C CA . TRP A 1 348 ? 17.833 0.059 -6.423 1.00 92.44 348 TRP A CA 1
ATOM 2660 C C . TRP A 1 348 ? 17.826 1.600 -6.330 1.00 92.44 348 TRP A C 1
ATOM 2662 O O . TRP A 1 348 ? 17.076 2.251 -7.050 1.00 92.44 348 TRP A O 1
ATOM 2672 N N . LEU A 1 349 ? 18.649 2.223 -5.485 1.00 92.94 349 LEU A N 1
ATOM 2673 C CA . LEU A 1 349 ? 18.936 3.660 -5.546 1.00 92.94 349 LEU A CA 1
ATOM 2674 C C . LEU A 1 349 ? 20.237 3.972 -6.304 1.00 92.94 349 LEU A C 1
ATOM 2676 O O . LEU A 1 349 ? 20.479 5.127 -6.652 1.00 92.94 349 LEU A O 1
ATOM 2680 N N . GLU A 1 350 ? 21.073 2.971 -6.585 1.00 89.75 350 GLU A N 1
ATOM 2681 C CA . GLU A 1 350 ? 22.290 3.112 -7.391 1.00 89.75 350 GLU A CA 1
ATOM 2682 C C . GLU A 1 350 ? 21.949 3.357 -8.873 1.00 89.75 350 GLU A C 1
ATOM 2684 O O . GLU A 1 350 ? 20.803 3.202 -9.315 1.00 89.75 350 GLU A O 1
ATOM 2689 N N . SER A 1 351 ? 22.941 3.781 -9.661 1.00 82.75 351 SER A N 1
ATOM 2690 C CA . SER A 1 351 ? 22.770 3.936 -11.106 1.00 82.75 351 SER A CA 1
ATOM 2691 C C . SER A 1 351 ? 22.433 2.590 -11.750 1.00 82.75 351 SER A C 1
ATOM 2693 O O . SER A 1 351 ? 23.093 1.582 -11.508 1.00 82.75 351 SER A O 1
ATOM 2695 N N . VAL A 1 352 ? 21.407 2.566 -12.604 1.00 81.62 352 VAL A N 1
ATOM 2696 C CA . VAL A 1 352 ? 21.069 1.352 -13.361 1.00 81.62 352 VAL A CA 1
ATOM 2697 C C . VAL A 1 352 ? 21.765 1.409 -14.695 1.00 81.62 352 VAL A C 1
ATOM 2699 O O . VAL A 1 352 ? 21.700 2.412 -15.406 1.00 81.62 352 VAL A O 1
ATOM 2702 N N . THR A 1 353 ? 22.409 0.307 -15.040 1.00 80.62 353 THR A N 1
ATOM 2703 C CA . THR A 1 353 ? 22.982 0.113 -16.360 1.00 80.62 353 THR A CA 1
ATOM 2704 C C . THR A 1 353 ? 22.076 -0.817 -17.153 1.00 80.62 353 THR A C 1
ATOM 2706 O O . THR A 1 353 ? 21.994 -2.009 -16.870 1.00 80.62 353 THR A O 1
ATOM 2709 N N . PHE A 1 354 ? 21.381 -0.262 -18.140 1.00 78.56 354 PHE A N 1
ATOM 2710 C CA . PHE A 1 354 ? 20.541 -1.015 -19.060 1.00 78.56 354 PHE A CA 1
ATOM 2711 C C . PHE A 1 354 ? 21.382 -1.465 -20.243 1.00 78.56 354 PHE A C 1
ATOM 2713 O O . PHE A 1 354 ? 22.091 -0.668 -20.857 1.00 78.56 354 PHE A O 1
ATOM 2720 N N . THR A 1 355 ? 21.307 -2.749 -20.571 1.00 79.12 355 THR A N 1
ATOM 2721 C CA . THR A 1 355 ? 21.965 -3.298 -21.755 1.00 79.12 355 THR A CA 1
ATOM 2722 C C . THR A 1 355 ? 20.894 -3.694 -22.755 1.00 79.12 355 THR A C 1
ATOM 2724 O O . THR A 1 355 ? 20.199 -4.688 -22.575 1.00 79.12 355 THR A O 1
ATOM 2727 N N . HIS A 1 356 ? 20.756 -2.904 -23.813 1.00 78.81 356 HIS A N 1
ATOM 2728 C CA . HIS A 1 356 ? 19.821 -3.166 -24.897 1.00 78.81 356 HIS A CA 1
ATOM 2729 C C . HIS A 1 356 ? 20.544 -3.877 -26.032 1.00 78.81 356 HIS A C 1
ATOM 2731 O O . HIS A 1 356 ? 21.587 -3.417 -26.497 1.00 78.81 356 HIS A O 1
ATOM 2737 N N . ARG A 1 357 ? 19.980 -4.985 -26.515 1.00 85.31 357 ARG A N 1
ATOM 2738 C CA . ARG A 1 357 ? 20.411 -5.618 -27.762 1.00 85.31 357 ARG A CA 1
ATOM 2739 C C . ARG A 1 357 ? 19.413 -5.267 -28.860 1.00 85.31 357 ARG A C 1
ATOM 2741 O O . ARG A 1 357 ? 18.268 -5.704 -28.824 1.00 85.31 357 ARG A O 1
ATOM 2748 N N . ALA A 1 358 ? 19.852 -4.486 -29.837 1.00 86.19 358 ALA A N 1
ATOM 2749 C CA . ALA A 1 358 ? 19.070 -4.181 -31.025 1.00 86.19 358 ALA A CA 1
ATOM 2750 C C . ALA A 1 358 ? 18.899 -5.423 -31.922 1.00 86.19 358 ALA A C 1
ATOM 2752 O O . ALA A 1 358 ? 19.647 -6.399 -31.823 1.00 86.19 358 ALA A O 1
ATOM 2753 N N . ALA A 1 359 ? 17.920 -5.377 -32.833 1.00 88.12 359 ALA A N 1
ATOM 2754 C CA . ALA A 1 359 ? 17.599 -6.483 -33.744 1.00 88.12 359 ALA A CA 1
ATOM 2755 C C . ALA A 1 359 ? 18.754 -6.867 -34.693 1.00 88.12 359 ALA A C 1
ATOM 2757 O O . ALA A 1 359 ? 18.806 -7.993 -35.180 1.00 88.12 359 ALA A O 1
ATOM 2758 N N . ASP A 1 360 ? 19.690 -5.950 -34.944 1.00 92.25 360 ASP A N 1
ATOM 2759 C CA . ASP A 1 360 ? 20.908 -6.194 -35.726 1.00 92.25 360 ASP A CA 1
ATOM 2760 C C . ASP A 1 360 ? 22.040 -6.851 -34.907 1.00 92.25 360 ASP A C 1
ATOM 2762 O O . ASP A 1 360 ? 23.117 -7.122 -35.437 1.00 92.25 360 ASP A O 1
ATOM 2766 N N . GLY A 1 361 ? 21.795 -7.127 -33.622 1.00 92.56 361 GLY A N 1
ATOM 2767 C CA . GLY A 1 361 ? 22.752 -7.706 -32.686 1.00 92.56 361 GLY A CA 1
ATOM 2768 C C . GLY A 1 361 ? 23.621 -6.683 -31.951 1.00 92.56 361 GLY A C 1
ATOM 2769 O O . GLY A 1 361 ? 24.379 -7.090 -31.065 1.00 92.56 361 GLY A O 1
ATOM 2770 N N . THR A 1 362 ? 23.511 -5.386 -32.263 1.00 92.88 362 THR A N 1
ATOM 2771 C CA . THR A 1 362 ? 24.254 -4.320 -31.576 1.00 92.88 362 THR A CA 1
ATOM 2772 C C . THR A 1 362 ? 23.831 -4.251 -30.117 1.00 92.88 362 THR A C 1
ATOM 2774 O O . THR A 1 362 ? 22.646 -4.152 -29.809 1.00 92.88 362 THR A O 1
ATOM 2777 N N . VAL A 1 363 ? 24.805 -4.297 -29.210 1.00 92.62 363 VAL A N 1
ATOM 2778 C CA . VAL A 1 363 ? 24.574 -4.158 -27.773 1.00 92.62 363 VAL A CA 1
ATOM 2779 C C . VAL A 1 363 ? 24.939 -2.735 -27.363 1.00 92.62 363 VAL A C 1
ATOM 2781 O O . VAL A 1 363 ? 26.101 -2.345 -27.456 1.00 92.62 363 VAL A O 1
ATOM 2784 N N . THR A 1 364 ? 23.950 -1.953 -26.943 1.00 90.00 364 THR A N 1
ATOM 2785 C CA . THR A 1 364 ? 24.138 -0.612 -26.385 1.00 90.00 364 THR A CA 1
ATOM 2786 C C . THR A 1 364 ? 23.903 -0.651 -24.889 1.00 90.00 364 THR A C 1
ATOM 2788 O O . THR A 1 364 ? 22.875 -1.146 -24.430 1.00 90.00 364 THR A O 1
ATOM 2791 N N . THR A 1 365 ? 24.844 -0.095 -24.140 1.00 86.75 365 THR A N 1
ATOM 2792 C CA . THR A 1 365 ? 24.754 0.009 -22.691 1.00 86.75 365 THR A CA 1
ATOM 2793 C C . THR A 1 365 ? 24.519 1.465 -22.313 1.00 86.75 365 THR A C 1
ATOM 2795 O O . THR A 1 365 ? 25.316 2.331 -22.672 1.00 86.75 365 THR A O 1
ATOM 2798 N N . GLU A 1 366 ? 23.424 1.736 -21.612 1.00 85.88 366 GLU A N 1
ATOM 2799 C CA . GLU A 1 366 ? 23.072 3.058 -21.103 1.00 85.88 366 GLU A CA 1
ATOM 2800 C C . GLU A 1 366 ? 23.052 3.015 -19.575 1.00 85.88 366 GLU A C 1
ATOM 2802 O O . GLU A 1 366 ? 22.281 2.271 -18.971 1.00 85.88 366 GLU A O 1
ATOM 2807 N N . THR A 1 367 ? 23.907 3.815 -18.939 1.00 85.19 367 THR A N 1
ATOM 2808 C CA . THR A 1 367 ? 23.891 3.989 -17.484 1.00 85.19 367 THR A CA 1
ATOM 2809 C C . THR A 1 367 ? 23.076 5.226 -17.144 1.00 85.19 367 THR A C 1
ATOM 2811 O O . THR A 1 367 ? 23.480 6.351 -17.442 1.00 85.19 367 THR A O 1
ATOM 2814 N N . LYS A 1 368 ? 21.933 5.020 -16.490 1.00 85.06 368 LYS A N 1
ATOM 2815 C CA . LYS A 1 368 ? 21.087 6.094 -15.981 1.00 85.06 368 LYS A CA 1
ATOM 2816 C C . LYS A 1 368 ? 21.400 6.318 -14.507 1.00 85.06 368 LYS A C 1
ATOM 2818 O O . LYS A 1 368 ? 21.115 5.473 -13.657 1.00 85.06 368 LYS A O 1
ATOM 2823 N N . THR A 1 369 ? 21.984 7.471 -14.202 1.00 87.31 369 THR A N 1
ATOM 2824 C CA . THR A 1 369 ? 22.173 7.914 -12.818 1.00 87.31 369 THR A CA 1
ATOM 2825 C C . THR A 1 369 ? 20.829 8.330 -12.239 1.00 87.31 369 THR A C 1
ATOM 2827 O O . THR A 1 369 ? 20.106 9.116 -12.851 1.00 87.31 369 THR A O 1
ATOM 2830 N N . ARG A 1 370 ? 20.490 7.790 -11.068 1.00 89.06 370 ARG A N 1
ATOM 2831 C CA . ARG A 1 370 ? 19.290 8.176 -10.327 1.00 89.06 370 ARG A CA 1
ATOM 2832 C C . ARG A 1 370 ? 19.524 9.455 -9.547 1.00 89.06 370 ARG A C 1
ATOM 2834 O O . ARG A 1 370 ? 20.643 9.741 -9.120 1.00 89.06 370 ARG A O 1
ATOM 2841 N N . ASP A 1 371 ? 18.451 10.204 -9.346 1.00 91.00 371 ASP A N 1
ATOM 2842 C CA . ASP A 1 371 ? 18.498 11.357 -8.468 1.00 91.00 371 ASP A CA 1
ATOM 2843 C C . ASP A 1 371 ? 18.662 10.924 -7.006 1.00 91.00 371 ASP A C 1
ATOM 2845 O O . ASP A 1 371 ? 18.221 9.847 -6.596 1.00 91.00 371 ASP A O 1
ATOM 2849 N N . LYS A 1 372 ? 19.296 11.783 -6.206 1.00 92.44 372 LYS A N 1
ATOM 2850 C CA . LYS A 1 372 ? 19.550 11.507 -4.790 1.00 92.44 372 LYS A CA 1
ATOM 2851 C C . LYS A 1 372 ? 18.256 11.594 -3.980 1.00 92.44 372 LYS A C 1
ATOM 2853 O O . LYS A 1 372 ? 17.502 12.559 -4.107 1.00 92.44 372 LYS A O 1
ATOM 2858 N N . GLN A 1 373 ? 18.025 10.600 -3.129 1.00 94.81 373 GLN A N 1
ATOM 2859 C CA . GLN A 1 373 ? 16.804 10.469 -2.331 1.00 94.81 373 GLN A CA 1
ATOM 2860 C C . GLN A 1 373 ? 17.102 10.665 -0.842 1.00 94.81 373 GLN A C 1
ATOM 2862 O O . GLN A 1 373 ? 18.217 10.372 -0.423 1.00 94.81 373 GLN A O 1
ATOM 2867 N N . PRO A 1 374 ? 16.153 11.154 -0.025 1.00 96.75 374 PRO A N 1
ATOM 2868 C CA . PRO A 1 374 ? 14.746 11.412 -0.342 1.00 96.75 374 PRO A CA 1
ATOM 2869 C C . PRO A 1 374 ? 14.450 12.809 -0.914 1.00 96.75 374 PRO A C 1
ATOM 2871 O O . PRO A 1 374 ? 13.286 13.105 -1.177 1.00 96.75 374 PRO A O 1
ATOM 2874 N N . GLY A 1 375 ? 15.439 13.697 -1.087 1.00 97.00 375 GLY A N 1
ATOM 2875 C CA . GLY A 1 375 ? 15.183 15.115 -1.361 1.00 97.00 375 GLY A CA 1
ATOM 2876 C C . GLY A 1 375 ? 14.423 15.399 -2.656 1.00 97.00 375 GLY A C 1
ATOM 2877 O O . GLY A 1 375 ? 13.684 16.382 -2.730 1.00 97.00 375 GLY A O 1
ATOM 2878 N N . VAL A 1 376 ? 14.569 14.562 -3.685 1.00 96.69 376 VAL A N 1
ATOM 2879 C CA . VAL A 1 376 ? 13.809 14.709 -4.937 1.00 96.69 376 VAL A CA 1
ATOM 2880 C C . VAL A 1 376 ? 12.345 14.350 -4.728 1.00 96.69 376 VAL A C 1
ATOM 2882 O O . VAL A 1 376 ? 11.474 15.155 -5.060 1.00 96.69 376 VAL A O 1
ATOM 2885 N N . TRP A 1 377 ? 12.064 13.206 -4.109 1.00 97.81 377 TRP A N 1
ATOM 2886 C CA . TRP A 1 377 ? 10.694 12.802 -3.806 1.00 97.81 377 TRP A CA 1
ATOM 2887 C C . TRP A 1 377 ? 10.007 13.695 -2.765 1.00 97.81 377 TRP A C 1
ATOM 2889 O O . TRP A 1 377 ? 8.811 13.961 -2.884 1.00 97.81 377 TRP A O 1
ATOM 2899 N N . ASP A 1 378 ? 10.748 14.232 -1.793 1.00 98.38 378 ASP A N 1
ATOM 2900 C CA . ASP A 1 378 ? 10.239 15.229 -0.844 1.00 98.38 378 ASP A CA 1
ATOM 2901 C C . ASP A 1 378 ? 9.770 16.507 -1.560 1.00 98.38 378 ASP A C 1
ATOM 2903 O O . ASP A 1 378 ? 8.683 17.023 -1.288 1.00 98.38 378 ASP A O 1
ATOM 2907 N N . ARG A 1 379 ? 10.534 16.989 -2.551 1.00 98.00 379 ARG A N 1
ATOM 2908 C CA . ARG A 1 379 ? 10.085 18.103 -3.400 1.00 98.00 379 ARG A CA 1
ATOM 2909 C C . ARG A 1 379 ? 8.861 17.731 -4.229 1.00 98.00 379 ARG A C 1
ATOM 2911 O O . ARG A 1 379 ? 7.952 18.549 -4.332 1.00 98.00 379 ARG A O 1
ATOM 2918 N N . MET A 1 380 ? 8.810 16.520 -4.789 1.00 97.56 380 MET A N 1
ATOM 2919 C CA . MET A 1 380 ? 7.659 16.064 -5.579 1.00 97.56 380 MET A CA 1
ATOM 2920 C C . MET A 1 380 ? 6.368 16.055 -4.751 1.00 97.56 380 MET A C 1
ATOM 2922 O O . MET A 1 380 ? 5.366 16.624 -5.186 1.00 97.56 380 MET A O 1
ATOM 2926 N N . ILE A 1 381 ? 6.381 15.475 -3.542 1.00 97.94 381 ILE A N 1
ATOM 2927 C CA . ILE A 1 381 ? 5.174 15.413 -2.704 1.00 97.94 381 ILE A CA 1
ATOM 2928 C C . ILE A 1 381 ? 4.728 16.807 -2.243 1.00 97.94 381 ILE A C 1
ATOM 2930 O O . ILE A 1 381 ? 3.533 17.102 -2.233 1.00 97.94 381 ILE A O 1
ATOM 2934 N N . LYS A 1 382 ? 5.678 17.696 -1.930 1.00 98.00 382 LYS A N 1
ATOM 2935 C CA . LYS A 1 382 ? 5.397 19.092 -1.562 1.00 98.00 382 LYS A CA 1
ATOM 2936 C C . LYS A 1 382 ? 4.865 19.904 -2.733 1.00 98.00 382 LYS A C 1
ATOM 2938 O O . LYS A 1 382 ? 3.960 20.707 -2.545 1.00 98.00 382 LYS A O 1
ATOM 2943 N N . GLN A 1 383 ? 5.369 19.685 -3.943 1.00 97.44 383 GLN A N 1
ATOM 2944 C CA . GLN A 1 383 ? 4.818 20.316 -5.140 1.00 97.44 383 GLN A CA 1
ATOM 2945 C C . GLN A 1 383 ? 3.376 19.857 -5.395 1.00 97.44 383 GLN A C 1
ATOM 2947 O O . GLN A 1 383 ? 2.540 20.667 -5.792 1.00 97.44 383 GLN A O 1
ATOM 2952 N N . ARG A 1 384 ? 3.084 18.574 -5.150 1.00 95.50 384 ARG A N 1
ATOM 2953 C CA . ARG A 1 384 ? 1.752 17.989 -5.335 1.00 95.50 384 ARG A CA 1
ATOM 2954 C C . ARG A 1 384 ? 0.731 18.494 -4.316 1.00 95.50 384 ARG A C 1
ATOM 2956 O O . ARG A 1 384 ? -0.358 18.903 -4.704 1.00 95.50 384 ARG A O 1
ATOM 2963 N N . ASP A 1 385 ? 1.075 18.455 -3.031 1.00 97.19 385 ASP A N 1
ATOM 2964 C CA . ASP A 1 385 ? 0.141 18.745 -1.932 1.00 97.19 385 ASP A CA 1
ATOM 2965 C C . ASP A 1 385 ? 0.232 20.197 -1.418 1.00 97.19 385 ASP A C 1
ATOM 2967 O O . ASP A 1 385 ? -0.609 20.636 -0.634 1.00 97.19 385 ASP A O 1
ATOM 2971 N N . GLY A 1 386 ? 1.242 20.950 -1.860 1.00 97.50 386 GLY A N 1
ATOM 2972 C CA . GLY A 1 386 ? 1.580 22.299 -1.405 1.00 97.50 386 GLY A CA 1
ATOM 2973 C C . GLY A 1 386 ? 2.716 22.303 -0.376 1.00 97.50 386 GLY A C 1
ATOM 2974 O O . GLY A 1 386 ? 2.724 21.502 0.560 1.00 97.50 386 GLY A O 1
ATOM 2975 N N . GLU A 1 387 ? 3.665 23.235 -0.512 1.00 97.31 387 GLU A N 1
ATOM 2976 C CA . GLU A 1 387 ? 4.872 23.297 0.335 1.00 97.31 387 GLU A CA 1
ATOM 2977 C C . GLU A 1 387 ? 4.562 23.504 1.827 1.00 97.31 387 GLU A C 1
ATOM 2979 O O . GLU A 1 387 ? 5.252 22.966 2.691 1.00 97.31 387 GLU A O 1
ATOM 2984 N N . GLU A 1 388 ? 3.492 24.238 2.139 1.00 97.62 388 GLU A N 1
ATOM 2985 C CA . GLU A 1 388 ? 3.073 24.548 3.513 1.00 97.62 388 GLU A CA 1
ATOM 2986 C C . GLU A 1 388 ? 2.122 23.498 4.113 1.00 97.62 388 GLU A C 1
ATOM 2988 O O . GLU A 1 388 ? 1.710 23.612 5.267 1.00 97.62 388 GLU A O 1
ATOM 2993 N N . SER A 1 389 ? 1.759 22.463 3.351 1.00 97.25 389 SER A N 1
ATOM 2994 C CA . SER A 1 389 ? 0.772 21.463 3.778 1.00 97.25 389 SER A CA 1
ATOM 2995 C C . SER A 1 389 ? 1.291 20.525 4.878 1.00 97.25 389 SER A C 1
ATOM 2997 O O . SER A 1 389 ? 0.504 19.845 5.543 1.00 97.25 389 SER A O 1
ATOM 2999 N N . GLY A 1 390 ? 2.610 20.475 5.078 1.00 97.62 390 GLY A N 1
ATOM 3000 C CA . GLY A 1 390 ? 3.272 19.493 5.937 1.00 97.62 390 GLY A CA 1
ATOM 3001 C C . GLY A 1 390 ? 3.511 18.140 5.260 1.00 97.62 390 GLY A C 1
ATOM 3002 O O . GLY A 1 390 ? 3.891 17.195 5.946 1.00 97.62 390 GLY A O 1
ATOM 3003 N N . ALA A 1 391 ? 3.296 18.034 3.943 1.00 98.19 391 ALA A N 1
ATOM 3004 C CA . ALA A 1 391 ? 3.702 16.868 3.166 1.00 98.19 391 ALA A CA 1
ATOM 3005 C C . ALA A 1 391 ? 5.226 16.668 3.210 1.00 98.19 391 ALA A C 1
ATOM 3007 O O . ALA A 1 391 ? 5.988 17.638 3.279 1.00 98.19 391 ALA A O 1
ATOM 3008 N N . GLY A 1 392 ? 5.676 15.416 3.135 1.00 98.12 392 GLY A N 1
ATOM 3009 C CA . GLY A 1 392 ? 7.105 15.120 3.167 1.00 98.12 392 GLY A CA 1
ATOM 3010 C C . GLY A 1 392 ? 7.451 13.652 2.967 1.00 98.12 392 GLY A C 1
ATOM 3011 O O . GLY A 1 392 ? 6.580 12.778 3.024 1.00 98.12 392 GLY A O 1
ATOM 3012 N N . VAL A 1 393 ? 8.739 13.412 2.724 1.00 98.44 393 VAL A N 1
ATOM 3013 C CA . VAL A 1 393 ? 9.336 12.077 2.601 1.00 98.44 393 VAL A CA 1
ATOM 3014 C C . VAL A 1 393 ? 10.445 11.919 3.634 1.00 98.44 393 VAL A C 1
ATOM 3016 O O . VAL A 1 393 ? 11.355 12.740 3.722 1.00 98.44 393 VAL A O 1
ATOM 3019 N N . GLU A 1 394 ? 10.393 10.833 4.396 1.00 98.25 394 GLU A N 1
ATOM 3020 C CA . GLU A 1 394 ? 11.468 10.400 5.284 1.00 98.25 394 GLU A CA 1
ATOM 3021 C C . GLU A 1 394 ? 12.070 9.089 4.783 1.00 98.25 394 GLU A C 1
ATOM 3023 O O . GLU A 1 394 ? 11.345 8.202 4.334 1.00 98.25 394 GLU A O 1
ATOM 3028 N N . MET A 1 395 ? 13.387 8.948 4.915 1.00 97.69 395 MET A N 1
ATOM 3029 C CA . MET A 1 395 ? 14.117 7.721 4.610 1.00 97.69 395 MET A CA 1
ATOM 3030 C C . MET A 1 395 ? 14.727 7.155 5.890 1.00 97.69 395 MET A C 1
ATOM 3032 O O . MET A 1 395 ? 15.270 7.894 6.714 1.00 97.69 395 MET A O 1
ATOM 3036 N N . TRP A 1 396 ? 14.647 5.841 6.044 1.00 97.44 396 TRP A N 1
ATOM 3037 C CA . TRP A 1 396 ? 15.145 5.100 7.193 1.00 97.44 396 TRP A CA 1
ATOM 3038 C C . TRP A 1 396 ? 15.947 3.889 6.714 1.00 97.44 396 TRP A C 1
ATOM 3040 O O . TRP A 1 396 ? 15.548 3.219 5.764 1.00 97.44 396 TRP A O 1
ATOM 3050 N N . LEU A 1 397 ? 17.060 3.594 7.381 1.00 95.56 397 LEU A N 1
ATOM 3051 C CA . LEU A 1 397 ? 17.927 2.451 7.094 1.00 95.56 397 LEU A CA 1
ATOM 3052 C C . LEU A 1 397 ? 17.934 1.475 8.267 1.00 95.56 397 LEU A C 1
ATOM 3054 O O . LEU A 1 397 ? 18.004 1.883 9.425 1.00 95.56 397 LEU A O 1
ATOM 3058 N N . CYS A 1 398 ? 17.927 0.184 7.964 1.00 94.50 398 CYS A N 1
ATOM 3059 C CA . CYS A 1 398 ? 18.078 -0.899 8.921 1.00 94.50 398 CYS A CA 1
ATOM 3060 C C . CYS A 1 398 ? 19.386 -1.643 8.632 1.00 94.50 398 CYS A C 1
ATOM 3062 O O . CYS A 1 398 ? 19.443 -2.500 7.755 1.00 94.50 398 CYS A O 1
ATOM 3064 N N . LYS A 1 399 ? 20.453 -1.279 9.356 1.00 86.44 399 LYS A N 1
ATOM 3065 C CA . LYS A 1 399 ? 21.782 -1.920 9.250 1.00 86.44 399 LYS A CA 1
ATOM 3066 C C . LYS A 1 399 ? 21.869 -3.211 10.066 1.00 86.44 399 LYS A C 1
ATOM 3068 O O . LYS A 1 399 ? 22.569 -4.144 9.695 1.00 86.44 399 LYS A O 1
ATOM 3073 N N . GLU A 1 400 ? 21.150 -3.253 11.184 1.00 81.38 400 GLU A N 1
ATOM 3074 C CA . GLU A 1 400 ? 21.066 -4.396 12.089 1.00 81.38 400 GLU A CA 1
ATOM 3075 C C . GLU A 1 400 ? 19.599 -4.724 12.342 1.00 81.38 400 GLU A C 1
ATOM 3077 O O . GLU A 1 400 ? 18.766 -3.822 12.435 1.00 81.38 400 GLU A O 1
ATOM 3082 N N . ARG A 1 401 ? 19.282 -6.016 12.466 1.00 78.31 401 ARG A N 1
ATOM 3083 C CA . ARG A 1 401 ? 17.911 -6.543 12.506 1.00 78.31 401 ARG A CA 1
ATOM 3084 C C . ARG A 1 401 ? 17.035 -5.798 13.530 1.00 78.31 401 ARG A C 1
ATOM 3086 O O . ARG A 1 401 ? 17.098 -6.070 14.725 1.00 78.31 401 ARG A O 1
ATOM 3093 N N . GLY A 1 402 ? 16.190 -4.890 13.035 1.00 77.62 402 GLY A N 1
ATOM 3094 C CA . GLY A 1 402 ? 15.199 -4.141 13.817 1.00 77.62 402 GLY A CA 1
ATOM 3095 C C . GLY A 1 402 ? 15.622 -2.746 14.297 1.00 77.62 402 GLY A C 1
ATOM 3096 O O . GLY A 1 402 ? 14.783 -2.039 14.854 1.00 77.62 402 GLY A O 1
ATOM 3097 N N . ALA A 1 403 ? 16.868 -2.320 14.075 1.00 90.25 403 ALA A N 1
ATOM 3098 C CA . ALA A 1 403 ? 17.315 -0.966 14.395 1.00 90.25 403 ALA A CA 1
ATOM 3099 C C . ALA A 1 403 ? 17.171 -0.060 13.164 1.00 90.25 403 ALA A C 1
ATOM 3101 O O . ALA A 1 403 ? 17.994 -0.117 12.252 1.00 90.25 403 ALA A O 1
ATOM 3102 N N . TRP A 1 404 ? 16.115 0.755 13.141 1.00 95.31 404 TRP A N 1
ATOM 3103 C CA . TRP A 1 404 ? 15.884 1.753 12.096 1.00 95.31 404 TRP A CA 1
ATOM 3104 C C . TRP A 1 404 ? 16.525 3.090 12.471 1.00 95.31 404 TRP A C 1
ATOM 3106 O O . TRP A 1 404 ? 16.241 3.652 13.530 1.00 95.31 404 TRP A O 1
ATOM 3116 N N . GLU A 1 405 ? 17.365 3.612 11.584 1.00 95.75 405 GLU A N 1
ATOM 3117 C CA . GLU A 1 405 ? 18.023 4.912 11.701 1.00 95.75 405 GLU A CA 1
ATOM 3118 C C . GLU A 1 405 ? 17.484 5.848 10.616 1.00 95.75 405 GLU A C 1
ATOM 3120 O O . GLU A 1 405 ? 17.489 5.499 9.435 1.00 95.75 405 GLU A O 1
ATOM 3125 N N . LYS A 1 406 ? 17.012 7.035 11.007 1.00 96.38 406 LYS A N 1
ATOM 3126 C CA . LYS A 1 406 ? 16.570 8.056 10.052 1.00 96.38 406 LYS A CA 1
ATOM 3127 C C . LYS A 1 406 ? 17.781 8.622 9.313 1.00 96.38 406 LYS A C 1
ATOM 3129 O O . LYS A 1 406 ? 18.771 8.993 9.939 1.00 96.38 406 LYS A O 1
ATOM 3134 N N . VAL A 1 407 ? 17.684 8.718 7.992 1.00 95.00 407 VAL A N 1
ATOM 3135 C CA . VAL A 1 407 ? 18.703 9.353 7.156 1.00 95.00 407 VAL A CA 1
ATOM 3136 C C . VAL A 1 407 ? 18.475 10.862 7.153 1.00 95.00 407 VAL A C 1
ATOM 3138 O O . VAL A 1 407 ? 17.395 11.337 6.801 1.00 95.00 407 VAL A O 1
ATOM 3141 N N . GLU A 1 408 ? 19.497 11.614 7.556 1.00 94.38 408 GLU A N 1
ATOM 3142 C CA . GLU A 1 408 ? 19.491 13.076 7.517 1.00 94.38 408 GLU A CA 1
ATOM 3143 C C . GLU A 1 408 ? 20.056 13.566 6.175 1.00 94.38 408 GLU A C 1
ATOM 3145 O O . GLU A 1 408 ? 21.233 13.366 5.873 1.00 94.38 408 GLU A O 1
ATOM 3150 N N . GLY A 1 409 ? 19.220 14.236 5.378 1.00 92.50 409 GLY A N 1
ATOM 3151 C CA . GLY A 1 409 ? 19.590 14.753 4.058 1.00 92.50 409 GLY A CA 1
ATOM 3152 C C . GLY A 1 409 ? 19.556 13.705 2.942 1.00 92.50 409 GLY A C 1
ATOM 3153 O O . GLY A 1 409 ? 18.941 12.651 3.078 1.00 92.50 409 GLY A O 1
ATOM 3154 N N . ASP A 1 410 ? 20.193 14.031 1.816 1.00 90.44 410 ASP A N 1
ATOM 3155 C CA . ASP A 1 410 ? 20.229 13.165 0.637 1.00 90.44 410 ASP A CA 1
ATOM 3156 C C . ASP A 1 410 ? 21.215 12.006 0.822 1.00 90.44 410 ASP A C 1
ATOM 3158 O O . ASP A 1 410 ? 22.409 12.199 1.077 1.00 90.44 410 ASP A O 1
ATOM 3162 N N . TYR A 1 411 ? 20.707 10.793 0.637 1.00 87.75 411 TYR A N 1
ATOM 3163 C CA . TYR A 1 411 ? 21.462 9.558 0.657 1.00 87.75 411 TYR A CA 1
ATOM 3164 C C . TYR A 1 411 ? 22.288 9.411 -0.622 1.00 87.75 411 TYR A C 1
ATOM 3166 O O . TYR A 1 411 ? 21.761 9.401 -1.736 1.00 87.75 411 TYR A O 1
ATOM 3174 N N . ASN A 1 412 ? 23.603 9.275 -0.454 1.00 79.75 412 ASN A N 1
ATOM 3175 C CA . ASN A 1 412 ? 24.497 8.848 -1.520 1.00 79.75 412 ASN A CA 1
ATOM 3176 C C . ASN A 1 412 ? 24.758 7.355 -1.338 1.00 79.75 412 ASN A C 1
ATOM 3178 O O . ASN A 1 412 ? 25.499 6.975 -0.435 1.00 79.75 412 ASN A O 1
ATOM 3182 N N . THR A 1 413 ? 24.204 6.530 -2.223 1.00 72.25 413 THR A N 1
ATOM 3183 C CA . THR A 1 413 ? 24.584 5.112 -2.347 1.00 72.25 413 THR A CA 1
ATOM 3184 C C . THR A 1 413 ? 26.061 4.942 -2.698 1.00 72.25 413 THR A C 1
ATOM 3186 O O . THR A 1 413 ? 26.669 3.931 -2.370 1.00 72.25 413 THR A O 1
ATOM 3189 N N . GLY A 1 414 ? 26.661 5.979 -3.293 1.00 58.88 414 GLY A N 1
ATOM 3190 C CA . GLY A 1 414 ? 28.087 6.103 -3.565 1.00 58.88 414 GLY A CA 1
ATOM 3191 C C . GLY A 1 414 ? 28.944 6.320 -2.317 1.00 58.88 414 GLY A C 1
ATOM 3192 O O . GLY A 1 414 ? 29.768 7.234 -2.301 1.00 58.88 414 GLY A O 1
ATOM 3193 N N . MET A 1 415 ? 28.854 5.431 -1.322 1.00 49.44 415 MET A N 1
ATOM 3194 C CA . MET A 1 415 ? 30.119 4.887 -0.840 1.00 49.44 415 MET A CA 1
ATOM 3195 C C . MET A 1 415 ? 30.709 4.163 -2.046 1.00 49.44 415 MET A C 1
ATOM 3197 O O . MET A 1 415 ? 30.471 2.977 -2.257 1.00 49.44 415 MET A O 1
ATOM 3201 N N . GLU A 1 416 ? 31.421 4.934 -2.879 1.00 50.31 416 GLU A N 1
ATOM 3202 C CA . GLU A 1 416 ? 32.568 4.410 -3.589 1.00 50.31 416 GLU A CA 1
ATOM 3203 C C . GLU A 1 416 ? 33.284 3.580 -2.547 1.00 50.31 416 GLU A C 1
ATOM 3205 O O . GLU A 1 416 ? 33.753 4.081 -1.524 1.00 50.31 416 GLU A O 1
ATOM 3210 N N . GLU A 1 417 ? 33.170 2.281 -2.748 1.00 48.53 417 GLU A N 1
ATOM 3211 C CA . GLU A 1 417 ? 34.086 1.292 -2.275 1.00 48.53 417 GLU A CA 1
ATOM 3212 C C . GLU A 1 417 ? 35.484 1.929 -2.352 1.00 48.53 417 GLU A C 1
ATOM 3214 O O . GLU A 1 417 ? 36.191 1.845 -3.354 1.00 48.53 417 GLU A O 1
ATOM 3219 N N . GLU A 1 418 ? 35.926 2.536 -1.248 1.00 45.97 418 GLU A N 1
ATOM 3220 C CA . GLU A 1 418 ? 37.277 2.333 -0.761 1.00 45.97 418 GLU A CA 1
ATOM 3221 C C . GLU A 1 418 ? 37.380 0.819 -0.518 1.00 45.97 418 GLU A C 1
ATOM 3223 O O . GLU A 1 418 ? 37.452 0.339 0.612 1.00 45.97 418 GLU A O 1
ATOM 3228 N N . LEU A 1 419 ? 37.341 0.045 -1.613 1.00 49.28 419 LEU A N 1
ATOM 3229 C CA . LEU A 1 419 ? 38.110 -1.161 -1.783 1.00 49.28 419 LEU A CA 1
ATOM 3230 C C . LEU A 1 419 ? 39.519 -0.683 -1.487 1.00 49.28 419 LEU A C 1
ATOM 3232 O O . LEU A 1 419 ? 40.253 -0.225 -2.365 1.00 49.28 419 LEU A O 1
ATOM 3236 N N . SER A 1 420 ? 39.873 -0.711 -0.205 1.00 46.47 420 SER A N 1
ATOM 3237 C CA . SER A 1 420 ? 41.250 -0.891 0.170 1.00 46.47 420 SER A CA 1
ATOM 3238 C C . SER A 1 420 ? 41.698 -2.064 -0.686 1.00 46.47 420 SER A C 1
ATOM 3240 O O . SER A 1 420 ? 41.227 -3.182 -0.481 1.00 46.47 420 SER A O 1
ATOM 3242 N N . GLN A 1 421 ? 42.508 -1.774 -1.700 1.00 53.66 421 GLN A N 1
ATOM 3243 C CA . GLN A 1 421 ? 43.262 -2.738 -2.489 1.00 53.66 421 GLN A CA 1
ATOM 3244 C C . GLN A 1 421 ? 44.261 -3.424 -1.546 1.00 53.66 421 GLN A C 1
ATOM 3246 O O . GLN A 1 421 ? 45.468 -3.232 -1.639 1.00 53.66 421 GLN A O 1
ATOM 3251 N N . GLY A 1 422 ? 43.742 -4.096 -0.522 1.00 55.06 422 GLY A N 1
ATOM 3252 C CA . GLY A 1 422 ? 44.472 -5.060 0.263 1.00 55.06 422 GLY A CA 1
ATOM 3253 C C . GLY A 1 422 ? 44.456 -6.318 -0.574 1.00 55.06 422 GLY A C 1
ATOM 3254 O O . GLY A 1 422 ? 43.394 -6.902 -0.764 1.00 55.06 422 GLY A O 1
ATOM 3255 N N . ASP A 1 423 ? 45.617 -6.669 -1.114 1.00 60.59 423 ASP A N 1
ATOM 3256 C CA . ASP A 1 423 ? 45.883 -7.849 -1.943 1.00 60.59 423 ASP A CA 1
ATOM 3257 C C . ASP A 1 423 ? 45.726 -9.181 -1.163 1.00 60.59 423 ASP A C 1
ATOM 3259 O O . ASP A 1 423 ? 46.468 -10.136 -1.389 1.00 60.59 423 ASP A O 1
ATOM 3263 N N . ASP A 1 424 ? 44.790 -9.260 -0.216 1.00 61.53 424 ASP A N 1
ATOM 3264 C CA . ASP A 1 424 ? 44.524 -10.462 0.572 1.00 61.53 424 ASP A CA 1
ATOM 3265 C C . ASP A 1 424 ? 43.507 -11.330 -0.194 1.00 61.53 424 ASP A C 1
ATOM 3267 O O . ASP A 1 424 ? 42.301 -11.290 0.041 1.00 61.53 424 ASP A O 1
ATOM 3271 N N . GLU A 1 425 ? 44.027 -12.085 -1.167 1.00 60.00 425 GLU A N 1
ATOM 3272 C CA . GLU A 1 425 ? 43.319 -12.918 -2.159 1.00 60.00 425 GLU A CA 1
ATOM 3273 C C . GLU A 1 425 ? 42.464 -14.084 -1.593 1.00 60.00 425 GLU A C 1
ATOM 3275 O O . GLU A 1 425 ? 42.009 -14.915 -2.374 1.00 60.00 425 GLU A O 1
ATOM 3280 N N . ASP A 1 426 ? 42.189 -14.163 -0.283 1.00 65.50 426 ASP A N 1
ATOM 3281 C CA . ASP A 1 426 ? 41.612 -15.374 0.339 1.00 65.50 426 ASP A CA 1
ATOM 3282 C C . ASP A 1 426 ? 40.299 -15.183 1.147 1.00 65.50 426 ASP A C 1
ATOM 3284 O O . ASP A 1 426 ? 39.746 -16.175 1.627 1.00 65.50 426 ASP A O 1
ATOM 3288 N N . ASP A 1 427 ? 39.738 -13.972 1.276 1.00 58.56 427 ASP A N 1
ATOM 3289 C CA . ASP A 1 427 ? 38.475 -13.738 2.018 1.00 58.56 427 ASP A CA 1
ATOM 3290 C C . ASP A 1 427 ? 37.259 -13.565 1.073 1.00 58.56 427 ASP A C 1
ATOM 3292 O O . ASP A 1 427 ? 36.630 -12.509 1.009 1.00 58.56 427 ASP A O 1
ATOM 3296 N N . GLU A 1 428 ? 36.910 -14.623 0.331 1.00 56.72 428 GLU A N 1
ATOM 3297 C CA . GLU A 1 428 ? 35.876 -14.602 -0.727 1.00 56.72 428 GLU A CA 1
ATOM 3298 C C . GLU A 1 428 ? 34.418 -14.336 -0.280 1.00 56.72 428 GLU A C 1
ATOM 3300 O O . GLU A 1 428 ? 33.588 -14.089 -1.145 1.00 56.72 428 GLU A O 1
ATOM 3305 N N . ASP A 1 429 ? 34.048 -14.315 1.009 1.00 52.69 429 ASP A N 1
ATOM 3306 C CA . ASP A 1 429 ? 32.617 -14.465 1.366 1.00 52.69 429 ASP A CA 1
ATOM 3307 C C . ASP A 1 429 ? 32.028 -13.495 2.403 1.00 52.69 429 ASP A C 1
ATOM 3309 O O . ASP A 1 429 ? 30.877 -13.664 2.823 1.00 52.69 429 ASP A O 1
ATOM 3313 N N . VAL A 1 430 ? 32.720 -12.423 2.804 1.00 56.72 430 VAL A N 1
ATOM 3314 C CA . VAL A 1 430 ? 32.064 -11.391 3.636 1.00 56.72 430 VAL A CA 1
ATOM 3315 C C . VAL A 1 430 ? 31.321 -10.398 2.745 1.00 56.72 430 VAL A C 1
ATOM 3317 O O . VAL A 1 430 ? 31.627 -9.205 2.706 1.00 56.72 430 VAL A O 1
ATOM 3320 N N . VAL A 1 431 ? 30.294 -10.886 2.043 1.00 64.44 431 VAL A N 1
ATOM 3321 C CA . VAL A 1 431 ? 29.257 -10.022 1.473 1.00 64.44 431 VAL A CA 1
ATOM 3322 C C . VAL A 1 431 ? 28.605 -9.311 2.655 1.00 64.44 431 VAL A C 1
ATOM 3324 O O . VAL A 1 431 ? 27.766 -9.876 3.359 1.00 64.44 431 VAL A O 1
ATOM 3327 N N . ARG A 1 432 ? 29.047 -8.080 2.943 1.00 65.75 432 ARG A N 1
ATOM 3328 C CA . ARG A 1 432 ? 28.434 -7.260 3.989 1.00 65.75 432 ARG A CA 1
ATOM 3329 C C . ARG A 1 432 ? 26.949 -7.169 3.674 1.00 65.75 432 ARG A C 1
ATOM 3331 O O . ARG A 1 432 ? 26.581 -6.690 2.602 1.00 65.75 432 ARG A O 1
ATOM 3338 N N . ALA A 1 433 ? 26.124 -7.638 4.608 1.00 77.56 433 ALA A N 1
ATOM 3339 C CA . ALA A 1 433 ? 24.682 -7.514 4.507 1.00 77.56 433 ALA A CA 1
ATOM 3340 C C . ALA A 1 433 ? 24.347 -6.042 4.240 1.00 77.56 433 ALA A C 1
ATOM 3342 O O . ALA A 1 433 ? 24.679 -5.163 5.042 1.00 77.56 433 ALA A O 1
ATOM 3343 N N . ARG A 1 434 ? 23.769 -5.774 3.068 1.00 85.25 434 ARG A N 1
ATOM 3344 C CA . ARG A 1 434 ? 23.319 -4.435 2.701 1.00 85.25 434 ARG A CA 1
ATOM 3345 C C . ARG A 1 434 ? 22.149 -4.041 3.609 1.00 85.25 434 ARG A C 1
ATOM 3347 O O . ARG A 1 434 ? 21.409 -4.919 4.063 1.00 85.25 434 ARG A O 1
ATOM 3354 N N . PRO A 1 435 ? 22.008 -2.749 3.940 1.00 91.81 435 PRO A N 1
ATOM 3355 C CA . PRO A 1 435 ? 20.935 -2.311 4.813 1.00 91.81 435 PRO A CA 1
ATOM 3356 C C . PRO A 1 435 ? 19.585 -2.436 4.102 1.00 91.81 435 PRO A C 1
ATOM 3358 O O . PRO A 1 435 ? 19.462 -2.120 2.920 1.00 91.81 435 PRO A O 1
ATOM 3361 N N . SER A 1 436 ? 18.551 -2.823 4.845 1.00 94.44 436 SER A N 1
ATOM 3362 C CA . SER A 1 436 ? 17.177 -2.649 4.370 1.00 94.44 436 SER A CA 1
ATOM 3363 C C . SER A 1 436 ? 16.781 -1.181 4.476 1.00 94.44 436 SER A C 1
ATOM 3365 O O . SER A 1 436 ? 17.266 -0.452 5.344 1.00 94.44 436 SER A O 1
ATOM 3367 N N . ILE A 1 437 ? 15.883 -0.740 3.608 1.00 96.38 437 ILE A N 1
ATOM 3368 C CA . ILE A 1 437 ? 15.479 0.656 3.487 1.00 96.38 437 ILE A CA 1
ATOM 3369 C C . ILE A 1 437 ? 13.966 0.786 3.627 1.00 96.38 437 ILE A C 1
ATOM 3371 O O . ILE A 1 437 ? 13.202 -0.062 3.167 1.00 96.38 437 ILE A O 1
ATOM 3375 N N . MET A 1 438 ? 13.528 1.861 4.272 1.00 97.69 438 MET A N 1
ATOM 3376 C CA . MET A 1 438 ? 12.125 2.220 4.397 1.00 97.69 438 MET A CA 1
ATOM 3377 C C . MET A 1 438 ? 11.937 3.696 4.063 1.00 97.69 438 MET A C 1
ATOM 3379 O O . MET A 1 438 ? 12.623 4.560 4.610 1.00 97.69 438 MET A O 1
ATOM 3383 N N . PHE A 1 439 ? 10.959 3.985 3.215 1.00 98.19 439 PHE A N 1
ATOM 3384 C CA . PHE A 1 439 ? 10.459 5.328 2.975 1.00 98.19 439 PHE A CA 1
ATOM 3385 C C . PHE A 1 439 ? 9.121 5.506 3.671 1.00 98.19 439 PHE A C 1
ATOM 3387 O O . PHE A 1 439 ? 8.224 4.678 3.531 1.00 98.19 439 PHE A O 1
ATOM 3394 N N . ARG A 1 440 ? 8.977 6.608 4.399 1.00 98.44 440 ARG A N 1
ATOM 3395 C CA . ARG A 1 440 ? 7.702 7.049 4.955 1.00 98.44 440 ARG A CA 1
ATOM 3396 C C . ARG A 1 440 ? 7.297 8.330 4.251 1.00 98.44 440 ARG A C 1
ATOM 3398 O O . ARG A 1 440 ? 7.985 9.341 4.364 1.00 98.44 440 ARG A O 1
ATOM 3405 N N . VAL A 1 441 ? 6.184 8.287 3.536 1.00 98.56 441 VAL A N 1
ATOM 3406 C CA . VAL A 1 441 ? 5.644 9.426 2.798 1.00 98.56 441 VAL A CA 1
ATOM 3407 C C . VAL A 1 441 ? 4.333 9.843 3.435 1.00 98.56 441 VAL A C 1
ATOM 3409 O O . VAL A 1 441 ? 3.413 9.041 3.583 1.00 98.56 441 VAL A O 1
ATOM 3412 N N . THR A 1 442 ? 4.231 11.113 3.795 1.00 98.38 442 THR A N 1
ATOM 3413 C CA . THR A 1 442 ? 3.034 11.677 4.420 1.00 98.38 442 THR A CA 1
ATOM 3414 C C . THR A 1 442 ? 2.394 12.695 3.492 1.00 98.38 442 THR A C 1
ATOM 3416 O O . THR A 1 442 ? 3.070 13.617 3.026 1.00 98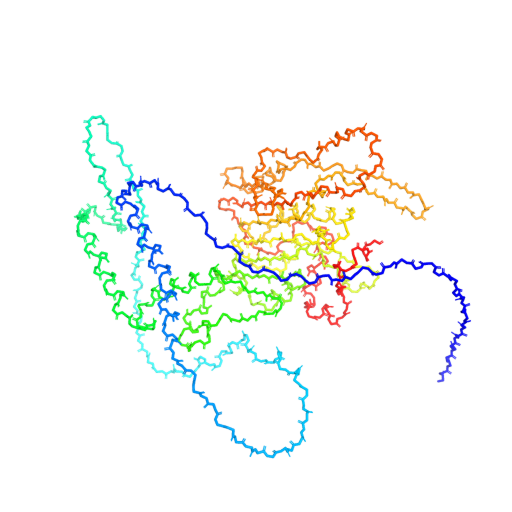.38 442 THR A O 1
ATOM 3419 N N . ARG A 1 443 ? 1.087 12.551 3.244 1.00 98.06 443 ARG A N 1
ATOM 3420 C CA . ARG A 1 443 ? 0.297 13.552 2.520 1.00 98.06 443 ARG A CA 1
ATOM 3421 C C . ARG A 1 443 ? 0.126 14.826 3.346 1.00 98.06 443 ARG A C 1
ATOM 3423 O O . ARG A 1 443 ? 0.083 14.794 4.578 1.00 98.06 443 ARG A O 1
ATOM 3430 N N . GLY A 1 444 ? -0.029 15.944 2.651 1.00 97.25 444 GLY A N 1
ATOM 3431 C CA . GLY A 1 444 ? -0.266 17.254 3.242 1.00 97.25 444 GLY A CA 1
ATOM 3432 C C . GLY A 1 444 ? -1.614 17.371 3.954 1.00 97.25 444 GLY A C 1
ATOM 3433 O O . GLY A 1 444 ? -2.600 16.724 3.593 1.00 97.25 444 GLY A O 1
ATOM 3434 N N . THR A 1 445 ? -1.693 18.244 4.955 1.00 96.81 445 THR A N 1
ATOM 3435 C CA . THR A 1 445 ? -2.949 18.583 5.634 1.00 96.81 445 THR A CA 1
ATOM 3436 C C . THR A 1 445 ? -3.929 19.203 4.640 1.00 96.81 445 THR A C 1
ATOM 3438 O O . THR A 1 445 ? -3.609 20.185 3.980 1.00 96.81 445 THR A O 1
ATOM 3441 N N . GLY A 1 446 ? -5.138 18.642 4.551 1.00 93.94 446 GLY A N 1
ATOM 3442 C CA . GLY A 1 446 ? -6.169 19.108 3.618 1.00 93.94 446 GLY A CA 1
ATOM 3443 C C . GLY A 1 446 ? -6.007 18.599 2.184 1.00 93.94 446 GLY A C 1
ATOM 3444 O O . GLY A 1 446 ? -6.828 18.949 1.340 1.00 93.94 446 GLY A O 1
ATOM 3445 N N . SER A 1 447 ? -5.001 17.763 1.909 1.00 94.50 447 SER A N 1
ATOM 3446 C CA . SER A 1 447 ? -4.898 17.071 0.625 1.00 94.50 447 SER A CA 1
ATOM 3447 C C . SER A 1 447 ? -6.079 16.116 0.421 1.00 94.50 447 SER A C 1
ATOM 3449 O O . SER A 1 447 ? -6.515 15.410 1.338 1.00 94.50 447 SER A O 1
ATOM 3451 N N . GLU A 1 448 ? -6.604 16.090 -0.801 1.00 94.31 448 GLU A N 1
ATOM 3452 C CA . GLU A 1 448 ? -7.557 15.071 -1.218 1.00 94.31 448 GLU A CA 1
ATOM 3453 C C . GLU A 1 448 ? -6.777 13.803 -1.571 1.00 94.31 448 GLU A C 1
ATOM 3455 O O . GLU A 1 448 ? -6.017 13.758 -2.541 1.00 94.31 448 GLU A O 1
ATOM 3460 N N . TYR A 1 449 ? -6.930 12.778 -0.737 1.00 95.25 449 TYR A N 1
ATOM 3461 C CA . TYR A 1 449 ? -6.280 11.484 -0.930 1.00 95.25 449 TYR A CA 1
ATOM 3462 C C . TYR A 1 449 ? -7.273 10.365 -1.238 1.00 95.25 449 TYR A C 1
ATOM 3464 O O . TYR A 1 449 ? -6.866 9.212 -1.312 1.00 95.25 449 TYR A O 1
ATOM 3472 N N . VAL A 1 450 ? -8.559 10.668 -1.424 1.00 97.50 450 VAL A N 1
ATOM 3473 C CA . VAL A 1 450 ? -9.528 9.667 -1.881 1.00 97.50 450 VAL A CA 1
ATOM 3474 C C . VAL A 1 450 ? -9.158 9.269 -3.307 1.00 97.50 450 VAL A C 1
ATOM 3476 O O . VAL A 1 450 ? -8.906 10.124 -4.153 1.00 97.50 450 VAL A O 1
ATOM 3479 N N . GLN A 1 451 ? -9.099 7.969 -3.573 1.00 96.44 451 GLN A N 1
ATOM 3480 C CA . GLN A 1 451 ? -8.922 7.474 -4.929 1.00 96.44 451 GLN A CA 1
ATOM 3481 C C . GLN A 1 451 ? -10.183 7.798 -5.737 1.00 96.44 451 GLN A C 1
ATOM 3483 O O . GLN A 1 451 ? -11.266 7.315 -5.422 1.00 96.44 451 GLN A O 1
ATOM 3488 N N . ASP A 1 452 ? -10.062 8.614 -6.772 1.00 95.19 452 ASP A N 1
ATOM 3489 C CA . ASP A 1 452 ? -11.154 8.974 -7.689 1.00 95.19 452 ASP A CA 1
ATOM 3490 C C . ASP A 1 452 ? -11.167 8.087 -8.943 1.00 95.19 452 ASP A C 1
ATOM 3492 O O . ASP A 1 452 ? -12.026 8.215 -9.815 1.00 95.19 452 ASP A O 1
ATOM 3496 N N . GLY A 1 453 ? -10.202 7.173 -9.012 1.00 92.62 453 GLY A N 1
ATOM 3497 C CA . GLY A 1 453 ? -9.950 6.291 -10.127 1.00 92.62 453 GLY A CA 1
ATOM 3498 C C . GLY A 1 453 ? -9.182 6.965 -11.249 1.00 92.62 453 GLY A C 1
ATOM 3499 O O . GLY A 1 453 ? -8.798 6.257 -12.169 1.00 92.62 453 GLY A O 1
ATOM 3500 N N . SER A 1 454 ? -8.941 8.286 -11.211 1.00 88.31 454 SER A N 1
ATOM 3501 C CA . SER A 1 454 ? -8.280 9.024 -12.292 1.00 88.31 454 SER A CA 1
ATOM 3502 C C . SER A 1 454 ? -6.943 8.380 -12.635 1.00 88.31 454 SER A C 1
ATOM 3504 O O . SER A 1 454 ? -6.117 8.160 -11.750 1.00 88.31 454 SER A O 1
ATOM 3506 N N . VAL A 1 455 ? -6.733 8.116 -13.920 1.00 80.69 455 VAL A N 1
ATOM 3507 C CA . VAL A 1 455 ? -5.405 7.777 -14.413 1.00 80.69 455 VAL A CA 1
ATOM 3508 C C . VAL A 1 455 ? -4.609 9.072 -14.494 1.00 80.69 455 VAL A C 1
ATOM 3510 O O . VAL A 1 455 ? -5.141 10.088 -14.942 1.00 80.69 455 VAL A O 1
ATOM 3513 N N . VAL A 1 456 ? -3.376 9.057 -14.002 1.00 66.38 456 VAL A N 1
ATOM 3514 C CA . VAL A 1 456 ? -2.574 10.280 -13.904 1.00 66.38 456 VAL A CA 1
ATOM 3515 C C . VAL A 1 456 ? -1.769 10.544 -15.175 1.00 66.38 456 VAL A C 1
ATOM 3517 O O . VAL A 1 456 ? -1.589 11.705 -15.541 1.00 66.38 456 VAL A O 1
ATOM 3520 N N . ASP A 1 457 ? -1.399 9.492 -15.903 1.00 76.00 457 ASP A N 1
ATOM 3521 C CA . ASP A 1 457 ? -0.856 9.582 -17.252 1.00 76.00 457 ASP A CA 1
ATOM 3522 C C . ASP A 1 457 ? -1.813 8.915 -18.253 1.00 76.00 457 ASP A C 1
ATOM 3524 O O . ASP A 1 457 ? -2.085 7.719 -18.183 1.00 76.00 457 ASP A O 1
ATOM 3528 N N . GLU A 1 458 ? -2.333 9.689 -19.209 1.00 72.81 458 GLU A N 1
ATOM 3529 C CA . GLU A 1 458 ? -3.151 9.163 -20.313 1.00 72.81 458 GLU A CA 1
ATOM 3530 C C . GLU A 1 458 ? -2.326 8.369 -21.340 1.00 72.81 458 GLU A C 1
ATOM 3532 O O . GLU A 1 458 ? -2.818 8.083 -22.439 1.00 72.81 458 GLU A O 1
ATOM 3537 N N . SER A 1 459 ? -1.077 8.010 -21.019 1.00 76.62 459 SER A N 1
ATOM 3538 C CA . SER A 1 459 ? -0.315 7.081 -21.837 1.00 76.62 459 SER A CA 1
ATOM 3539 C C . SER A 1 459 ? -1.148 5.835 -22.132 1.00 76.62 459 SER A C 1
ATOM 3541 O O . SER A 1 459 ? -1.936 5.341 -21.316 1.00 76.62 459 SER A O 1
ATOM 3543 N N . GLU A 1 460 ? -1.003 5.341 -23.362 1.00 72.88 460 GLU A N 1
ATOM 3544 C CA . GLU A 1 460 ? -1.820 4.236 -23.873 1.00 72.88 460 GLU A CA 1
ATOM 3545 C C . GLU A 1 460 ? -1.747 3.000 -22.969 1.00 72.88 460 GLU A C 1
ATOM 3547 O O . GLU A 1 460 ? -2.699 2.225 -22.892 1.00 72.88 460 GLU A O 1
ATOM 3552 N N . PHE A 1 461 ? -0.645 2.881 -22.229 1.00 73.81 461 PHE A N 1
ATOM 3553 C CA . PHE A 1 461 ? -0.385 1.844 -21.255 1.00 73.81 461 PHE A CA 1
ATOM 3554 C C . PHE A 1 461 ? -1.414 1.812 -20.113 1.00 73.81 461 PHE A C 1
ATOM 3556 O O . PHE A 1 461 ? -2.070 0.791 -19.895 1.00 73.81 461 PHE A O 1
ATOM 3563 N N . HIS A 1 462 ? -1.619 2.927 -19.406 1.00 77.62 462 HIS A N 1
ATOM 3564 C CA . HIS A 1 462 ? -2.577 2.962 -18.298 1.00 77.62 462 HIS A CA 1
ATOM 3565 C C . HIS A 1 462 ? -4.028 2.934 -18.786 1.00 77.62 462 HIS A C 1
ATOM 3567 O O . HIS A 1 462 ? -4.905 2.369 -18.123 1.00 77.62 462 HIS A O 1
ATOM 3573 N N . ARG A 1 463 ? -4.284 3.509 -19.970 1.00 81.75 463 ARG A N 1
ATOM 3574 C CA . ARG A 1 463 ? -5.594 3.429 -20.624 1.00 81.75 463 ARG A CA 1
ATOM 3575 C C . ARG A 1 463 ? -5.996 1.968 -20.855 1.00 81.75 463 ARG A C 1
ATOM 3577 O O . ARG A 1 463 ? -7.124 1.601 -20.531 1.00 81.75 463 ARG A O 1
ATOM 3584 N N . GLY A 1 464 ? -5.060 1.128 -21.306 1.00 85.38 464 GLY A N 1
ATOM 3585 C CA . GLY A 1 464 ? -5.293 -0.297 -21.551 1.00 85.38 464 GLY A CA 1
ATOM 3586 C C . GLY A 1 464 ? -5.739 -1.081 -20.312 1.00 85.38 464 GLY A C 1
ATOM 3587 O O . GLY A 1 464 ? -6.657 -1.902 -20.407 1.00 85.38 464 GLY A O 1
ATOM 3588 N N . LEU A 1 465 ? -5.165 -0.798 -19.133 1.00 90.88 465 LEU A N 1
ATOM 3589 C CA . LEU A 1 465 ? -5.576 -1.453 -17.883 1.00 90.88 465 LEU A CA 1
ATOM 3590 C C . LEU A 1 465 ? -7.043 -1.155 -17.565 1.00 90.88 465 LEU A C 1
ATOM 3592 O O . LEU A 1 465 ? -7.839 -2.067 -17.334 1.00 90.88 465 LEU A O 1
ATOM 3596 N N . ARG A 1 466 ? -7.414 0.128 -17.580 1.00 90.00 466 ARG A N 1
ATOM 3597 C CA . ARG A 1 466 ? -8.778 0.550 -17.263 1.00 90.00 466 ARG A CA 1
ATOM 3598 C C . ARG A 1 466 ? -9.779 0.009 -18.280 1.00 90.00 466 ARG A C 1
ATOM 3600 O O . ARG A 1 466 ? -10.772 -0.581 -17.869 1.00 90.00 466 ARG A O 1
ATOM 3607 N N . GLU A 1 467 ? -9.512 0.164 -19.576 1.00 90.31 467 GLU A N 1
ATOM 3608 C CA . GLU A 1 467 ? -10.384 -0.347 -20.646 1.00 90.31 467 GLU A CA 1
ATOM 3609 C C . GLU A 1 467 ? -10.633 -1.857 -20.495 1.00 90.31 467 GLU A C 1
ATOM 3611 O O . GLU A 1 467 ? -11.755 -2.343 -20.683 1.00 90.31 467 GLU A O 1
ATOM 3616 N N . THR A 1 468 ? -9.601 -2.601 -20.082 1.00 93.31 468 THR A N 1
ATOM 3617 C CA . THR A 1 468 ? -9.715 -4.034 -19.800 1.00 93.31 468 THR A CA 1
ATOM 3618 C C . THR A 1 468 ? -10.663 -4.293 -18.625 1.00 93.31 468 THR A C 1
ATOM 3620 O O . THR A 1 468 ? -11.605 -5.070 -18.776 1.00 93.31 468 THR A O 1
ATOM 3623 N N . PHE A 1 469 ? -10.486 -3.613 -17.487 1.00 94.38 469 PHE A N 1
ATOM 3624 C CA . PHE A 1 469 ? -11.329 -3.792 -16.291 1.00 94.38 469 PHE A CA 1
ATOM 3625 C C . PHE A 1 469 ? -12.751 -3.221 -16.426 1.00 94.38 469 PHE A C 1
ATOM 3627 O O . PHE A 1 469 ? -13.662 -3.665 -15.726 1.00 94.38 469 PHE A O 1
ATOM 3634 N N . GLU A 1 470 ? -12.971 -2.269 -17.333 1.00 94.38 470 GLU A N 1
ATOM 3635 C CA . GLU A 1 470 ? -14.307 -1.791 -17.706 1.00 94.38 470 GLU A CA 1
ATOM 3636 C C . GLU A 1 470 ? -15.073 -2.828 -18.540 1.00 94.38 470 GLU A C 1
ATOM 3638 O O . GLU A 1 470 ? -16.302 -2.898 -18.470 1.00 94.38 470 GLU A O 1
ATOM 3643 N N . THR A 1 471 ? -14.356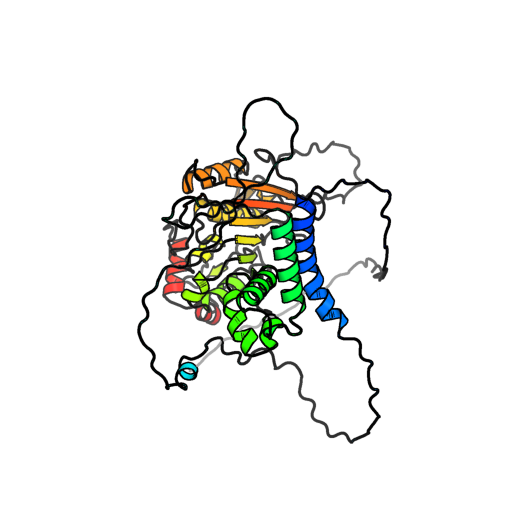 -3.644 -19.319 1.00 96.38 471 THR A N 1
ATOM 3644 C CA . THR A 1 471 ? -14.963 -4.603 -20.252 1.00 96.38 471 THR A CA 1
ATOM 3645 C C . THR A 1 471 ? -15.128 -5.995 -19.652 1.00 96.38 471 THR A C 1
ATOM 3647 O O . THR A 1 471 ? -16.123 -6.672 -19.922 1.00 96.38 471 THR A O 1
ATOM 3650 N N . ILE A 1 472 ? -14.151 -6.452 -18.870 1.00 96.69 472 ILE A N 1
ATOM 3651 C CA . ILE A 1 472 ? -14.131 -7.788 -18.276 1.00 96.69 472 ILE A CA 1
ATOM 3652 C C . ILE A 1 472 ? -13.722 -7.719 -16.809 1.00 96.69 472 ILE A C 1
ATOM 3654 O O . ILE A 1 472 ? -12.856 -6.947 -16.408 1.00 96.69 472 ILE A O 1
ATOM 3658 N N . SER A 1 473 ? -14.343 -8.560 -15.988 1.00 97.00 473 SER A N 1
ATOM 3659 C CA . SER A 1 473 ? -14.003 -8.645 -14.569 1.00 97.00 473 SER A CA 1
ATOM 3660 C C . SER A 1 473 ? -12.646 -9.319 -14.355 1.00 97.00 473 SER A C 1
ATOM 3662 O O . SER A 1 473 ? -12.223 -10.166 -15.142 1.00 97.00 473 SER A O 1
ATOM 3664 N N . TRP A 1 474 ? -11.998 -9.038 -13.222 1.00 96.94 474 TRP A N 1
ATOM 3665 C CA . TRP A 1 474 ? -10.753 -9.710 -12.830 1.00 96.94 474 TRP A CA 1
ATOM 3666 C C . TRP A 1 474 ? -10.860 -11.245 -12.846 1.00 96.94 474 TRP A C 1
ATOM 3668 O O . TRP A 1 474 ? -9.985 -11.948 -13.348 1.00 96.94 474 TRP A O 1
ATOM 3678 N N . LYS A 1 475 ? -11.997 -11.786 -12.394 1.00 97.19 475 LYS A N 1
ATOM 3679 C CA . LYS A 1 475 ? -12.279 -13.225 -12.459 1.00 97.19 475 LYS A CA 1
ATOM 3680 C C . LYS A 1 475 ? -12.295 -13.754 -13.899 1.00 97.19 475 LYS A C 1
ATOM 3682 O O . LYS A 1 475 ? -11.844 -14.871 -14.140 1.00 97.19 475 LYS A O 1
ATOM 3687 N N . GLU A 1 476 ? -12.819 -12.979 -14.846 1.00 97.38 476 GLU A N 1
ATOM 3688 C CA . GLU A 1 476 ? -12.821 -13.337 -16.267 1.00 97.38 476 GLU A CA 1
ATOM 3689 C C . GLU A 1 476 ? -11.436 -13.206 -16.901 1.00 97.38 476 GLU A C 1
ATOM 3691 O O . GLU A 1 476 ? -11.081 -14.080 -17.688 1.00 97.38 476 GLU A O 1
ATOM 3696 N N . ILE A 1 477 ? -10.642 -12.193 -16.530 1.00 96.38 477 ILE A N 1
ATOM 3697 C CA . ILE A 1 477 ? -9.234 -12.049 -16.949 1.00 96.38 477 ILE A CA 1
ATOM 3698 C C . ILE A 1 477 ? -8.462 -13.329 -16.604 1.00 96.38 477 ILE A C 1
ATOM 3700 O O . ILE A 1 477 ? -7.843 -13.937 -17.482 1.00 96.38 477 ILE A O 1
ATOM 3704 N N . LYS A 1 478 ? -8.587 -13.811 -15.359 1.00 95.94 478 LYS A N 1
ATOM 3705 C CA . LYS A 1 478 ? -7.968 -15.076 -14.935 1.00 95.94 478 LYS A CA 1
ATOM 3706 C C . LYS A 1 478 ? -8.546 -16.286 -15.669 1.00 95.94 478 LYS A C 1
ATOM 3708 O O . LYS A 1 478 ? -7.793 -17.124 -16.149 1.00 95.94 478 LYS A O 1
ATOM 3713 N N . ALA A 1 479 ? -9.870 -16.370 -15.822 1.00 96.75 479 ALA A N 1
ATOM 3714 C CA . ALA A 1 479 ? -10.515 -17.489 -16.519 1.00 96.75 479 ALA A CA 1
ATOM 3715 C C . ALA A 1 479 ? -10.142 -17.586 -18.011 1.00 96.75 479 ALA A C 1
ATOM 3717 O O . ALA A 1 479 ? -10.208 -18.670 -18.589 1.00 96.75 479 ALA A O 1
ATOM 3718 N N . ARG A 1 480 ? -9.765 -16.464 -18.633 1.00 95.75 480 ARG A N 1
ATOM 3719 C CA . ARG A 1 480 ? -9.301 -16.387 -20.024 1.00 95.75 480 ARG A CA 1
ATOM 3720 C C . ARG A 1 480 ? -7.785 -16.549 -20.169 1.00 95.75 480 ARG A C 1
ATOM 3722 O O . ARG A 1 480 ? -7.305 -16.479 -21.292 1.00 95.75 480 ARG A O 1
ATOM 3729 N N . ASN A 1 481 ? -7.051 -16.775 -19.074 1.00 94.00 481 ASN A N 1
ATOM 3730 C CA . ASN A 1 481 ? -5.584 -16.806 -19.043 1.00 94.00 481 ASN A CA 1
ATOM 3731 C C . ASN A 1 481 ? -4.942 -15.527 -19.618 1.00 94.00 481 ASN A C 1
ATOM 3733 O O . ASN A 1 481 ? -3.892 -15.589 -20.247 1.00 94.00 481 ASN A O 1
ATOM 3737 N N . MET A 1 482 ? -5.588 -14.371 -19.429 1.00 94.06 482 MET A N 1
ATOM 3738 C CA . MET A 1 482 ? -5.036 -13.074 -19.847 1.00 94.06 482 MET A CA 1
ATOM 3739 C C . MET A 1 482 ? -4.027 -12.524 -18.834 1.00 94.06 482 MET A C 1
ATOM 3741 O O . MET A 1 482 ? -3.236 -11.654 -19.168 1.00 94.06 482 MET A O 1
ATOM 3745 N N . PHE A 1 483 ? -4.066 -13.012 -17.597 1.00 94.19 483 PHE A N 1
ATOM 3746 C CA . PHE A 1 483 ? -3.077 -12.717 -16.566 1.00 94.19 483 PHE A CA 1
ATOM 3747 C C . PHE A 1 483 ? -2.018 -13.821 -16.542 1.00 94.19 483 PHE A C 1
ATOM 3749 O O . PHE A 1 483 ? -2.375 -15.002 -16.589 1.00 94.19 483 PHE A O 1
ATOM 3756 N N . ILE A 1 484 ? -0.742 -13.441 -16.443 1.00 91.25 484 ILE A N 1
ATOM 3757 C CA . ILE A 1 484 ? 0.378 -14.382 -16.311 1.00 91.25 484 ILE A CA 1
ATOM 3758 C C . ILE A 1 484 ? 0.693 -14.550 -14.813 1.00 91.25 484 ILE A C 1
ATOM 3760 O O . ILE A 1 484 ? 1.276 -13.644 -14.212 1.00 91.25 484 ILE A O 1
ATOM 3764 N N . PRO A 1 485 ? 0.291 -15.669 -14.178 1.00 89.56 485 PRO A N 1
ATOM 3765 C CA . PRO A 1 485 ? 0.554 -15.895 -12.762 1.00 89.56 485 PRO A CA 1
ATOM 3766 C C . PRO A 1 485 ? 2.041 -16.156 -12.514 1.00 89.56 485 PRO A C 1
ATOM 3768 O O . PRO A 1 485 ? 2.748 -16.641 -13.395 1.00 89.56 485 PRO A O 1
ATOM 3771 N N . GLY A 1 486 ? 2.497 -15.902 -11.287 1.00 78.69 486 GLY A N 1
ATOM 3772 C CA . GLY A 1 486 ? 3.863 -16.245 -10.885 1.00 78.69 486 GLY A CA 1
ATOM 3773 C C . GLY A 1 486 ? 4.938 -15.347 -11.495 1.00 78.69 486 GLY A C 1
ATOM 3774 O O . GLY A 1 486 ? 6.078 -15.773 -11.609 1.00 78.69 486 GLY A O 1
ATOM 3775 N N . ALA A 1 487 ? 4.614 -14.096 -11.841 1.00 65.31 487 ALA A N 1
ATOM 3776 C CA . ALA A 1 487 ? 5.617 -13.099 -12.236 1.00 65.31 487 ALA A CA 1
ATOM 3777 C C . ALA A 1 487 ? 6.725 -12.896 -11.174 1.00 65.31 487 ALA A C 1
ATOM 3779 O O . ALA A 1 487 ? 7.785 -12.363 -11.482 1.00 65.31 487 ALA A O 1
ATOM 3780 N N . GLU A 1 488 ? 6.489 -13.339 -9.934 1.00 60.91 488 GLU A N 1
ATOM 3781 C CA . GLU A 1 488 ? 7.491 -13.406 -8.864 1.00 60.91 488 GLU A CA 1
ATOM 3782 C C . GLU A 1 488 ? 8.556 -14.489 -9.098 1.00 60.91 488 GLU A C 1
ATOM 3784 O O . GLU A 1 488 ? 9.707 -14.291 -8.720 1.00 60.91 488 GLU A O 1
ATOM 3789 N N . ASP A 1 489 ? 8.180 -15.621 -9.705 1.00 61.06 489 ASP A N 1
ATOM 3790 C CA . ASP A 1 489 ? 9.048 -16.793 -9.889 1.00 61.06 489 ASP A CA 1
ATOM 3791 C C . ASP A 1 489 ? 9.908 -16.695 -11.158 1.00 61.06 489 ASP A C 1
ATOM 3793 O O . ASP A 1 489 ? 10.918 -17.391 -11.279 1.00 61.06 489 ASP A O 1
ATOM 3797 N N . ASP A 1 490 ? 9.520 -15.837 -12.103 1.00 56.78 490 ASP A N 1
ATOM 3798 C CA . ASP A 1 490 ? 10.280 -15.572 -13.320 1.00 56.78 490 ASP A CA 1
ATOM 3799 C C . ASP A 1 490 ? 10.342 -14.064 -13.612 1.00 56.78 490 ASP A C 1
ATOM 3801 O O . ASP A 1 490 ? 9.624 -13.550 -14.481 1.00 56.78 490 ASP A O 1
ATOM 3805 N N . PRO A 1 491 ? 11.237 -13.335 -12.921 1.00 48.41 491 PRO A N 1
ATOM 3806 C CA . PRO A 1 491 ? 11.542 -11.957 -13.252 1.00 48.41 491 PRO A CA 1
ATOM 3807 C C . PRO A 1 491 ? 12.313 -11.831 -14.579 1.00 48.41 491 PRO A C 1
ATOM 3809 O O . PRO A 1 491 ? 12.822 -10.774 -14.896 1.00 48.41 491 PRO A O 1
ATOM 3812 N N . THR A 1 492 ? 12.436 -12.884 -15.385 1.00 45.56 492 THR A N 1
ATOM 3813 C CA . THR A 1 492 ? 12.929 -12.778 -16.762 1.00 45.56 492 THR A CA 1
ATOM 3814 C C . THR A 1 492 ? 11.834 -13.003 -17.791 1.00 45.56 492 THR A C 1
ATOM 3816 O O . THR A 1 492 ? 12.056 -12.702 -18.956 1.00 45.56 492 THR A O 1
ATOM 3819 N N . ALA A 1 493 ? 10.629 -13.422 -17.386 1.00 50.53 493 ALA A N 1
ATOM 3820 C CA . ALA A 1 493 ? 9.500 -13.622 -18.296 1.00 50.53 493 ALA A CA 1
ATOM 3821 C C . ALA A 1 493 ? 9.119 -12.349 -19.074 1.00 50.53 493 ALA A C 1
ATOM 3823 O O . ALA A 1 493 ? 8.470 -12.439 -20.111 1.00 50.53 493 ALA A O 1
ATOM 3824 N N . HIS A 1 494 ? 9.523 -11.179 -18.569 1.00 44.62 494 HIS A N 1
ATOM 3825 C CA . HIS A 1 494 ? 9.275 -9.852 -19.132 1.00 44.62 494 HIS A CA 1
ATOM 3826 C C . HIS A 1 494 ? 10.434 -9.240 -19.928 1.00 44.62 494 HIS A C 1
ATOM 3828 O O . HIS A 1 494 ? 10.303 -8.097 -20.375 1.00 44.62 494 HIS A O 1
ATOM 3834 N N . LEU A 1 495 ? 11.531 -9.979 -20.120 1.00 40.88 495 LEU A N 1
ATOM 3835 C CA . LEU A 1 495 ? 12.612 -9.676 -21.067 1.00 40.88 495 LEU A CA 1
ATOM 3836 C C . LEU A 1 495 ? 12.498 -10.586 -22.295 1.00 40.88 495 LEU A C 1
ATOM 3838 O O . LEU A 1 495 ? 12.798 -10.090 -23.407 1.00 40.88 495 LEU A O 1
#

Foldseek 3Di:
DDDDDDDDDDDDDDDDDDDDDDDDDDDDDDDDDDDDDDDDDDDDPDDPVCVVVVVVVVVVVCVVVVVVVPPDDDDDDDDDDDDDDDDDDDDPDPPDDDDDPPDPDPVVVPPDDDDDDDDDDDDDDDDDDWDWDDDDDDDDDDDDDDTATFDDDPPDDRPRDDDDPVNVVVVVVVVVVVVVVDPDPVSDPLVVLLVVLLVVLLPAEAEPPVGDDPVQLVPDPVSVVSNVLNNAQRHAYEQAAVLSVQVPQLVDDLVSQLSHAHYAHAWAWWWFAFDPGPPGTFTHGSLLSLLLRFNQAYQEYEYEQLAADPPHDHDLVSLVRLVVNVLCCLQPHFRYFKYKYKYQAPCSQAWRWDWDQDPVRDTDIDTHHHDFPDVVSQVNLCVVQPVPQPWGKWKWWALDVPDTDTDDDTDDPPPPPPPVPPVPVPPPDPPRRHIMMMMMTGHGHPDRRGNRSDDPDPPVSSVRVVVRCVVDPPVVSVVVVRIDPPCSVCVPVND

Secondary structure (DSSP, 8-state):
-----------------------PPPPP-------------------HHHHHHHHHHHHHHHHHHHHHTT---PPPPPP------------S---SSS---S---GGGGSS-----------PPPPPP----------S------PPPP----TTS--------HHHHHHHHHHHHHHHTT--SGGGS-HHHHHHHHHHHHHT-EEEESS----GGGGS-HHHHHHHHHHHHHHSEEEESSHHHHHHHHTTS-HHHHTT--EEEEEE--EEEPPTT-SS--EEE-HHHHHTT-TT--EEEEEEEESS-STTS---HHHHHHHHHHHHHHHHT--SEEEEEEEES-SGGGSPEEEEEE-TTS-EEEEEEPPPPBTHHHHHHHHHHH-GGGT-EEEEEEEEETTEEEE--S-B-------------TT-TT----PPEEEEEEEPPTT---S-----S---HHHHHHHHHHHHS-HHHHHHTT-B-TTTTT-TTTT-